Protein AF-A0A7S0JJQ6-F1 (afdb_monomer_lite)

Foldseek 3Di:
DVVLVVLVVVLVVLVLQQDKDWDWDADPVQFIWTWIFRGDNPDAAEAECPPPDPPPCLLVVLVVVLVSVLVRLGAYEYENEAQDPDPSLVVNLVNLLVLLQVVPSSNVRHPYYHYDDPDPVSVVSVVVSVVSNVVSNVNNVVVPPDDDDDDDPDDDPPPCPGIPDIGGADFLLVLCVVPPADPLLLCLQVVLQVVLLCLQVVVDLAFEEADEAPADQDLVQRLVVLLLVLVLCVVLVNHYQYAYEHEAADDRPDPFGGCQQCVPLPPPRPNNVSLNSSQVSLSSSSNSSHAYEYEDPDQESCSNPLSSHQEYEYALPDPQVLLVLLARPHQYEHEDALELDDPVVLVVVLVSQVVSLVSQQDWHWHWHADSRRGIDIDTGHHDNRYAYEYHHDPPDFLVSQLVSLVVCLVVQGQYEYELWDQPDAQVRSLVSLLSLLVCVLVPCRNHRYYYFNEWQDFFEDDGSPPDDRGHHPGTTHHHPVSVSVSSVSSSVSSVSNVVVVVPDDDPPPPPDDDD

Sequence (515 aa):
RAAASGAAEALSSLQLCGSGHHFLGISSEGLSGIVSSKGNTDTHLTLELSPRPPSGTADAALSEACNAAMRGAAPVVVDVGEAEVDAAFDELVGALAARVQSGETAARCLAGVRFRVSSPSAWAKGKQLIERVAGAVKARQRTGEGGGGAVGKGGEPPDNLRISGVRPLLPPACLLEEQPRAAVHERTVRGGRAELQRILSGETDRLLALVGPALVDDPSTCLELAARLAGLADEVKSEVLVVMRVQLLAKAGAAWPGILKDPAKDASYKINDGLRTSRRLLLQVNQMGVPTASDFGDTVTPQYFADLLSWASVNAQSEMLRELVSGLSMPAGLRAAASGAAPAHLAAQLDEARGAMEAAAAPQSFFGVTSNGLAAIVHSTGNHDTALVMGGGSGSDVASRVAAAREARAAGVATVVDCGGDTMASTAQAELVTELAKLVEEGRGQLRGVCLSSYLLSGAQRGVSPGVSGMSVSAPCIDWTQTQAAVRALAAAVRTARSSSTGAPAKRARTIGSA

InterPro domains:
  IPR006218 DAHP synthetase I/KDSA [PF00793] (197-462)
  IPR006219 DAHP synthase, class 1 [PTHR21225] (158-500)
  IPR006219 DAHP synthase, class 1 [TIGR00034] (159-496)
  IPR013785 Aldolase-type TIM barrel [G3DSA:3.20.20.70] (4-143)
  IPR013785 Aldolase-type TIM barrel [G3DSA:3.20.20.70] (157-499)

Radius of gyration: 26.31 Å; chains: 1; bounding box: 79×62×68 Å

Organism: NCBI:txid127549

pLDDT: mean 85.02, std 15.61, range [28.53, 98.88]

Secondary structure (DSSP, 8-state):
-HHHHHHHHHHHHHHHHTS--EEEEE-TTSBEEEEEE-------EEEE--SPPPTT-HHHHHHHHHHHHHTTT--EEEEEEE--SSHHHHHHHHHHHHHHHH--HHHHSEEEEEEE--SHHHHHHHHHHHHHHHHHHHHHHHTT--------S----SSSTTEEEEEEPPPHHHHHHHSPPPHHHHHHHHHHHHHHHHHHHTSS--EEEEEE-SS---HHHHHHHHHHHHHHHHHHTTTEEEEEE---SPPTT-SS--TTT-TTSSS---HHHHHHHHHHHHHHHHHTT--EEEE-SSSSTHHHHGGGEEEEEEETT-HHHHHHHHH-SS-EEEEEEE-S--HHHHHHHHHHHHHHHHHHHS--EEEEE-TTSBEEEEE------EEEEEEE-TT--HHHHHHHHHHHHHTT--EEEE---TT--HHHHHHHHHHHHHHHHTT-TTEEEEEEEB-SSSBB-S-SSS--TTSBSSS-BB-HHHHHHHHHHHHHHHHHHHHHHTTS-----------

Structure (mmCIF, N/CA/C/O backbone):
data_AF-A0A7S0JJQ6-F1
#
_entry.id   AF-A0A7S0JJQ6-F1
#
loop_
_atom_site.group_PDB
_atom_site.id
_atom_site.type_symbol
_atom_site.label_atom_id
_atom_site.label_alt_id
_atom_site.label_comp_id
_atom_site.label_asym_id
_atom_site.label_entity_id
_atom_site.label_seq_id
_atom_site.pdbx_PDB_ins_code
_atom_site.Cartn_x
_atom_site.Cartn_y
_atom_site.Cartn_z
_atom_site.occupancy
_atom_site.B_iso_or_equiv
_atom_site.auth_seq_id
_atom_site.auth_comp_id
_atom_site.auth_asym_id
_atom_site.auth_atom_id
_atom_site.pdbx_PDB_model_num
ATOM 1 N N . ARG A 1 1 ? 19.073 22.970 1.351 1.00 28.53 1 ARG A N 1
ATOM 2 C CA . ARG A 1 1 ? 18.780 21.818 2.261 1.00 28.53 1 ARG A CA 1
ATOM 3 C C . ARG A 1 1 ? 17.672 20.903 1.725 1.00 28.53 1 ARG A C 1
ATOM 5 O O . ARG A 1 1 ? 17.972 19.735 1.540 1.00 28.53 1 ARG A O 1
ATOM 12 N N . ALA A 1 2 ? 16.462 21.386 1.399 1.00 33.22 2 ALA A N 1
ATOM 13 C CA . ALA A 1 2 ? 15.429 20.560 0.739 1.00 33.22 2 ALA A CA 1
ATOM 14 C C . ALA A 1 2 ? 15.901 19.986 -0.619 1.00 33.22 2 ALA A C 1
ATOM 16 O O . ALA A 1 2 ? 15.772 18.790 -0.861 1.00 33.22 2 ALA A O 1
ATOM 17 N N . ALA A 1 3 ? 16.603 20.799 -1.419 1.00 45.19 3 ALA A N 1
ATOM 18 C CA . ALA A 1 3 ? 17.262 20.366 -2.656 1.00 45.19 3 ALA A CA 1
ATOM 19 C C . ALA A 1 3 ? 18.313 19.251 -2.455 1.00 45.19 3 ALA A C 1
ATOM 21 O O . ALA A 1 3 ? 18.505 18.417 -3.331 1.00 45.19 3 ALA A O 1
ATOM 22 N N . ALA A 1 4 ? 18.967 19.189 -1.287 1.00 44.34 4 ALA A N 1
ATOM 23 C CA . ALA A 1 4 ? 19.974 18.166 -0.999 1.00 44.34 4 ALA A CA 1
ATOM 24 C C . ALA A 1 4 ? 19.343 16.803 -0.659 1.00 44.34 4 ALA A C 1
ATOM 26 O O . ALA A 1 4 ? 19.903 15.774 -1.024 1.00 44.34 4 ALA A O 1
ATOM 27 N N . SER A 1 5 ? 18.173 16.796 -0.004 1.00 49.12 5 SER A N 1
ATOM 28 C CA . SER A 1 5 ? 17.411 15.566 0.264 1.00 49.12 5 SER A CA 1
ATOM 29 C C . SER A 1 5 ? 16.804 14.999 -1.021 1.00 49.12 5 SER A C 1
ATOM 31 O O . SER A 1 5 ? 16.948 13.809 -1.279 1.00 49.12 5 SER A O 1
ATOM 33 N N . GLY A 1 6 ? 16.200 15.854 -1.858 1.00 59.47 6 GLY A N 1
ATOM 34 C CA . GLY A 1 6 ? 15.645 15.436 -3.152 1.00 59.47 6 GLY A CA 1
ATOM 35 C C . GLY A 1 6 ? 16.718 14.936 -4.124 1.00 59.47 6 GLY A C 1
ATOM 36 O O . GLY A 1 6 ? 16.523 13.928 -4.796 1.00 59.47 6 GLY A O 1
ATOM 37 N N . ALA A 1 7 ? 17.897 15.569 -4.144 1.00 62.59 7 ALA A N 1
ATOM 38 C CA . ALA A 1 7 ? 19.018 15.105 -4.962 1.00 62.59 7 ALA A CA 1
ATOM 39 C C . ALA A 1 7 ? 19.531 13.718 -4.537 1.00 62.59 7 ALA A C 1
ATOM 41 O O . ALA A 1 7 ? 19.863 12.906 -5.395 1.00 62.59 7 ALA A O 1
ATOM 42 N N . ALA A 1 8 ? 19.583 13.420 -3.234 1.00 64.75 8 ALA A N 1
ATOM 43 C CA . ALA A 1 8 ? 20.011 12.108 -2.746 1.00 64.75 8 ALA A CA 1
ATOM 44 C C . ALA A 1 8 ? 19.026 10.991 -3.140 1.00 64.75 8 ALA A C 1
ATOM 46 O O . ALA A 1 8 ? 19.449 9.924 -3.584 1.00 64.75 8 ALA A O 1
ATOM 47 N N . GLU A 1 9 ? 17.722 11.249 -3.032 1.00 68.44 9 GLU A N 1
ATOM 48 C CA . GLU A 1 9 ? 16.671 10.313 -3.449 1.00 68.44 9 GLU A CA 1
ATOM 49 C C . GLU A 1 9 ? 16.679 10.082 -4.967 1.00 68.44 9 GLU A C 1
ATOM 51 O O . GLU A 1 9 ? 16.608 8.941 -5.433 1.00 68.44 9 GLU A O 1
ATOM 56 N N . ALA A 1 10 ? 16.864 11.148 -5.749 1.00 73.19 10 ALA A N 1
ATOM 57 C CA . ALA A 1 10 ? 16.975 11.054 -7.198 1.00 73.19 10 ALA A CA 1
ATOM 58 C C . ALA A 1 10 ? 18.234 10.279 -7.633 1.00 73.19 10 ALA A C 1
ATOM 60 O O . ALA A 1 10 ? 18.171 9.451 -8.541 1.00 73.19 10 ALA A O 1
ATOM 61 N N . LEU A 1 11 ? 19.370 10.476 -6.952 1.00 75.06 11 LEU A N 1
ATOM 62 C CA . LEU A 1 11 ? 20.597 9.705 -7.189 1.00 75.06 11 LEU A CA 1
ATOM 63 C C . LEU A 1 11 ? 20.423 8.219 -6.857 1.00 75.06 11 LEU A C 1
ATOM 65 O O . LEU A 1 11 ? 20.847 7.366 -7.636 1.00 75.06 11 LEU A O 1
ATOM 69 N N . SER A 1 12 ? 19.771 7.900 -5.737 1.00 76.69 12 SER A N 1
ATOM 70 C CA . SER A 1 12 ? 19.443 6.512 -5.397 1.00 76.69 12 SER A CA 1
ATOM 71 C C . SER A 1 12 ? 18.527 5.886 -6.454 1.00 76.69 12 SER A C 1
ATOM 73 O O . SER A 1 12 ? 18.767 4.763 -6.895 1.00 76.69 12 SER A O 1
ATOM 75 N N . SER A 1 13 ? 17.545 6.643 -6.949 1.00 80.94 13 SER A N 1
ATOM 76 C CA . SER A 1 13 ? 16.650 6.204 -8.024 1.00 80.94 13 SER A CA 1
ATOM 77 C C . SER A 1 13 ? 17.399 5.912 -9.329 1.00 80.94 13 SER A C 1
ATOM 79 O O . SER A 1 13 ? 17.111 4.911 -9.979 1.00 80.94 13 SER A O 1
ATOM 81 N N . LEU A 1 14 ? 18.409 6.711 -9.693 1.00 81.94 14 LEU A N 1
ATOM 82 C CA . LEU A 1 14 ? 19.252 6.428 -10.863 1.00 81.94 14 LEU A CA 1
ATOM 83 C C . LEU A 1 14 ? 20.032 5.118 -10.725 1.00 81.94 14 LEU A C 1
ATOM 85 O O . LEU A 1 14 ? 20.082 4.326 -11.666 1.00 81.94 14 LEU A O 1
ATOM 89 N N . GLN A 1 15 ? 20.616 4.866 -9.552 1.00 80.94 15 GLN A N 1
ATOM 90 C CA . GLN A 1 15 ? 21.320 3.608 -9.288 1.00 80.94 15 GLN A CA 1
ATOM 91 C C . GLN A 1 15 ? 20.375 2.406 -9.409 1.00 80.94 15 GLN A C 1
ATOM 93 O O . GLN A 1 15 ? 20.737 1.379 -9.989 1.00 80.94 15 GLN A O 1
ATOM 98 N N . LEU A 1 16 ? 19.140 2.552 -8.920 1.00 84.19 16 LEU A N 1
ATOM 99 C CA . LEU A 1 16 ? 18.102 1.540 -9.085 1.00 84.19 16 LEU A CA 1
ATOM 100 C C . LEU A 1 16 ? 17.749 1.325 -10.558 1.00 84.19 16 LEU A C 1
ATOM 102 O O . LEU A 1 16 ? 17.706 0.177 -10.991 1.00 84.19 16 LEU A O 1
ATOM 106 N N . CYS A 1 17 ? 17.556 2.386 -11.345 1.00 86.62 17 CYS A N 1
ATOM 107 C CA . CYS A 1 17 ? 17.263 2.279 -12.777 1.00 86.62 17 CYS A CA 1
ATOM 108 C C . CYS A 1 17 ? 18.340 1.506 -13.550 1.00 86.62 17 CYS A C 1
ATOM 110 O O . CYS A 1 17 ? 17.998 0.749 -14.455 1.00 86.62 17 CYS A O 1
ATOM 112 N N . GLY A 1 18 ? 19.615 1.650 -13.173 1.00 85.50 18 GLY A N 1
ATOM 113 C CA . GLY A 1 18 ? 20.741 0.936 -13.784 1.00 85.50 18 GLY A CA 1
ATOM 114 C C . GLY A 1 18 ? 20.758 -0.577 -13.538 1.00 85.50 18 GLY A C 1
ATOM 115 O O . GLY A 1 18 ? 21.464 -1.296 -14.238 1.00 85.50 18 GLY A O 1
ATOM 116 N N . SER A 1 19 ? 19.977 -1.070 -12.577 1.00 87.25 19 SER A N 1
ATOM 117 C CA . SER A 1 19 ? 19.929 -2.486 -12.200 1.00 87.25 19 SER A CA 1
ATOM 118 C C . SER A 1 19 ? 18.837 -3.243 -12.963 1.00 87.25 19 SER A C 1
ATOM 120 O O . SER A 1 19 ? 17.855 -2.651 -13.404 1.00 87.25 19 SER A O 1
ATOM 122 N N . GLY A 1 20 ? 18.984 -4.562 -13.116 1.00 88.94 20 GLY A N 1
ATOM 123 C CA . GLY A 1 20 ? 17.937 -5.411 -13.696 1.00 88.94 20 GLY A CA 1
ATOM 124 C C . GLY A 1 20 ? 16.726 -5.552 -12.772 1.00 88.94 20 GLY A C 1
ATOM 125 O O . GLY A 1 20 ? 16.878 -5.644 -11.555 1.00 88.94 20 GLY A O 1
ATOM 126 N N . HIS A 1 21 ? 15.520 -5.588 -13.346 1.00 90.25 21 HIS A N 1
ATOM 127 C CA . HIS A 1 21 ? 14.264 -5.685 -12.594 1.00 90.25 21 HIS A CA 1
ATOM 128 C C . HIS A 1 21 ? 13.330 -6.739 -13.170 1.00 90.25 21 HIS A C 1
ATOM 130 O O . HIS A 1 21 ? 13.321 -6.992 -14.373 1.00 90.25 21 HIS A O 1
ATOM 136 N N . HIS A 1 22 ? 12.462 -7.268 -12.308 1.00 90.31 22 HIS A N 1
ATOM 137 C CA . HIS A 1 22 ? 11.306 -8.065 -12.705 1.00 90.31 22 HIS A CA 1
ATOM 138 C C . HIS A 1 22 ? 10.019 -7.362 -12.272 1.00 90.31 22 HIS A C 1
ATOM 140 O O . HIS A 1 22 ? 9.839 -7.022 -11.094 1.00 90.31 22 HIS A O 1
ATOM 146 N N . PHE A 1 23 ? 9.117 -7.122 -13.218 1.00 89.38 23 PHE A N 1
ATOM 147 C CA . PHE A 1 23 ? 7.866 -6.405 -12.977 1.00 89.38 23 PHE A CA 1
ATOM 148 C C . PHE A 1 23 ? 6.726 -6.944 -13.843 1.00 89.38 23 PHE A C 1
ATOM 150 O O . PHE A 1 23 ? 6.949 -7.653 -14.824 1.00 89.38 23 PHE A O 1
ATOM 157 N N . LEU A 1 24 ? 5.494 -6.644 -13.432 1.00 89.94 24 LEU A N 1
ATOM 158 C CA . LEU A 1 24 ? 4.302 -6.978 -14.204 1.00 89.94 24 LEU A CA 1
ATOM 159 C C . LEU A 1 24 ? 4.170 -5.974 -15.349 1.00 89.94 24 LEU A C 1
ATOM 161 O O . LEU A 1 24 ? 4.280 -4.771 -15.128 1.00 89.94 24 LEU A O 1
ATOM 165 N N . GLY A 1 25 ? 3.945 -6.462 -16.561 1.00 87.56 25 GLY A N 1
ATOM 166 C CA . GLY A 1 25 ? 3.773 -5.635 -17.748 1.00 87.56 25 GLY A CA 1
ATOM 167 C C . GLY A 1 25 ? 2.841 -6.289 -18.756 1.00 87.56 25 GLY A C 1
ATOM 168 O O . GLY A 1 25 ? 2.162 -7.269 -18.452 1.00 87.56 25 GLY A O 1
ATOM 169 N N . ILE A 1 26 ? 2.819 -5.741 -19.965 1.00 87.19 26 ILE A N 1
ATOM 170 C CA . ILE A 1 26 ? 2.015 -6.237 -21.081 1.00 87.19 26 ILE A CA 1
ATOM 171 C C . ILE A 1 26 ? 2.984 -6.655 -22.191 1.00 87.19 26 ILE A C 1
ATOM 173 O O . ILE A 1 26 ? 3.913 -5.923 -22.527 1.00 87.19 26 ILE A O 1
ATOM 177 N N . SER A 1 27 ? 2.804 -7.864 -22.713 1.00 86.19 27 SER A N 1
ATOM 178 C CA . SER A 1 27 ? 3.562 -8.394 -23.848 1.00 86.19 27 SER A CA 1
ATOM 179 C C . SER A 1 27 ? 3.148 -7.725 -25.162 1.00 86.19 27 SER A C 1
ATOM 181 O O . SER A 1 27 ? 2.107 -7.076 -25.247 1.00 86.19 27 SER A O 1
ATOM 183 N N . SER A 1 28 ? 3.923 -7.940 -26.226 1.00 83.00 28 SER A N 1
ATOM 184 C CA . SER A 1 28 ? 3.578 -7.482 -27.581 1.00 83.00 28 SER A CA 1
ATOM 185 C C . SER A 1 28 ? 2.248 -8.042 -28.101 1.00 83.00 28 SER A C 1
ATOM 187 O O . SER A 1 28 ? 1.660 -7.472 -29.012 1.00 83.00 28 SER A O 1
ATOM 189 N N . GLU A 1 29 ? 1.760 -9.137 -27.517 1.00 85.25 29 GLU A N 1
ATOM 190 C CA . GLU A 1 29 ? 0.475 -9.767 -27.845 1.00 85.25 29 GLU A CA 1
ATOM 191 C C . GLU A 1 29 ? -0.691 -9.192 -27.021 1.00 85.25 29 GLU A C 1
ATOM 193 O O . GLU A 1 29 ? -1.819 -9.669 -27.110 1.00 85.25 29 GLU A O 1
ATOM 198 N N . GLY A 1 30 ? -0.434 -8.185 -26.180 1.00 83.88 30 GLY A N 1
ATOM 199 C CA . GLY A 1 30 ? -1.441 -7.598 -25.299 1.00 83.88 30 GLY A CA 1
ATOM 200 C C . GLY A 1 30 ? -1.746 -8.439 -24.059 1.00 83.88 30 GLY A C 1
ATOM 201 O O . GLY A 1 30 ? -2.666 -8.106 -23.322 1.00 83.88 30 GLY A O 1
ATOM 202 N N . LEU A 1 31 ? -0.994 -9.510 -23.792 1.00 90.56 31 LEU A N 1
ATOM 203 C CA . LEU A 1 31 ? -1.176 -10.362 -22.612 1.00 90.56 31 LEU A CA 1
ATOM 204 C C . LEU A 1 31 ? -0.349 -9.866 -21.426 1.00 90.56 31 LEU A C 1
ATOM 206 O O . LEU A 1 31 ? 0.798 -9.454 -21.605 1.00 90.56 31 LEU A O 1
ATOM 210 N N . SER A 1 32 ? -0.885 -9.985 -20.213 1.00 90.88 32 SER A N 1
ATOM 211 C CA . SER A 1 32 ? -0.164 -9.716 -18.977 1.00 90.88 32 SER A CA 1
ATOM 212 C C . SER A 1 32 ? 1.035 -10.649 -18.867 1.00 90.88 32 SER A C 1
ATOM 214 O O . SER A 1 32 ? 0.920 -11.865 -19.043 1.00 90.88 32 SER A O 1
ATOM 216 N N . GLY A 1 33 ? 2.188 -10.075 -18.558 1.00 91.06 33 GLY A N 1
ATOM 217 C CA . GLY A 1 33 ? 3.461 -10.766 -18.560 1.00 91.06 33 GLY A CA 1
ATOM 218 C C . GLY A 1 33 ? 4.351 -10.360 -17.396 1.00 91.06 33 GLY A C 1
ATOM 219 O O . GLY A 1 33 ? 4.206 -9.299 -16.793 1.00 91.06 33 GLY A O 1
ATOM 220 N N . ILE A 1 34 ? 5.307 -11.230 -17.103 1.00 93.19 34 ILE A N 1
ATOM 221 C CA . ILE A 1 34 ? 6.436 -10.990 -16.217 1.00 93.19 34 ILE A CA 1
ATOM 222 C C . ILE A 1 34 ? 7.584 -10.501 -17.096 1.00 93.19 34 ILE A C 1
ATOM 224 O O . ILE A 1 34 ? 8.199 -11.288 -17.821 1.00 93.19 34 ILE A O 1
ATOM 228 N N . VAL A 1 35 ? 7.854 -9.202 -17.043 1.00 91.81 35 VAL A N 1
ATOM 229 C CA . VAL A 1 35 ? 8.906 -8.549 -17.823 1.00 91.81 35 VAL A CA 1
ATOM 230 C C . VAL A 1 35 ? 10.196 -8.545 -17.017 1.00 91.81 35 VAL A C 1
ATOM 232 O O . VAL A 1 35 ? 10.195 -8.214 -15.832 1.00 91.81 35 VAL A O 1
ATOM 235 N N . SER A 1 36 ? 11.293 -8.923 -17.667 1.00 93.00 36 SER A N 1
ATOM 236 C CA . SER A 1 36 ? 12.641 -8.905 -17.101 1.00 93.00 36 SER A CA 1
ATOM 237 C C . SER A 1 36 ? 13.467 -7.854 -17.836 1.00 93.00 36 SER A C 1
ATOM 239 O O . SER A 1 36 ? 13.552 -7.893 -19.064 1.00 93.00 36 SER A O 1
ATOM 241 N N . SER A 1 37 ? 14.057 -6.907 -17.108 1.00 92.69 37 SER A N 1
ATOM 242 C CA . SER A 1 37 ? 14.922 -5.872 -17.674 1.00 92.69 37 SER A CA 1
ATOM 243 C C . SER A 1 37 ? 16.391 -6.108 -17.332 1.00 92.69 37 SER A C 1
ATOM 245 O O . SER A 1 37 ? 16.729 -6.710 -16.315 1.00 92.69 37 SER A O 1
ATOM 247 N N . LYS A 1 38 ? 17.276 -5.595 -18.187 1.00 91.38 38 LYS A N 1
ATOM 248 C CA . LYS A 1 38 ? 18.730 -5.549 -17.980 1.00 91.38 38 LYS A CA 1
ATOM 249 C C . LYS A 1 38 ? 19.167 -4.324 -17.157 1.00 91.38 38 LYS A C 1
ATOM 251 O O . LYS A 1 38 ? 20.349 -4.189 -16.871 1.00 91.38 38 LYS A O 1
ATOM 256 N N . GLY A 1 39 ? 18.225 -3.445 -16.804 1.00 89.56 39 GLY A N 1
ATOM 257 C CA . GLY A 1 39 ? 18.505 -2.105 -16.291 1.00 89.56 39 GLY A CA 1
ATOM 258 C C . GLY A 1 39 ? 18.819 -1.103 -17.399 1.00 89.56 39 GLY A C 1
ATOM 259 O O . GLY A 1 39 ? 19.037 -1.472 -18.555 1.00 89.56 39 GLY A O 1
ATOM 260 N N . ASN A 1 40 ? 18.787 0.180 -17.053 1.00 89.00 40 ASN A N 1
ATOM 261 C CA . ASN A 1 40 ? 19.123 1.293 -17.927 1.00 89.00 40 ASN A CA 1
ATOM 262 C C . ASN A 1 40 ? 20.147 2.210 -17.251 1.00 89.00 40 ASN A C 1
ATOM 264 O O . ASN A 1 40 ? 19.799 2.978 -16.360 1.00 89.00 40 ASN A O 1
ATOM 268 N N . THR A 1 41 ? 21.399 2.136 -17.697 1.00 83.88 41 THR A N 1
ATOM 269 C CA . THR A 1 41 ? 22.481 3.026 -17.250 1.00 83.88 41 THR A CA 1
ATOM 270 C C . THR A 1 41 ? 22.469 4.378 -17.961 1.00 83.88 41 THR A C 1
ATOM 272 O O . THR A 1 41 ? 23.109 5.316 -17.495 1.00 83.88 41 THR A O 1
ATOM 275 N N . ASP A 1 42 ? 21.715 4.508 -19.055 1.00 85.31 42 ASP A N 1
ATOM 276 C CA . ASP A 1 42 ? 21.617 5.726 -19.866 1.00 85.31 42 ASP A CA 1
ATOM 277 C C . ASP A 1 42 ? 20.534 6.663 -19.310 1.00 85.31 42 ASP A C 1
ATOM 279 O O . ASP A 1 42 ? 19.633 7.130 -20.009 1.00 85.31 42 ASP A O 1
ATOM 283 N N . THR A 1 43 ? 20.595 6.895 -18.002 1.00 84.38 43 THR A N 1
ATOM 284 C CA . THR A 1 43 ? 19.660 7.733 -17.244 1.00 84.38 43 THR A CA 1
ATOM 285 C C . THR A 1 43 ? 20.350 8.992 -16.731 1.00 84.38 43 THR A C 1
ATOM 287 O O . THR A 1 43 ? 21.556 8.993 -16.494 1.00 84.38 43 THR A O 1
ATOM 290 N N . HIS A 1 44 ? 19.590 10.069 -16.543 1.00 83.38 44 HIS A N 1
ATOM 291 C CA . HIS A 1 44 ? 20.102 11.365 -16.099 1.00 83.38 44 HIS A CA 1
ATOM 292 C C . HIS A 1 44 ? 19.175 11.994 -15.054 1.00 83.38 44 HIS A C 1
ATOM 294 O O . HIS A 1 44 ? 17.984 11.689 -15.004 1.00 83.38 44 HIS A O 1
ATOM 300 N N . LEU A 1 45 ? 19.714 12.898 -14.237 1.00 80.06 45 LEU A N 1
ATOM 301 C CA . LEU A 1 45 ? 18.915 13.756 -13.364 1.00 80.06 45 LEU A CA 1
ATOM 302 C C . LEU A 1 45 ? 18.372 14.935 -14.164 1.00 80.06 45 LEU A C 1
ATOM 304 O O . LEU A 1 45 ? 19.140 15.594 -14.858 1.00 80.06 45 LEU A O 1
ATOM 308 N N . THR A 1 46 ? 17.084 15.243 -14.023 1.00 79.81 46 THR A N 1
ATOM 309 C CA . THR A 1 46 ? 16.545 16.540 -14.453 1.00 79.81 46 THR A CA 1
ATOM 310 C C . THR A 1 46 ? 16.434 17.453 -13.240 1.00 79.81 46 THR A C 1
ATOM 312 O O . THR A 1 46 ? 15.816 17.083 -12.245 1.00 79.81 46 THR A O 1
ATOM 315 N N . LEU A 1 47 ? 17.056 18.628 -13.308 1.00 74.56 47 LEU A N 1
ATOM 316 C CA . LEU A 1 47 ? 16.989 19.646 -12.262 1.00 74.56 47 LEU A CA 1
ATOM 317 C C . LEU A 1 47 ? 16.071 20.773 -12.720 1.00 74.56 47 LEU A C 1
ATOM 319 O O . LEU A 1 47 ? 16.415 21.513 -13.640 1.00 74.56 47 LEU A O 1
ATOM 323 N N . GLU A 1 48 ? 14.916 20.892 -12.075 1.00 75.06 48 GLU A N 1
ATOM 324 C CA . GLU A 1 48 ? 13.935 21.933 -12.369 1.00 75.06 48 GLU A CA 1
ATOM 325 C C . GLU A 1 48 ? 14.267 23.223 -11.614 1.00 75.06 48 GLU A C 1
ATOM 327 O O . GLU A 1 48 ? 14.280 23.264 -10.383 1.00 75.06 48 GLU A O 1
ATOM 332 N N . LEU A 1 49 ? 14.537 24.296 -12.357 1.00 69.31 49 LEU A N 1
ATOM 333 C CA . LEU A 1 49 ? 14.805 25.623 -11.806 1.00 69.31 49 LEU A CA 1
ATOM 334 C C . LEU A 1 49 ? 13.503 26.435 -11.744 1.00 69.31 49 LEU A C 1
ATOM 336 O O . LEU A 1 49 ? 13.285 27.323 -12.570 1.00 69.31 49 LEU A O 1
ATOM 340 N N . SER A 1 50 ? 12.620 26.109 -10.792 1.00 58.25 50 SER A N 1
ATOM 341 C CA . SER A 1 50 ? 11.345 26.818 -10.608 1.00 58.25 50 SER A CA 1
ATOM 342 C C . SER A 1 50 ? 11.099 27.239 -9.146 1.00 58.25 50 SER A C 1
ATOM 344 O O . SER A 1 50 ? 11.064 26.369 -8.272 1.00 58.25 50 SER A O 1
ATOM 346 N N . PRO A 1 51 ? 10.900 28.546 -8.862 1.00 61.09 51 PRO A N 1
ATOM 347 C CA . PRO A 1 51 ? 11.039 29.668 -9.796 1.00 61.09 51 PRO A CA 1
ATOM 348 C C . PRO A 1 51 ? 12.506 29.885 -10.208 1.00 61.09 51 PRO A C 1
ATOM 350 O O . PRO A 1 51 ? 13.433 29.446 -9.522 1.00 61.09 51 PRO A O 1
ATOM 353 N N . ARG A 1 52 ? 12.721 30.564 -11.341 1.00 63.66 52 ARG A N 1
ATOM 354 C CA . ARG A 1 52 ? 14.067 30.900 -11.831 1.00 63.66 52 ARG A CA 1
ATOM 355 C C . ARG A 1 52 ? 14.875 31.655 -10.772 1.00 63.66 52 ARG A C 1
ATOM 357 O O . ARG A 1 52 ? 14.299 32.475 -10.052 1.00 63.66 52 ARG A O 1
ATOM 364 N N . PRO A 1 53 ? 16.203 31.443 -10.704 1.00 63.56 53 PRO A N 1
ATOM 365 C CA . PRO A 1 53 ? 17.045 32.246 -9.834 1.00 63.56 53 PRO A CA 1
ATOM 366 C C . PRO A 1 53 ? 16.958 33.727 -10.246 1.00 63.56 53 PRO A C 1
ATOM 368 O O . PRO A 1 53 ? 16.956 34.025 -11.444 1.00 63.56 53 PRO A O 1
ATOM 371 N N . PRO A 1 54 ? 16.886 34.663 -9.284 1.00 64.62 54 PRO A N 1
ATOM 372 C CA . PRO A 1 54 ? 16.948 36.087 -9.586 1.00 64.62 54 PRO A CA 1
ATOM 373 C C . PRO A 1 54 ? 18.279 36.443 -10.257 1.00 64.62 54 PRO A C 1
ATOM 375 O O . PRO A 1 54 ? 19.298 35.771 -10.058 1.00 64.62 54 PRO A O 1
ATOM 378 N N . SER A 1 55 ? 18.279 37.524 -11.038 1.00 65.56 55 SER A N 1
ATOM 379 C CA . SER A 1 55 ? 19.493 37.998 -11.709 1.00 65.56 55 SER A CA 1
ATOM 380 C C . SER A 1 55 ? 20.630 38.248 -10.704 1.00 65.56 55 SER A C 1
ATOM 382 O O . SER A 1 55 ? 20.401 38.723 -9.592 1.00 65.56 55 SER A O 1
ATOM 384 N N . GLY A 1 56 ? 21.850 37.870 -11.075 1.00 66.81 56 GLY A N 1
ATOM 385 C CA . GLY A 1 56 ? 23.064 37.882 -10.261 1.00 66.81 56 GLY A CA 1
ATOM 386 C C . GLY A 1 56 ? 23.323 36.588 -9.483 1.00 66.81 56 GLY A C 1
ATOM 387 O O . GLY A 1 56 ? 24.369 36.466 -8.849 1.00 66.81 56 GLY A O 1
ATOM 388 N N . THR A 1 57 ? 22.397 35.620 -9.497 1.00 68.00 57 THR A N 1
ATOM 389 C CA . THR A 1 57 ? 22.496 34.384 -8.688 1.00 68.00 57 THR A CA 1
ATOM 390 C C . THR A 1 57 ? 22.458 33.090 -9.505 1.00 68.00 57 THR A C 1
ATOM 392 O O . THR A 1 57 ? 22.577 31.999 -8.939 1.00 68.00 57 THR A O 1
ATOM 395 N N . ALA A 1 58 ? 22.340 33.186 -10.834 1.00 68.25 58 ALA A N 1
ATOM 396 C CA . ALA A 1 58 ? 22.163 32.030 -11.712 1.00 68.25 58 ALA A CA 1
ATOM 397 C C . ALA A 1 58 ? 23.352 31.055 -11.657 1.00 68.25 58 ALA A C 1
ATOM 399 O O . ALA A 1 58 ? 23.161 29.840 -11.587 1.00 68.25 58 ALA A O 1
ATOM 400 N N . ASP A 1 59 ? 24.580 31.579 -11.621 1.00 69.19 59 ASP A N 1
ATOM 401 C CA . ASP A 1 59 ? 25.788 30.757 -11.525 1.00 69.19 59 ASP A CA 1
ATOM 402 C C . ASP A 1 59 ? 25.909 30.066 -10.152 1.00 69.19 59 ASP A C 1
ATOM 404 O O . ASP A 1 59 ? 26.247 28.888 -10.070 1.00 69.19 59 ASP A O 1
ATOM 408 N N . ALA A 1 60 ? 25.521 30.726 -9.058 1.00 68.25 60 ALA A N 1
ATOM 409 C CA . ALA A 1 60 ? 25.512 30.103 -7.732 1.00 68.25 60 ALA A CA 1
ATOM 410 C C . ALA A 1 60 ? 24.498 28.945 -7.644 1.00 68.25 60 ALA A C 1
ATOM 412 O O . ALA A 1 60 ? 24.836 27.862 -7.158 1.00 68.25 60 ALA A O 1
ATOM 413 N N . ALA A 1 61 ? 23.287 29.140 -8.176 1.00 64.31 61 ALA A N 1
ATOM 414 C CA . ALA A 1 61 ? 22.249 28.110 -8.220 1.00 64.31 61 ALA A CA 1
ATOM 415 C C . ALA A 1 61 ? 22.677 26.903 -9.072 1.00 64.31 61 ALA A C 1
ATOM 417 O O . ALA A 1 61 ? 22.567 25.755 -8.635 1.00 64.31 61 ALA A O 1
ATOM 418 N N . LEU A 1 62 ? 23.247 27.155 -10.256 1.00 68.44 62 LEU A N 1
ATOM 419 C CA . LEU A 1 62 ? 23.822 26.110 -11.100 1.00 68.44 62 LEU A CA 1
ATOM 420 C C . LEU A 1 62 ? 25.010 25.411 -10.412 1.00 68.44 62 LEU A C 1
ATOM 422 O O . LEU A 1 62 ? 25.214 24.216 -10.606 1.00 68.44 62 LEU A O 1
ATOM 426 N N . SER A 1 63 ? 25.831 26.120 -9.631 1.00 70.12 63 SER A N 1
ATOM 427 C CA . SER A 1 63 ? 26.952 25.536 -8.875 1.00 70.12 63 SER A CA 1
ATOM 428 C C . SER A 1 63 ? 26.469 24.566 -7.808 1.00 70.12 63 SER A C 1
ATOM 430 O O . SER A 1 63 ? 26.967 23.446 -7.737 1.00 70.12 63 SER A O 1
ATOM 432 N N . GLU A 1 64 ? 25.485 24.952 -6.997 1.00 66.31 64 GLU A N 1
ATOM 433 C CA . GLU A 1 64 ? 24.914 24.068 -5.976 1.00 66.31 64 GLU A CA 1
ATOM 434 C C . GLU A 1 64 ? 24.272 22.823 -6.612 1.00 66.31 64 GLU A C 1
ATOM 436 O O . GLU A 1 64 ? 24.535 21.698 -6.176 1.00 66.31 64 GLU A O 1
ATOM 441 N N . ALA A 1 65 ? 23.518 23.020 -7.697 1.00 62.72 65 ALA A N 1
ATOM 442 C CA . ALA A 1 65 ? 22.891 21.973 -8.501 1.00 62.72 65 ALA A CA 1
ATOM 443 C C . ALA A 1 65 ? 23.910 20.967 -9.073 1.00 62.72 65 ALA A C 1
ATOM 445 O O . ALA A 1 65 ? 23.803 19.759 -8.838 1.00 62.72 65 ALA A O 1
ATOM 446 N N . CYS A 1 66 ? 24.941 21.454 -9.771 1.00 66.44 66 CYS A N 1
ATOM 447 C CA . CYS A 1 66 ? 25.999 20.608 -10.323 1.00 66.44 66 CYS A CA 1
ATOM 448 C C . CYS A 1 66 ? 26.807 19.920 -9.217 1.00 66.44 66 CYS A C 1
ATOM 450 O O . CYS A 1 66 ? 27.074 18.728 -9.321 1.00 66.44 66 CYS A O 1
ATOM 452 N N . ASN A 1 67 ? 27.158 20.617 -8.132 1.00 68.62 67 ASN A N 1
ATOM 453 C CA . ASN A 1 67 ? 27.917 20.035 -7.020 1.00 68.62 67 ASN A CA 1
ATOM 454 C C . ASN A 1 67 ? 27.144 18.915 -6.307 1.00 68.62 67 ASN A C 1
ATOM 456 O O . ASN A 1 67 ? 27.743 17.937 -5.855 1.00 68.62 67 ASN A O 1
ATOM 460 N N . ALA A 1 68 ? 25.815 19.021 -6.217 1.00 60.78 68 ALA A N 1
ATOM 461 C CA . ALA A 1 68 ? 24.981 17.954 -5.680 1.00 60.78 68 ALA A CA 1
ATOM 462 C C . ALA A 1 68 ? 25.004 16.700 -6.567 1.00 60.78 68 ALA A C 1
ATOM 464 O O . ALA A 1 68 ? 25.150 15.599 -6.037 1.00 60.78 68 ALA A O 1
ATOM 465 N N . ALA A 1 69 ? 24.939 16.866 -7.890 1.00 61.50 69 ALA A N 1
ATOM 466 C CA . ALA A 1 69 ? 24.977 15.766 -8.854 1.00 61.50 69 ALA A CA 1
ATOM 467 C C . ALA A 1 69 ? 26.380 15.156 -9.048 1.00 61.50 69 ALA A C 1
ATOM 469 O O . ALA A 1 69 ? 26.512 13.941 -9.204 1.00 61.50 69 ALA A O 1
ATOM 470 N N . MET A 1 70 ? 27.434 15.975 -8.954 1.00 61.78 70 MET A N 1
ATOM 471 C CA . MET A 1 70 ? 28.846 15.569 -9.017 1.00 61.78 70 MET A CA 1
ATOM 472 C C . MET A 1 70 ? 29.200 14.505 -7.973 1.00 61.78 70 MET A C 1
ATOM 474 O O . MET A 1 70 ? 30.009 13.622 -8.245 1.00 61.78 70 MET A O 1
ATOM 478 N N . ARG A 1 71 ? 28.564 14.543 -6.793 1.00 62.94 71 ARG A N 1
ATOM 479 C CA . ARG A 1 71 ? 28.754 13.529 -5.739 1.00 62.94 71 ARG A CA 1
ATOM 480 C C . ARG A 1 71 ? 28.253 12.134 -6.129 1.00 62.94 71 ARG A C 1
ATOM 482 O O . ARG A 1 71 ? 28.661 11.168 -5.495 1.00 62.94 71 ARG A O 1
ATOM 489 N N . GLY A 1 72 ? 27.400 12.026 -7.147 1.00 60.75 72 GLY A N 1
ATOM 490 C CA . GLY A 1 72 ? 26.843 10.762 -7.632 1.00 60.75 72 GLY A CA 1
ATOM 491 C C . GLY A 1 72 ? 27.267 10.368 -9.049 1.00 60.75 72 GLY A C 1
ATOM 492 O O . GLY A 1 72 ? 26.749 9.380 -9.556 1.00 60.75 72 GLY A O 1
ATOM 493 N N . ALA A 1 73 ? 28.171 11.124 -9.689 1.00 67.75 73 ALA A N 1
ATOM 494 C CA . ALA A 1 73 ? 28.649 10.881 -11.058 1.00 67.75 73 ALA A CA 1
ATOM 495 C C . ALA A 1 73 ? 27.532 10.710 -12.118 1.00 67.75 73 ALA A C 1
ATOM 497 O O . ALA A 1 73 ? 27.720 10.020 -13.118 1.00 67.75 73 ALA A O 1
ATOM 498 N N . ALA A 1 74 ? 26.371 11.341 -11.913 1.00 72.88 74 ALA A N 1
ATOM 499 C CA . ALA A 1 74 ? 25.226 11.230 -12.812 1.00 72.88 74 ALA A CA 1
ATOM 500 C C . ALA A 1 74 ? 25.229 12.337 -13.885 1.00 72.88 74 ALA A C 1
ATOM 502 O O . ALA A 1 74 ? 25.537 13.490 -13.562 1.00 72.88 74 ALA A O 1
ATOM 503 N N . PRO A 1 75 ? 24.836 12.037 -15.138 1.00 77.94 75 PRO A N 1
ATOM 504 C CA . PRO A 1 75 ? 24.535 13.066 -16.125 1.00 77.94 75 PRO A CA 1
ATOM 505 C C . PRO A 1 75 ? 23.361 13.940 -15.652 1.00 77.94 75 PRO A C 1
ATOM 507 O O . PRO A 1 75 ? 22.406 13.441 -15.054 1.00 77.94 75 PRO A O 1
ATOM 510 N N . VAL A 1 76 ? 23.417 15.240 -15.933 1.00 77.12 76 VAL A N 1
ATOM 511 C CA . VAL A 1 76 ? 22.441 16.245 -15.494 1.00 77.12 76 VAL A CA 1
ATOM 512 C C . VAL A 1 76 ? 21.865 16.980 -16.692 1.00 77.12 76 VAL A C 1
ATOM 514 O O . VAL A 1 76 ? 22.599 17.508 -17.527 1.00 77.12 76 VAL A O 1
ATOM 517 N N . VAL A 1 77 ? 20.544 17.071 -16.734 1.00 80.44 77 VAL A N 1
ATOM 518 C CA . VAL A 1 77 ? 19.794 17.970 -17.603 1.00 80.44 77 VAL A CA 1
ATOM 519 C C . VAL A 1 77 ? 19.214 19.088 -16.748 1.00 80.44 77 VAL A C 1
ATOM 521 O O . VAL A 1 77 ? 18.575 18.835 -15.730 1.00 80.44 77 VAL A O 1
ATOM 524 N N . VAL A 1 78 ? 19.442 20.334 -17.148 1.00 77.75 78 VAL A N 1
ATOM 525 C CA . VAL A 1 78 ? 18.860 21.499 -16.466 1.00 77.75 78 VAL A CA 1
ATOM 526 C C . VAL A 1 78 ? 17.563 21.878 -17.170 1.00 77.75 78 VAL A C 1
ATOM 528 O O . VAL A 1 78 ? 17.597 22.200 -18.356 1.00 77.75 78 VAL A O 1
ATOM 531 N N . ASP A 1 79 ? 16.433 21.847 -16.464 1.00 79.31 79 ASP A N 1
ATOM 532 C CA . ASP A 1 79 ? 15.158 22.366 -16.961 1.00 79.31 79 ASP A CA 1
ATOM 533 C C . ASP A 1 79 ? 14.985 23.822 -16.514 1.00 79.31 79 ASP A C 1
ATOM 535 O O . ASP A 1 79 ? 14.872 24.126 -15.324 1.00 79.31 79 ASP A O 1
ATOM 539 N N . VAL A 1 80 ? 14.998 24.732 -17.488 1.00 74.56 80 VAL A N 1
ATOM 540 C CA . VAL A 1 80 ? 14.899 26.186 -17.271 1.00 74.56 80 VAL A CA 1
ATOM 541 C C . VAL A 1 80 ? 13.460 26.710 -17.380 1.00 74.56 80 VAL A C 1
ATOM 543 O O . VAL A 1 80 ? 13.234 27.930 -17.410 1.00 74.56 80 VAL A O 1
ATOM 546 N N . GLY A 1 81 ? 12.486 25.799 -17.462 1.00 74.94 81 GLY A N 1
ATOM 547 C CA . GLY A 1 81 ? 11.069 26.105 -17.569 1.00 74.94 81 GLY A CA 1
ATOM 548 C C . GLY A 1 81 ? 10.699 26.735 -18.911 1.00 74.94 81 GLY A C 1
ATOM 549 O O . GLY A 1 81 ? 11.249 26.402 -19.961 1.00 74.94 81 GLY A O 1
ATOM 550 N N . GLU A 1 82 ? 9.722 27.635 -18.890 1.00 72.31 82 GLU A N 1
ATOM 551 C CA . GLU A 1 82 ? 9.235 28.349 -20.072 1.00 72.31 82 GLU A CA 1
ATOM 552 C C . GLU A 1 82 ? 10.160 29.503 -20.433 1.00 72.31 82 GLU A C 1
ATOM 554 O O . GLU A 1 82 ? 10.394 30.368 -19.600 1.00 72.31 82 GLU A O 1
ATOM 559 N N . ALA A 1 83 ? 10.710 29.529 -21.649 1.00 64.69 83 ALA A N 1
ATOM 560 C CA . ALA A 1 83 ? 11.654 30.563 -22.081 1.00 64.69 83 ALA A CA 1
ATOM 561 C C . ALA A 1 83 ? 10.989 31.953 -22.196 1.00 64.69 83 ALA A C 1
ATOM 563 O O . ALA A 1 83 ? 10.629 32.390 -23.285 1.00 64.69 83 ALA A O 1
ATOM 564 N N . GLU A 1 84 ? 10.834 32.658 -21.072 1.00 66.19 84 GLU A N 1
ATOM 565 C CA . GLU A 1 84 ? 10.372 34.046 -21.052 1.00 66.19 84 GLU A CA 1
ATOM 566 C C . GLU A 1 84 ? 11.478 35.045 -21.418 1.00 66.19 84 GLU A C 1
ATOM 568 O O . GLU A 1 84 ? 12.681 34.796 -21.277 1.00 66.19 84 GLU A O 1
ATOM 573 N N . VAL A 1 85 ? 11.053 36.209 -21.909 1.00 59.44 85 VAL A N 1
ATOM 574 C CA . VAL A 1 85 ? 11.930 37.308 -22.318 1.00 59.44 85 VAL A CA 1
ATOM 575 C C . VAL A 1 85 ? 12.314 38.139 -21.090 1.00 59.44 85 VAL A C 1
ATOM 577 O O . VAL A 1 85 ? 11.850 39.260 -20.925 1.00 59.44 85 VAL A O 1
ATOM 580 N N . ASP A 1 86 ? 13.170 37.589 -20.229 1.00 70.12 86 ASP A N 1
ATOM 581 C CA . ASP A 1 86 ? 13.699 38.294 -19.055 1.00 70.12 86 ASP A CA 1
ATOM 582 C C . ASP A 1 86 ? 15.244 38.275 -19.005 1.00 70.12 86 ASP A C 1
ATOM 584 O O . ASP A 1 86 ? 15.905 37.539 -19.748 1.00 70.12 86 ASP A O 1
ATOM 588 N N . ALA A 1 87 ? 15.820 39.134 -18.156 1.00 71.88 87 ALA A N 1
ATOM 589 C CA . ALA A 1 87 ? 17.270 39.250 -17.965 1.00 71.88 87 ALA A CA 1
ATOM 590 C C . ALA A 1 87 ? 17.877 38.033 -17.243 1.00 71.88 87 ALA A C 1
ATOM 592 O O . ALA A 1 87 ? 19.043 37.701 -17.461 1.00 71.88 87 ALA A O 1
ATOM 593 N N . ALA A 1 88 ? 17.084 37.345 -16.418 1.00 70.75 88 ALA A N 1
ATOM 594 C CA . ALA A 1 88 ? 17.525 36.167 -15.680 1.00 70.75 88 ALA A CA 1
ATOM 595 C C . ALA A 1 88 ? 17.808 34.986 -16.625 1.00 70.75 88 ALA A C 1
ATOM 597 O O . ALA A 1 88 ? 18.761 34.236 -16.414 1.00 70.75 88 ALA A O 1
ATOM 598 N N . PHE A 1 89 ? 17.038 34.848 -17.708 1.00 74.69 89 PHE A N 1
ATOM 599 C CA . PHE A 1 89 ? 17.257 33.844 -18.742 1.00 74.69 89 PHE A CA 1
ATOM 600 C C . PHE A 1 89 ? 18.590 34.060 -19.461 1.00 74.69 89 PHE A C 1
ATOM 602 O O . PHE A 1 89 ? 19.376 33.125 -19.585 1.00 74.69 89 PHE A O 1
ATOM 609 N N . ASP A 1 90 ? 18.880 35.284 -19.908 1.00 75.94 90 ASP A N 1
ATOM 610 C CA . ASP A 1 90 ? 20.097 35.562 -20.683 1.00 75.94 90 ASP A CA 1
ATOM 611 C C . ASP A 1 90 ? 21.374 35.368 -19.845 1.00 75.94 90 ASP A C 1
ATOM 613 O O . ASP A 1 90 ? 22.388 34.876 -20.362 1.00 75.94 90 ASP A O 1
ATOM 617 N N . GLU A 1 91 ? 21.299 35.679 -18.548 1.00 77.19 91 GLU A N 1
ATOM 618 C CA . GLU A 1 91 ? 22.339 35.394 -17.557 1.00 77.19 91 GLU A CA 1
ATOM 619 C C . GLU A 1 91 ? 22.532 33.885 -17.353 1.00 77.19 91 GLU A C 1
ATOM 621 O O . GLU A 1 91 ? 23.659 33.392 -17.425 1.00 77.19 91 GLU A O 1
ATOM 626 N N . LEU A 1 92 ? 21.440 33.133 -17.187 1.00 75.69 92 LEU A N 1
ATOM 627 C CA . LEU A 1 92 ? 21.466 31.677 -17.049 1.00 75.69 92 LEU A CA 1
ATOM 628 C C . LEU A 1 92 ? 22.076 30.999 -18.285 1.00 75.69 92 LEU A C 1
ATOM 630 O O . LEU A 1 92 ? 22.925 30.116 -18.153 1.00 75.69 92 LEU A O 1
ATOM 634 N N . VAL A 1 93 ? 21.704 31.442 -19.492 1.00 75.69 93 VAL A N 1
ATOM 635 C CA . VAL A 1 93 ? 22.307 30.968 -20.749 1.00 75.69 93 VAL A CA 1
ATOM 636 C C . VAL A 1 93 ? 23.801 31.304 -20.805 1.00 75.69 93 VAL A C 1
ATOM 638 O O . VAL A 1 93 ? 24.599 30.489 -21.273 1.00 75.69 93 VAL A O 1
ATOM 641 N N . GLY A 1 94 ? 24.196 32.486 -20.323 1.00 79.31 94 GLY A N 1
ATOM 642 C CA . GLY A 1 94 ? 25.599 32.881 -20.192 1.00 79.31 94 GLY A CA 1
ATOM 643 C C . GLY A 1 94 ? 26.390 31.955 -19.278 1.00 79.31 94 GLY A C 1
ATOM 644 O O . GLY A 1 94 ? 27.424 31.436 -19.699 1.00 79.31 94 GLY A O 1
ATOM 645 N N . ALA A 1 95 ? 25.870 31.691 -18.080 1.00 78.00 95 ALA A N 1
ATOM 646 C CA . ALA A 1 95 ? 26.485 30.794 -17.109 1.00 78.00 95 ALA A CA 1
ATOM 647 C C . ALA A 1 95 ? 26.609 29.358 -17.650 1.00 78.00 95 ALA A C 1
ATOM 649 O O . ALA A 1 95 ? 27.674 28.746 -17.558 1.00 78.00 95 ALA A O 1
ATOM 650 N N . LEU A 1 96 ? 25.560 28.833 -18.298 1.00 76.69 96 LEU A N 1
ATOM 651 C CA . LEU A 1 96 ? 25.584 27.509 -18.933 1.00 76.69 96 LEU A CA 1
ATOM 652 C C . LEU A 1 96 ? 26.656 27.417 -20.028 1.00 76.69 96 LEU A C 1
ATOM 654 O O . LEU A 1 96 ? 27.460 26.484 -20.029 1.00 76.69 96 LEU A O 1
ATOM 658 N N . ALA A 1 97 ? 26.701 28.386 -20.946 1.00 77.94 97 ALA A N 1
ATOM 659 C CA . ALA A 1 97 ? 27.676 28.391 -22.035 1.00 77.94 97 ALA A CA 1
ATOM 660 C C . ALA A 1 97 ? 29.121 28.518 -21.520 1.00 77.94 97 ALA A C 1
ATOM 662 O O . ALA A 1 97 ? 29.998 27.797 -22.000 1.00 77.94 97 ALA A O 1
ATOM 663 N N . ALA A 1 98 ? 29.359 29.382 -20.527 1.00 79.00 98 ALA A N 1
ATOM 664 C CA . ALA A 1 98 ? 30.672 29.564 -19.911 1.00 79.00 98 ALA A CA 1
ATOM 665 C C . ALA A 1 98 ? 31.186 28.267 -19.266 1.00 79.00 98 ALA A C 1
ATOM 667 O O . ALA A 1 98 ? 32.340 27.896 -19.467 1.00 79.00 98 ALA A O 1
ATOM 668 N N . ARG A 1 99 ? 30.319 27.522 -18.571 1.00 75.25 99 ARG A N 1
ATOM 669 C CA . ARG A 1 99 ? 30.670 26.226 -17.965 1.00 75.25 99 ARG A CA 1
ATOM 670 C C . ARG A 1 99 ? 30.993 25.160 -18.997 1.00 75.25 99 ARG A C 1
ATOM 672 O O . ARG A 1 99 ? 31.985 24.451 -18.866 1.00 75.25 99 ARG A O 1
ATOM 679 N N . VAL A 1 100 ? 30.182 25.054 -20.051 1.00 74.31 100 VAL A N 1
ATOM 680 C CA . VAL A 1 100 ? 30.459 24.111 -21.146 1.00 74.31 100 VAL A CA 1
ATOM 681 C C . VAL A 1 100 ? 31.831 24.391 -21.769 1.00 74.31 100 VAL A C 1
ATOM 683 O O . VAL A 1 100 ? 32.533 23.440 -22.114 1.00 74.31 100 VAL A O 1
ATOM 686 N N . GLN A 1 101 ? 32.225 25.666 -21.879 1.00 74.94 101 GLN A N 1
ATOM 687 C CA . GLN A 1 101 ? 33.536 26.077 -22.391 1.00 74.94 101 GLN A CA 1
ATOM 688 C C . GLN A 1 101 ? 34.685 25.837 -21.402 1.00 74.94 101 GLN A C 1
ATOM 690 O O . GLN A 1 101 ? 35.744 25.397 -21.840 1.00 74.94 101 GLN A O 1
ATOM 695 N N . SER A 1 102 ? 34.500 26.110 -20.103 1.00 72.69 102 SER A N 1
ATOM 696 C CA . SER A 1 102 ? 35.576 26.037 -19.099 1.00 72.69 102 SER A CA 1
ATOM 697 C C . SER A 1 102 ? 36.094 24.618 -18.861 1.00 72.69 102 SER A C 1
ATOM 699 O O . SER A 1 102 ? 37.246 24.442 -18.475 1.00 72.69 102 SER A O 1
ATOM 701 N N . GLY A 1 103 ? 35.263 23.596 -19.095 1.00 62.41 103 GLY A N 1
ATOM 702 C CA . GLY A 1 103 ? 35.657 22.195 -18.930 1.00 62.41 103 GLY A CA 1
ATOM 703 C C . GLY A 1 103 ? 35.867 21.763 -17.474 1.00 62.41 103 GLY A C 1
ATOM 704 O O . GLY A 1 103 ? 36.362 20.658 -17.246 1.00 62.41 103 GLY A O 1
ATOM 705 N N . GLU A 1 104 ? 35.468 22.593 -16.501 1.00 64.19 104 GLU A N 1
ATOM 706 C CA . GLU A 1 104 ? 35.480 22.257 -15.073 1.00 64.19 104 GLU A CA 1
ATOM 707 C C . GLU A 1 104 ? 34.780 20.918 -14.807 1.00 64.19 104 GLU A C 1
ATOM 709 O O . GLU A 1 104 ? 33.872 20.510 -15.534 1.00 64.19 104 GLU A O 1
ATOM 714 N N . THR A 1 105 ? 35.160 20.222 -13.734 1.00 55.47 105 THR A N 1
ATOM 715 C CA . THR A 1 105 ? 34.596 18.906 -13.396 1.00 55.47 105 THR A CA 1
ATOM 716 C C . THR A 1 105 ?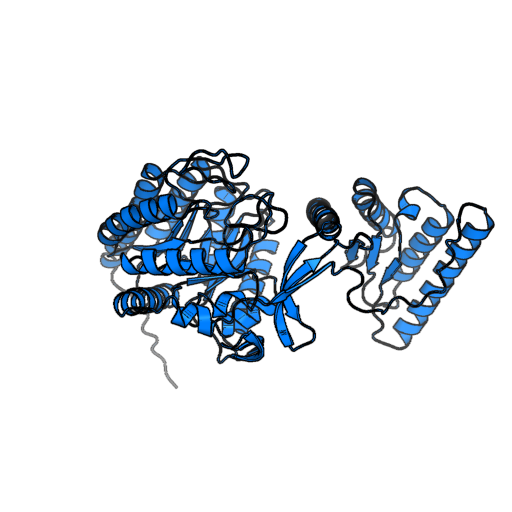 33.062 18.949 -13.316 1.00 55.47 105 THR A C 1
ATOM 718 O O . THR A 1 105 ? 32.403 18.056 -13.838 1.00 55.47 105 THR A O 1
ATOM 721 N N . ALA A 1 106 ? 32.493 20.045 -12.795 1.00 55.53 106 ALA A N 1
ATOM 722 C CA . ALA A 1 106 ? 31.051 20.312 -12.759 1.00 55.53 106 ALA A CA 1
ATOM 723 C C . ALA A 1 106 ? 30.388 20.414 -14.153 1.00 55.53 106 ALA A C 1
ATOM 725 O O . ALA A 1 106 ? 29.211 20.087 -14.303 1.00 55.53 106 ALA A O 1
ATOM 726 N N . ALA A 1 107 ? 31.136 20.814 -15.185 1.00 56.94 107 ALA A N 1
ATOM 727 C CA . ALA A 1 107 ? 30.691 20.879 -16.576 1.00 56.94 107 ALA A CA 1
ATOM 728 C C . ALA A 1 107 ? 30.814 19.540 -17.326 1.00 56.94 107 ALA A C 1
ATOM 730 O O . ALA A 1 107 ? 30.309 19.415 -18.442 1.00 56.94 107 ALA A O 1
ATOM 731 N N . ARG A 1 108 ? 31.474 18.527 -16.743 1.00 62.78 108 ARG A N 1
ATOM 732 C CA . ARG A 1 108 ? 31.514 17.160 -17.299 1.00 62.78 108 ARG A CA 1
ATOM 733 C C . ARG A 1 108 ? 30.217 16.387 -17.042 1.00 62.78 108 ARG A C 1
ATOM 735 O O . ARG A 1 108 ? 29.905 15.489 -17.813 1.00 62.78 108 ARG A O 1
ATOM 742 N N . CYS A 1 109 ? 29.452 16.760 -16.015 1.00 67.06 109 CYS A N 1
ATOM 743 C CA . CYS A 1 109 ? 28.152 16.154 -15.718 1.00 67.06 109 CYS A CA 1
ATOM 744 C C . CYS A 1 109 ? 26.981 16.805 -16.465 1.00 67.06 109 CYS A C 1
ATOM 746 O O . CYS A 1 109 ? 25.919 16.197 -16.539 1.00 67.06 109 CYS A O 1
ATOM 748 N N . LEU A 1 110 ? 27.134 18.009 -17.030 1.00 72.69 110 LEU A N 1
ATOM 749 C CA . LEU A 1 110 ? 26.062 18.655 -17.792 1.00 72.69 110 LEU A CA 1
ATOM 750 C C . LEU A 1 110 ? 25.863 17.940 -19.138 1.00 72.69 110 LEU A C 1
ATOM 752 O O . LEU A 1 110 ? 26.685 18.062 -20.044 1.00 72.69 110 LEU A O 1
ATOM 756 N N . ALA A 1 111 ? 24.757 17.212 -19.261 1.00 75.50 111 ALA A N 1
ATOM 757 C CA . ALA A 1 111 ? 24.406 16.409 -20.428 1.00 75.50 111 ALA A CA 1
ATOM 758 C C . ALA A 1 111 ? 23.388 17.091 -21.350 1.00 75.50 111 ALA A C 1
ATOM 760 O O . ALA A 1 111 ? 23.331 16.776 -22.537 1.00 75.50 111 ALA A O 1
ATOM 761 N N . GLY A 1 112 ? 22.594 18.034 -20.835 1.00 77.19 112 GLY A N 1
ATOM 762 C CA . GLY A 1 112 ? 21.611 18.739 -21.651 1.00 77.19 112 GLY A CA 1
ATOM 763 C C . GLY A 1 112 ? 20.917 19.900 -20.950 1.00 77.19 112 GLY A C 1
ATOM 764 O O . GLY A 1 112 ? 21.102 20.150 -19.759 1.00 77.19 112 GLY A O 1
ATOM 765 N N . VAL A 1 113 ? 20.095 20.608 -21.720 1.00 78.00 113 VAL A N 1
ATOM 766 C CA . VAL A 1 113 ? 19.215 21.674 -21.236 1.00 78.00 113 VAL A CA 1
ATOM 767 C C . VAL A 1 113 ? 17.825 21.432 -21.810 1.00 78.00 113 VAL A C 1
ATOM 769 O O . VAL A 1 113 ? 17.685 21.182 -23.008 1.00 78.00 113 VAL A O 1
ATOM 772 N N . ARG A 1 114 ? 16.807 21.506 -20.958 1.00 81.94 114 ARG A N 1
ATOM 773 C CA . ARG A 1 114 ? 15.393 21.415 -21.315 1.00 81.94 114 ARG A CA 1
ATOM 774 C C . ARG A 1 114 ? 14.750 22.789 -21.145 1.00 81.94 114 ARG A C 1
ATOM 776 O O . ARG A 1 114 ? 15.027 23.491 -20.180 1.00 81.94 114 ARG A O 1
ATOM 783 N N . PHE A 1 115 ? 13.905 23.174 -22.093 1.00 80.12 115 PHE A N 1
ATOM 784 C CA . PHE A 1 115 ? 13.102 24.392 -22.025 1.00 80.12 115 PHE A CA 1
ATOM 785 C C . PHE A 1 115 ? 11.756 24.160 -22.714 1.00 80.12 115 PHE A C 1
ATOM 787 O O . PHE A 1 115 ? 11.658 23.374 -23.659 1.00 80.12 115 PHE A O 1
ATOM 794 N N . ARG A 1 116 ? 10.711 24.840 -22.241 1.00 81.19 116 ARG A N 1
ATOM 795 C CA . ARG A 1 116 ? 9.377 24.823 -22.848 1.00 81.19 116 ARG A CA 1
ATOM 796 C C . ARG A 1 116 ? 9.246 25.942 -23.874 1.00 81.19 116 ARG A C 1
ATOM 798 O O . ARG A 1 116 ? 9.620 27.087 -23.621 1.00 81.19 116 ARG A O 1
ATOM 805 N N . VAL A 1 117 ? 8.686 25.583 -25.026 1.00 81.62 117 VAL A N 1
ATOM 806 C CA . VAL A 1 117 ? 8.359 26.497 -26.120 1.00 81.62 117 VAL A CA 1
ATOM 807 C C . VAL A 1 117 ? 6.843 26.623 -26.174 1.00 81.62 117 VAL A C 1
ATOM 809 O O . VAL A 1 117 ? 6.158 25.727 -26.656 1.00 81.62 117 VAL A O 1
ATOM 812 N N . SER A 1 118 ? 6.327 27.721 -25.640 1.00 82.38 118 SER A N 1
ATOM 813 C CA . SER A 1 118 ? 4.894 28.043 -25.584 1.00 82.38 118 SER A CA 1
ATOM 814 C C . SER A 1 118 ? 4.482 29.099 -26.612 1.00 82.38 118 SER A C 1
ATOM 816 O O . SER A 1 118 ? 3.300 29.278 -26.891 1.00 82.38 118 SER A O 1
ATOM 818 N N . SER A 1 119 ? 5.457 29.816 -27.174 1.00 84.31 119 SER A N 1
ATOM 819 C CA . SER A 1 119 ? 5.238 30.954 -28.061 1.00 84.31 119 SER A CA 1
ATOM 820 C C . SER A 1 119 ? 6.373 31.108 -29.084 1.00 84.31 119 SER A C 1
ATOM 822 O O . SER A 1 119 ? 7.483 30.603 -28.876 1.00 84.31 119 SER A O 1
ATOM 824 N N . PRO A 1 120 ? 6.143 31.841 -30.189 1.00 85.00 120 PRO A N 1
ATOM 825 C CA . PRO A 1 120 ? 7.196 32.155 -31.155 1.00 85.00 120 PRO A CA 1
ATOM 826 C C . PRO A 1 120 ? 8.386 32.923 -30.553 1.00 85.00 120 PRO A C 1
ATOM 828 O O . PRO A 1 120 ? 9.528 32.710 -30.961 1.00 85.00 120 PRO A O 1
ATOM 831 N N . SER A 1 121 ? 8.147 33.796 -29.568 1.00 81.00 121 SER A N 1
ATOM 832 C CA . SER A 1 121 ? 9.212 34.514 -28.853 1.00 81.00 121 SER A CA 1
ATOM 833 C C . SER A 1 121 ? 10.045 33.568 -27.984 1.00 81.00 121 SER A C 1
ATOM 835 O O . S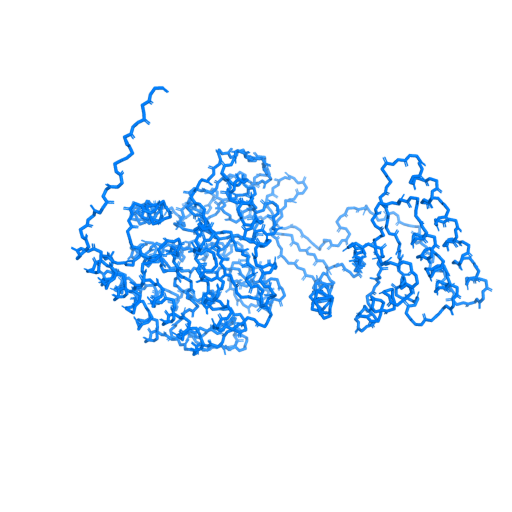ER A 1 121 ? 11.277 33.631 -28.028 1.00 81.00 121 SER A O 1
ATOM 837 N N . ALA A 1 122 ? 9.397 32.636 -27.276 1.00 77.94 122 ALA A N 1
ATOM 838 C CA . ALA A 1 122 ? 10.076 31.578 -26.530 1.00 77.94 122 ALA A CA 1
ATOM 839 C C . ALA A 1 122 ? 10.923 30.683 -27.453 1.00 77.94 122 ALA A C 1
ATOM 841 O O . ALA A 1 122 ? 12.051 30.327 -27.111 1.00 77.94 122 ALA A O 1
ATOM 842 N N . TRP A 1 123 ? 10.432 30.376 -28.661 1.00 84.75 123 TRP A N 1
ATOM 843 C CA . TRP A 1 123 ? 11.201 29.642 -29.671 1.00 84.75 123 TRP A CA 1
ATOM 844 C C . TRP A 1 123 ? 12.465 30.390 -30.104 1.00 84.75 123 TRP A C 1
ATOM 846 O O . TRP A 1 123 ? 13.542 29.797 -30.144 1.00 84.75 123 TRP A O 1
ATOM 856 N N . ALA A 1 124 ? 12.364 31.689 -30.403 1.00 83.38 124 ALA A N 1
ATOM 857 C CA . ALA A 1 124 ? 13.510 32.489 -30.835 1.00 83.38 124 ALA A CA 1
ATOM 858 C C . ALA A 1 124 ? 14.637 32.499 -29.785 1.00 83.38 124 ALA A C 1
ATOM 860 O O . ALA A 1 124 ? 15.806 32.309 -30.128 1.00 83.38 124 ALA A O 1
ATOM 861 N N . LYS A 1 125 ? 14.288 32.633 -28.499 1.00 76.56 125 LYS A N 1
ATOM 862 C CA . LYS A 1 125 ? 15.251 32.533 -27.391 1.00 76.56 125 LYS A CA 1
ATOM 863 C C . LYS A 1 125 ? 15.786 31.115 -27.190 1.00 76.56 125 LYS A C 1
ATOM 865 O O . LYS A 1 125 ? 16.989 30.935 -27.008 1.00 76.56 125 LYS A O 1
ATOM 870 N N . GLY A 1 126 ? 14.926 30.102 -27.278 1.00 80.69 126 GLY A N 1
ATOM 871 C CA . GLY A 1 126 ? 15.338 28.698 -27.246 1.00 80.69 126 GLY A CA 1
ATOM 872 C C . GLY A 1 126 ? 16.360 28.371 -28.339 1.00 80.69 126 GLY A C 1
ATOM 873 O O . GLY A 1 126 ? 17.371 27.719 -28.083 1.00 80.69 126 GLY A O 1
ATOM 874 N N . LYS A 1 127 ? 16.164 28.914 -29.543 1.00 85.38 127 LYS A N 1
ATOM 875 C CA . LYS A 1 127 ? 17.121 28.815 -30.648 1.00 85.38 127 LYS A CA 1
ATOM 876 C C . LYS A 1 127 ? 18.458 29.484 -30.312 1.00 85.38 127 LYS A C 1
ATOM 878 O O . LYS A 1 127 ? 19.502 28.872 -30.522 1.00 85.38 127 LYS A O 1
ATOM 883 N N . GLN A 1 128 ? 18.441 30.691 -29.743 1.00 82.19 128 GLN A N 1
ATOM 884 C CA . GLN A 1 128 ? 19.660 31.385 -29.309 1.00 82.19 128 GLN A CA 1
ATOM 885 C C . GLN A 1 128 ? 20.440 30.574 -28.259 1.00 82.19 128 GLN A C 1
ATOM 887 O O . GLN A 1 128 ? 21.667 30.489 -28.324 1.00 82.19 128 GLN A O 1
ATOM 892 N N . LEU A 1 129 ? 19.740 29.948 -27.308 1.00 80.75 129 LEU A N 1
ATOM 893 C CA . LEU A 1 129 ? 20.331 29.028 -26.335 1.00 80.75 129 LEU A CA 1
ATOM 894 C C . LEU A 1 129 ? 20.995 27.829 -27.032 1.00 80.75 129 LEU A C 1
ATOM 896 O O . LEU A 1 129 ? 22.165 27.552 -26.764 1.00 80.75 129 LEU A O 1
ATOM 900 N N . ILE A 1 130 ? 20.286 27.162 -27.953 1.00 83.62 130 ILE A N 1
ATOM 901 C CA . ILE A 1 130 ? 20.824 26.035 -28.735 1.00 83.62 130 ILE A CA 1
ATOM 902 C C . ILE A 1 130 ? 22.111 26.450 -29.456 1.00 83.62 130 ILE A C 1
ATOM 904 O O . ILE A 1 130 ? 23.122 25.756 -29.362 1.00 83.62 130 ILE A O 1
ATOM 908 N N . GLU A 1 131 ? 22.099 27.587 -30.150 1.00 86.94 131 GLU A N 1
ATOM 909 C CA . GLU A 1 131 ? 23.247 28.075 -30.919 1.00 86.94 131 GLU A CA 1
ATOM 910 C C . GLU A 1 131 ? 24.446 28.412 -30.021 1.00 86.94 131 GLU A C 1
ATOM 912 O O . GLU A 1 131 ? 25.574 28.014 -30.329 1.00 86.94 131 GLU A O 1
ATOM 917 N N . ARG A 1 132 ? 24.220 29.082 -28.882 1.00 82.69 132 ARG A N 1
ATOM 918 C CA . ARG A 1 132 ? 25.279 29.425 -27.914 1.00 82.69 132 ARG A CA 1
ATOM 919 C C . ARG A 1 132 ? 25.907 28.180 -27.292 1.00 82.69 132 ARG A C 1
ATOM 921 O O . ARG A 1 132 ? 27.134 28.077 -27.254 1.00 82.69 132 ARG A O 1
ATOM 928 N N . VAL A 1 133 ? 25.091 27.222 -26.849 1.00 79.94 133 VAL A N 1
ATOM 929 C CA . VAL A 1 133 ? 25.576 25.957 -26.272 1.00 79.94 133 VAL A CA 1
ATOM 930 C C . VAL A 1 133 ? 26.302 25.128 -27.331 1.00 79.94 133 VAL A C 1
ATOM 932 O O . VAL A 1 133 ? 27.402 24.643 -27.076 1.00 79.94 133 VAL A O 1
ATOM 935 N N . ALA A 1 134 ? 25.767 25.023 -28.550 1.00 82.31 134 ALA A N 1
ATOM 936 C CA . ALA A 1 134 ? 26.440 24.327 -29.646 1.00 82.31 134 ALA A CA 1
ATOM 937 C C . ALA A 1 134 ? 27.793 24.972 -29.995 1.00 82.31 134 ALA A C 1
ATOM 939 O O . ALA A 1 134 ? 28.771 24.265 -30.251 1.00 82.31 134 ALA A O 1
ATOM 940 N N . GLY A 1 135 ? 27.873 26.306 -29.981 1.00 85.00 135 GLY A N 1
ATOM 941 C CA . GLY A 1 135 ? 29.122 27.047 -30.146 1.00 85.00 135 GLY A CA 1
ATOM 942 C C . GLY A 1 135 ? 30.141 26.723 -29.050 1.00 85.00 135 GLY A C 1
ATOM 943 O O . GLY A 1 135 ? 31.296 26.430 -29.357 1.00 85.00 135 GLY A O 1
ATOM 944 N N . ALA A 1 136 ? 29.702 26.696 -27.789 1.00 80.56 136 ALA A N 1
ATOM 945 C CA . ALA A 1 136 ? 30.514 26.309 -26.638 1.00 80.56 136 ALA A CA 1
ATOM 946 C C . ALA A 1 136 ? 31.050 24.868 -26.735 1.00 80.56 136 ALA A C 1
ATOM 948 O O . ALA A 1 136 ? 32.250 24.649 -26.563 1.00 80.56 136 ALA A O 1
ATOM 949 N N . VAL A 1 137 ? 30.199 23.896 -27.087 1.00 78.75 137 VAL A N 1
ATOM 950 C CA . VAL A 1 137 ? 30.602 22.489 -27.276 1.00 78.75 137 VAL A CA 1
ATOM 951 C C . VAL A 1 137 ? 31.641 22.361 -28.391 1.00 78.75 137 VAL A C 1
ATOM 953 O O . VAL A 1 137 ? 32.672 21.715 -28.205 1.00 78.75 137 VAL A O 1
ATOM 956 N N . LYS A 1 138 ? 31.413 23.009 -29.542 1.00 82.25 138 LYS A N 1
ATOM 957 C CA . LYS A 1 138 ? 32.364 23.003 -30.667 1.00 82.25 138 LYS A CA 1
ATOM 958 C C . LYS A 1 138 ? 33.706 23.629 -30.287 1.00 82.25 138 LYS A C 1
ATOM 960 O O . LYS A 1 138 ? 34.745 23.119 -30.701 1.00 82.25 138 LYS A O 1
ATOM 965 N N . ALA A 1 139 ? 33.697 24.719 -29.518 1.00 79.69 139 ALA A N 1
ATOM 966 C CA . ALA A 1 139 ? 34.918 25.358 -29.032 1.00 79.69 139 ALA A CA 1
ATOM 967 C C . ALA A 1 139 ? 35.738 24.400 -28.152 1.00 79.69 139 ALA A C 1
ATOM 969 O O . ALA A 1 139 ? 36.936 24.255 -28.375 1.00 79.69 139 ALA A O 1
ATOM 970 N N . ARG A 1 140 ? 35.081 23.667 -27.245 1.00 73.38 140 ARG A N 1
ATOM 971 C CA . ARG A 1 140 ? 35.720 22.658 -26.386 1.00 73.38 140 ARG A CA 1
ATOM 972 C C . ARG A 1 140 ? 36.221 21.424 -27.144 1.00 73.38 140 ARG A C 1
ATOM 974 O O . ARG A 1 140 ? 37.281 20.891 -26.836 1.00 73.38 140 ARG A O 1
ATOM 981 N N . GLN A 1 141 ? 35.493 20.946 -28.153 1.00 73.38 141 GLN A N 1
ATOM 982 C CA . GLN A 1 141 ? 35.957 19.814 -28.971 1.00 73.38 141 GLN A CA 1
ATOM 983 C C . GLN A 1 141 ? 37.254 20.143 -29.725 1.00 73.38 141 GLN A C 1
ATOM 985 O O . GLN A 1 141 ? 38.111 19.277 -29.882 1.00 73.38 141 GLN A O 1
ATOM 990 N N . ARG A 1 142 ? 37.435 21.405 -30.142 1.00 73.69 142 ARG A N 1
ATOM 991 C CA . ARG A 1 142 ? 38.663 21.878 -30.804 1.00 73.69 142 ARG A CA 1
ATOM 992 C C . ARG A 1 142 ? 39.883 21.913 -29.877 1.00 73.69 142 ARG A C 1
ATOM 994 O O . ARG A 1 142 ? 40.997 21.863 -30.384 1.00 73.69 142 ARG A O 1
ATOM 1001 N N . THR A 1 143 ? 39.695 21.971 -28.557 1.00 68.00 143 THR A N 1
ATOM 1002 C CA . THR A 1 143 ? 40.787 21.983 -27.566 1.00 68.00 143 THR A CA 1
ATOM 1003 C C . THR A 1 143 ? 41.216 20.584 -27.093 1.00 68.00 143 THR A C 1
ATOM 1005 O O . THR A 1 143 ? 42.077 20.488 -26.227 1.00 68.00 143 THR A O 1
ATOM 1008 N N . GLY A 1 144 ? 40.685 19.497 -27.680 1.00 53.97 144 GLY A N 1
ATOM 1009 C CA . GLY A 1 144 ? 41.311 18.163 -27.634 1.00 53.97 144 GLY A CA 1
ATOM 1010 C C . GLY A 1 144 ? 40.794 17.137 -26.611 1.00 53.97 144 GLY A C 1
ATOM 1011 O O . GLY A 1 144 ? 41.331 16.038 -26.567 1.00 53.97 144 GLY A O 1
ATOM 1012 N N . GLU A 1 145 ? 39.744 17.417 -25.829 1.00 53.84 145 GLU A N 1
ATOM 1013 C CA . GLU A 1 145 ? 39.223 16.479 -24.800 1.00 53.84 145 GLU A CA 1
ATOM 1014 C C . GLU A 1 145 ? 37.958 15.676 -25.208 1.00 53.84 145 GLU A C 1
ATOM 1016 O O . GLU A 1 145 ? 37.308 15.058 -24.366 1.00 53.84 145 GLU A O 1
ATOM 1021 N N . GLY A 1 146 ? 37.565 15.654 -26.485 1.00 45.34 146 GLY A N 1
ATOM 1022 C CA . GLY A 1 146 ? 36.321 15.006 -26.934 1.00 45.34 146 GLY A CA 1
ATOM 1023 C C . GLY A 1 146 ? 36.541 13.719 -27.728 1.00 45.34 146 GLY A C 1
ATOM 1024 O O . GLY A 1 146 ? 36.610 13.772 -28.953 1.00 45.34 146 GLY A O 1
ATOM 1025 N N . GLY A 1 147 ? 36.604 12.564 -27.060 1.00 41.56 147 GLY A N 1
ATOM 1026 C CA . GLY A 1 147 ? 36.587 11.255 -27.720 1.00 41.56 147 GLY A CA 1
ATOM 1027 C C . GLY A 1 147 ? 35.252 11.011 -28.431 1.00 41.56 147 GLY A C 1
ATOM 1028 O O . GLY A 1 147 ? 34.237 10.750 -27.790 1.00 41.56 147 GLY A O 1
ATOM 1029 N N . GLY A 1 148 ? 35.245 11.119 -29.760 1.00 38.75 148 GLY A N 1
ATOM 1030 C CA . GLY A 1 148 ? 34.087 10.813 -30.596 1.00 38.75 148 GLY A CA 1
ATOM 1031 C C . GLY A 1 148 ? 33.869 9.305 -30.693 1.00 38.75 148 GLY A C 1
ATOM 1032 O O . GLY A 1 148 ? 34.527 8.634 -31.484 1.00 38.75 148 GLY A O 1
ATOM 1033 N N . GLY A 1 149 ? 32.944 8.773 -29.896 1.00 38.97 149 GLY A N 1
ATOM 1034 C CA . GLY A 1 149 ? 32.441 7.413 -30.070 1.00 38.97 149 GLY A CA 1
ATOM 1035 C C . GLY A 1 149 ? 31.677 7.308 -31.389 1.00 38.97 149 GLY A C 1
ATOM 1036 O O . GLY A 1 149 ? 30.680 8.001 -31.593 1.00 38.97 149 GLY A O 1
ATOM 1037 N N . ALA A 1 150 ? 32.159 6.467 -32.301 1.00 43.09 150 ALA A N 1
ATOM 1038 C CA . ALA A 1 150 ? 31.458 6.153 -33.536 1.00 43.09 150 ALA A CA 1
ATOM 1039 C C . ALA A 1 150 ? 30.117 5.478 -33.205 1.00 43.09 150 ALA A C 1
ATOM 1041 O O . ALA A 1 150 ? 30.086 4.426 -32.568 1.00 43.09 150 ALA A O 1
ATOM 1042 N N . VAL A 1 151 ? 29.009 6.074 -33.652 1.00 49.53 151 VAL A N 1
ATOM 1043 C CA . VAL A 1 151 ? 27.689 5.436 -33.602 1.00 49.53 151 VAL A CA 1
ATOM 1044 C C . VAL A 1 151 ? 27.730 4.235 -34.546 1.00 49.53 151 VAL A C 1
ATOM 1046 O O . VAL A 1 151 ? 27.910 4.391 -35.757 1.00 49.53 151 VAL A O 1
ATOM 1049 N N . GLY A 1 152 ? 27.634 3.034 -33.977 1.00 46.78 152 GLY A N 1
ATOM 1050 C CA . GLY A 1 152 ? 27.668 1.779 -34.716 1.00 46.78 152 GLY A CA 1
ATOM 1051 C C . GLY A 1 152 ? 26.583 1.742 -35.789 1.00 46.78 152 GLY A C 1
ATOM 1052 O O . GLY A 1 152 ? 25.396 1.877 -35.503 1.00 46.78 152 GLY A O 1
ATOM 1053 N N . LYS A 1 153 ? 26.995 1.551 -37.045 1.00 46.12 153 LYS A N 1
ATOM 1054 C CA . LYS A 1 153 ? 26.093 1.253 -38.161 1.00 46.12 153 LYS A CA 1
ATOM 1055 C C . LYS A 1 153 ? 25.690 -0.221 -38.092 1.00 46.12 153 LYS A C 1
ATOM 1057 O O . LYS A 1 153 ? 26.303 -1.067 -38.732 1.00 46.12 153 LYS A O 1
ATOM 1062 N N . GLY A 1 154 ? 24.665 -0.509 -37.305 1.00 53.16 154 GLY A N 1
ATOM 1063 C CA . GLY A 1 154 ? 23.977 -1.795 -37.255 1.00 53.16 154 GLY A CA 1
ATOM 1064 C C . GLY A 1 154 ? 22.642 -1.568 -36.567 1.00 53.16 154 GLY A C 1
ATOM 1065 O O . GLY A 1 154 ? 22.623 -1.253 -35.384 1.00 53.16 154 GLY A O 1
ATOM 1066 N N . GLY A 1 155 ? 21.547 -1.610 -37.328 1.00 60.44 155 GLY A N 1
ATOM 1067 C CA . GLY A 1 155 ? 20.209 -1.297 -36.830 1.00 60.44 155 GLY A CA 1
ATOM 1068 C C . GLY A 1 155 ? 19.694 -2.408 -35.929 1.00 60.44 155 GLY A C 1
ATOM 1069 O O . GLY A 1 155 ? 18.959 -3.277 -36.389 1.00 60.44 155 GLY A O 1
ATOM 1070 N N . GLU A 1 156 ? 20.106 -2.398 -34.664 1.00 63.31 156 GLU A N 1
ATOM 1071 C CA . GLU A 1 156 ? 19.379 -3.123 -33.630 1.00 63.31 156 GLU A CA 1
ATOM 1072 C C . GLU A 1 156 ? 17.922 -2.622 -33.659 1.00 63.31 156 GLU A C 1
ATOM 1074 O O . GLU A 1 156 ? 17.707 -1.408 -33.781 1.00 63.31 156 GLU A O 1
ATOM 1079 N N . PRO A 1 157 ? 16.915 -3.514 -33.639 1.00 70.81 157 PRO A N 1
ATOM 1080 C CA . PRO A 1 157 ? 15.522 -3.095 -33.573 1.00 70.81 157 PRO A CA 1
ATOM 1081 C C . PRO A 1 157 ? 15.346 -2.116 -32.405 1.00 70.81 157 PRO A C 1
ATOM 1083 O O . PRO A 1 157 ? 15.864 -2.388 -31.325 1.00 70.81 157 PRO A O 1
ATOM 1086 N N . PRO A 1 158 ? 14.638 -0.988 -32.582 1.00 80.94 158 PRO A N 1
ATOM 1087 C CA . PRO A 1 158 ? 14.549 0.046 -31.547 1.00 80.94 158 PRO A CA 1
ATOM 1088 C C . PRO A 1 158 ? 13.801 -0.420 -30.283 1.00 80.94 158 PRO A C 1
ATOM 1090 O O . PRO A 1 158 ? 13.842 0.258 -29.254 1.00 80.94 158 PRO A O 1
ATOM 1093 N N . ASP A 1 159 ? 13.148 -1.581 -30.345 1.00 83.19 159 ASP A N 1
ATOM 1094 C CA . ASP A 1 159 ? 12.268 -2.100 -29.309 1.00 83.19 159 ASP A CA 1
ATOM 1095 C C . ASP A 1 159 ? 12.996 -3.086 -28.390 1.00 83.19 159 ASP A C 1
ATOM 1097 O O . ASP A 1 159 ? 13.811 -3.899 -28.821 1.00 83.19 159 ASP A O 1
ATOM 1101 N N . ASN A 1 160 ? 12.647 -3.070 -27.100 1.00 85.00 160 ASN A N 1
ATOM 1102 C CA . ASN A 1 160 ? 13.072 -4.077 -26.121 1.00 85.00 160 ASN A CA 1
ATOM 1103 C C . ASN A 1 160 ? 14.595 -4.251 -25.934 1.00 85.00 160 ASN A C 1
ATOM 1105 O O . ASN A 1 160 ? 15.021 -5.229 -25.324 1.00 85.00 160 ASN A O 1
ATOM 1109 N N . LEU A 1 161 ? 15.416 -3.272 -26.333 1.00 88.12 161 LEU A N 1
ATOM 1110 C CA . LEU A 1 161 ? 16.886 -3.274 -26.184 1.00 88.12 161 LEU A CA 1
ATOM 1111 C C . LEU A 1 161 ? 17.364 -3.676 -24.771 1.00 88.12 161 LEU A C 1
ATOM 1113 O O . LEU A 1 161 ? 18.352 -4.396 -24.578 1.00 88.12 161 LEU A O 1
ATOM 1117 N N . ARG A 1 162 ? 16.613 -3.234 -23.756 1.00 89.81 162 ARG A N 1
ATOM 1118 C CA . ARG A 1 162 ? 16.893 -3.467 -22.330 1.00 89.81 162 ARG A CA 1
ATOM 1119 C C . ARG A 1 162 ? 15.971 -4.501 -21.685 1.00 89.81 162 ARG A C 1
ATOM 1121 O O . ARG A 1 162 ? 15.986 -4.633 -20.466 1.00 89.81 162 ARG A O 1
ATOM 1128 N N . ILE A 1 163 ? 15.189 -5.240 -22.467 1.00 90.81 163 ILE A N 1
ATOM 1129 C CA . ILE A 1 163 ? 14.359 -6.349 -21.990 1.00 90.81 163 ILE A CA 1
ATOM 1130 C C . ILE A 1 163 ? 15.117 -7.652 -22.240 1.00 90.81 163 ILE A C 1
ATOM 1132 O O . ILE A 1 163 ? 15.559 -7.933 -23.350 1.00 90.81 163 ILE A O 1
ATOM 1136 N N . SER A 1 164 ? 15.329 -8.436 -21.186 1.00 91.12 164 SER A N 1
ATOM 1137 C CA . SER A 1 164 ? 15.957 -9.759 -21.275 1.00 91.12 164 SER A CA 1
ATOM 1138 C C . SER A 1 164 ? 14.942 -10.869 -21.544 1.00 91.12 164 SER A C 1
ATOM 1140 O O . SER A 1 164 ? 15.316 -11.919 -22.057 1.00 91.12 164 SER A O 1
ATOM 1142 N N . GLY A 1 165 ? 13.662 -10.640 -21.242 1.00 90.69 165 GLY A N 1
ATOM 1143 C CA . GLY A 1 165 ? 12.593 -11.563 -21.599 1.00 90.69 165 GLY A CA 1
ATOM 1144 C C . GLY A 1 165 ? 11.230 -11.163 -21.050 1.00 90.69 165 GLY A C 1
ATOM 1145 O O . GLY A 1 165 ? 11.120 -10.383 -20.102 1.00 90.69 165 GLY A O 1
ATOM 1146 N N . VAL A 1 166 ? 10.190 -11.747 -21.640 1.00 92.31 166 VAL A N 1
ATOM 1147 C CA . VAL A 1 166 ? 8.800 -11.633 -21.191 1.00 92.31 166 VAL A CA 1
ATOM 1148 C C . VAL A 1 166 ? 8.245 -13.044 -21.037 1.00 92.31 166 VAL A C 1
ATOM 1150 O O . VAL A 1 166 ? 8.275 -13.826 -21.984 1.00 92.31 166 VAL A O 1
ATOM 1153 N N . ARG A 1 167 ? 7.769 -13.391 -19.839 1.00 92.88 167 ARG A N 1
ATOM 1154 C CA . ARG A 1 167 ? 7.087 -14.669 -19.576 1.00 92.88 167 ARG A CA 1
ATOM 1155 C C . ARG A 1 167 ? 5.592 -14.428 -19.368 1.00 92.88 167 ARG A C 1
ATOM 1157 O O . ARG A 1 167 ? 5.256 -13.407 -18.775 1.00 92.88 167 ARG A O 1
ATOM 1164 N N . PRO A 1 168 ? 4.696 -15.341 -19.769 1.00 91.69 168 PRO A N 1
ATOM 1165 C CA . PRO A 1 168 ? 3.273 -15.202 -19.473 1.00 91.69 168 PRO A CA 1
ATOM 1166 C C . PRO A 1 168 ? 2.999 -15.133 -17.963 1.00 91.69 168 PRO A C 1
ATOM 1168 O O . PRO A 1 168 ? 3.550 -15.915 -17.179 1.00 91.69 168 PRO A O 1
ATOM 1171 N N . LEU A 1 169 ? 2.138 -14.200 -17.562 1.00 95.12 169 LEU A N 1
ATOM 1172 C CA . LEU A 1 169 ? 1.571 -14.139 -16.218 1.00 95.12 169 LEU A CA 1
ATOM 1173 C C . LEU A 1 169 ? 0.271 -14.957 -16.197 1.00 95.12 169 LEU A C 1
ATOM 1175 O O . LEU A 1 169 ? -0.502 -14.905 -17.153 1.00 95.12 169 LEU A O 1
ATOM 1179 N N . LEU A 1 170 ? 0.043 -15.729 -15.132 1.00 95.19 170 LEU A N 1
ATOM 1180 C CA . LEU A 1 170 ? -1.192 -16.497 -14.933 1.00 95.19 170 LEU A CA 1
ATOM 1181 C C . LEU A 1 170 ? -2.414 -15.572 -15.067 1.00 95.19 170 LEU A C 1
ATOM 1183 O O . LEU A 1 170 ? -2.467 -14.618 -14.307 1.00 95.19 170 LEU A O 1
ATOM 1187 N N . PRO A 1 171 ? -3.407 -15.827 -15.938 1.00 96.44 171 PRO A N 1
ATOM 1188 C CA . PRO A 1 171 ? -4.595 -14.978 -16.016 1.00 96.44 171 PRO A CA 1
ATOM 1189 C C . PRO A 1 171 ? -5.355 -14.898 -14.678 1.00 96.44 171 PRO A C 1
ATOM 1191 O O . PRO A 1 171 ? -5.499 -15.930 -14.011 1.00 96.44 171 PRO A O 1
ATOM 1194 N N . PRO A 1 172 ? -5.907 -13.728 -14.291 1.00 97.56 172 PRO A N 1
ATOM 1195 C CA . PRO A 1 172 ? -6.652 -13.588 -13.039 1.00 97.56 172 PRO A CA 1
ATOM 1196 C C . PRO A 1 172 ? -7.782 -14.612 -12.873 1.00 97.56 172 PRO A C 1
ATOM 1198 O O . PRO A 1 172 ? -7.905 -15.220 -11.813 1.00 97.56 172 PRO A O 1
ATOM 1201 N N . ALA A 1 173 ? -8.561 -14.867 -13.928 1.00 97.44 173 ALA A N 1
ATOM 1202 C CA . ALA A 1 173 ? -9.667 -15.824 -13.916 1.00 97.44 173 ALA A CA 1
ATOM 1203 C C . ALA A 1 173 ? -9.214 -17.234 -13.515 1.00 97.44 173 ALA A C 1
ATOM 1205 O O . ALA A 1 173 ? -9.890 -17.885 -12.724 1.00 97.44 173 ALA A O 1
ATOM 1206 N N . CYS A 1 174 ? -8.048 -17.682 -13.993 1.00 98.00 174 CYS A N 1
ATOM 1207 C CA . CYS A 1 174 ? -7.498 -18.984 -13.626 1.00 98.00 174 CYS A CA 1
ATOM 1208 C C . CYS A 1 174 ? -7.191 -19.052 -12.129 1.00 98.00 174 CYS A C 1
ATOM 1210 O O . CYS A 1 174 ? -7.535 -20.032 -11.479 1.00 98.00 174 CYS A O 1
ATOM 1212 N N . LEU A 1 175 ? -6.591 -18.003 -11.560 1.00 98.06 175 LEU A N 1
ATOM 1213 C CA . LEU A 1 175 ? -6.288 -17.981 -10.130 1.00 98.06 175 LEU A CA 1
ATOM 1214 C C . LEU A 1 175 ? -7.559 -17.912 -9.268 1.00 98.06 175 LEU A C 1
ATOM 1216 O O . LEU A 1 175 ? -7.622 -18.532 -8.206 1.00 98.06 175 LEU A O 1
ATOM 1220 N N . LEU A 1 176 ? -8.558 -17.146 -9.707 1.00 97.75 176 LEU A N 1
ATOM 1221 C CA . LEU A 1 176 ? -9.847 -17.031 -9.026 1.00 97.75 176 LEU A CA 1
ATOM 1222 C C . LEU A 1 176 ? -10.615 -18.361 -9.035 1.00 97.75 176 LEU A C 1
ATOM 1224 O O . LEU A 1 176 ? -11.248 -18.679 -8.033 1.00 97.75 176 LEU A O 1
ATOM 1228 N N . GLU A 1 177 ? -10.510 -19.139 -10.114 1.00 98.12 177 GLU A N 1
ATOM 1229 C CA . GLU A 1 177 ? -11.074 -20.490 -10.220 1.00 98.12 177 GLU A CA 1
ATOM 1230 C C . GLU A 1 177 ? -10.290 -21.510 -9.377 1.00 98.12 177 GLU A C 1
ATOM 1232 O O . GLU A 1 177 ? -10.882 -22.309 -8.658 1.00 98.12 177 GLU A O 1
ATOM 1237 N N . GLU A 1 178 ? -8.950 -21.455 -9.401 1.00 98.12 178 GLU A N 1
ATOM 1238 C CA . GLU A 1 178 ? -8.086 -22.304 -8.563 1.00 98.12 178 GLU A CA 1
ATOM 1239 C C . GLU A 1 178 ? -8.323 -22.060 -7.060 1.00 98.12 178 GLU A C 1
ATOM 1241 O O . GLU A 1 178 ? -8.172 -22.969 -6.241 1.00 98.12 178 GLU A O 1
ATOM 1246 N N . GLN A 1 179 ? -8.637 -20.818 -6.678 1.00 98.31 179 GLN A N 1
ATOM 1247 C CA . GLN A 1 179 ? -8.784 -20.381 -5.290 1.00 98.31 179 GLN A CA 1
ATOM 1248 C C . GLN A 1 179 ? -10.029 -19.484 -5.126 1.00 98.31 179 GLN A C 1
ATOM 1250 O O . GLN A 1 179 ? -9.909 -18.253 -4.984 1.00 98.31 179 GLN A O 1
ATOM 1255 N N . PRO A 1 180 ? -11.236 -20.078 -5.147 1.00 97.94 180 PRO A N 1
ATOM 1256 C CA . PRO A 1 180 ? -12.484 -19.333 -5.121 1.00 97.94 180 PRO A CA 1
ATOM 1257 C C . PRO A 1 180 ? -12.795 -18.788 -3.727 1.00 97.94 180 PRO A C 1
ATOM 1259 O O . PRO A 1 180 ? -12.408 -19.339 -2.692 1.00 97.94 180 PRO A O 1
ATOM 1262 N N . ARG A 1 181 ? -13.572 -17.703 -3.686 1.00 97.69 181 ARG A N 1
ATOM 1263 C CA . ARG A 1 181 ? -14.125 -17.202 -2.427 1.00 97.69 181 ARG A CA 1
ATOM 1264 C C . ARG A 1 181 ? -15.293 -18.087 -1.984 1.00 97.69 181 ARG A C 1
ATOM 1266 O O . ARG A 1 181 ? -16.296 -18.189 -2.675 1.00 97.69 181 ARG A O 1
ATOM 1273 N N . ALA A 1 182 ? -15.207 -18.655 -0.787 1.00 98.19 182 ALA A N 1
ATOM 1274 C CA . ALA A 1 182 ? -16.370 -19.109 -0.022 1.00 98.19 182 ALA A CA 1
ATOM 1275 C C . ALA A 1 182 ? -17.183 -17.942 0.589 1.00 98.19 182 ALA A C 1
ATOM 1277 O O . ALA A 1 182 ? -16.670 -16.837 0.781 1.00 98.19 182 ALA A O 1
ATOM 1278 N N . ALA A 1 183 ? -18.430 -18.221 0.987 1.00 98.38 183 ALA A N 1
ATOM 1279 C CA . ALA A 1 183 ? -19.369 -17.243 1.556 1.00 98.38 183 ALA A CA 1
ATOM 1280 C C . ALA A 1 183 ? -18.853 -16.520 2.818 1.00 98.38 183 ALA A C 1
ATOM 1282 O O . ALA A 1 183 ? -19.210 -15.372 3.080 1.00 98.38 183 ALA A O 1
ATOM 1283 N N . VAL A 1 184 ? -18.003 -17.181 3.607 1.00 98.38 184 VAL A N 1
ATOM 1284 C CA . VAL A 1 184 ? -17.351 -16.577 4.780 1.00 98.38 184 VAL A CA 1
ATOM 1285 C C . VAL A 1 184 ? -16.414 -15.437 4.390 1.00 98.38 184 VAL A C 1
ATOM 1287 O O . VAL A 1 184 ? -16.480 -14.380 5.010 1.00 98.38 184 VAL A O 1
ATOM 1290 N N . HIS A 1 185 ? -15.624 -15.592 3.322 1.00 98.69 185 HIS A N 1
ATOM 1291 C CA . HIS A 1 185 ? -14.761 -14.517 2.836 1.00 98.69 185 HIS A CA 1
ATOM 1292 C C . HIS A 1 185 ? -15.602 -13.326 2.380 1.00 98.69 185 HIS A C 1
ATOM 1294 O O . HIS A 1 185 ? -15.302 -12.191 2.730 1.00 98.69 185 HIS A O 1
ATOM 1300 N N . GLU A 1 186 ? -16.699 -13.577 1.658 1.00 97.94 186 GLU A N 1
ATOM 1301 C CA . GLU A 1 186 ? -17.587 -12.503 1.205 1.00 97.94 186 GLU A CA 1
ATOM 1302 C C . GLU A 1 186 ? -18.215 -11.743 2.372 1.00 97.94 186 GLU A C 1
ATOM 1304 O O . GLU A 1 186 ? -18.306 -10.517 2.323 1.00 97.94 186 GLU A O 1
ATOM 1309 N N . ARG A 1 187 ? -18.606 -12.447 3.441 1.00 98.69 187 ARG A N 1
ATOM 1310 C CA . ARG A 1 187 ? -19.134 -11.828 4.661 1.00 98.69 187 ARG A CA 1
ATOM 1311 C C . ARG A 1 187 ? -18.087 -10.942 5.337 1.00 98.69 187 ARG A C 1
ATOM 1313 O O . ARG A 1 187 ? -18.403 -9.800 5.661 1.00 98.69 187 ARG A O 1
ATOM 1320 N N . THR A 1 188 ? -16.865 -11.444 5.517 1.00 98.81 188 THR A N 1
ATOM 1321 C CA . THR A 1 188 ? -15.759 -10.691 6.130 1.00 98.81 188 THR A CA 1
ATOM 1322 C C . THR A 1 188 ? -15.414 -9.449 5.311 1.00 98.81 188 THR A C 1
ATOM 1324 O O . THR A 1 188 ? -15.339 -8.347 5.856 1.00 98.81 188 THR A O 1
ATOM 1327 N N . VAL A 1 189 ? -15.279 -9.596 3.989 1.00 98.81 189 VAL A N 1
ATOM 1328 C CA . VAL A 1 189 ? -14.924 -8.494 3.087 1.00 98.81 189 VAL A CA 1
ATOM 1329 C C . VAL A 1 189 ? -16.035 -7.449 3.028 1.00 98.81 189 VAL A C 1
ATOM 1331 O O . VAL A 1 189 ? -15.786 -6.272 3.278 1.00 98.81 189 VAL A O 1
ATOM 1334 N N . ARG A 1 190 ? -17.282 -7.854 2.746 1.00 98.56 190 ARG A N 1
ATOM 1335 C CA . ARG A 1 190 ? -18.415 -6.916 2.655 1.00 98.56 190 ARG A CA 1
ATOM 1336 C C . ARG A 1 190 ? -18.667 -6.205 3.982 1.00 98.56 190 ARG A C 1
ATOM 1338 O O . ARG A 1 190 ? -18.870 -4.995 3.977 1.00 98.56 190 ARG A O 1
ATOM 1345 N N . GLY A 1 191 ? -18.613 -6.932 5.100 1.00 98.56 191 GLY A N 1
ATOM 1346 C CA . GLY A 1 191 ? -18.756 -6.352 6.435 1.00 98.56 191 GLY A CA 1
ATOM 1347 C C . GLY A 1 191 ? -17.643 -5.355 6.756 1.00 98.56 191 GLY A C 1
ATOM 1348 O O . GLY A 1 191 ? -17.923 -4.249 7.209 1.00 98.56 191 GLY A O 1
ATOM 1349 N N . GLY A 1 192 ? -16.389 -5.705 6.451 1.00 98.69 192 GLY A N 1
ATOM 1350 C CA . GLY A 1 192 ? -15.248 -4.808 6.632 1.00 98.69 192 GLY A CA 1
ATOM 1351 C C . GLY A 1 192 ? -15.361 -3.529 5.799 1.00 98.69 192 GLY A C 1
ATOM 1352 O O . GLY A 1 192 ? -15.144 -2.445 6.332 1.00 98.69 192 GLY A O 1
ATOM 1353 N N . ARG A 1 193 ? -15.752 -3.638 4.521 1.00 98.75 193 ARG A N 1
ATOM 1354 C CA . ARG A 1 193 ? -15.966 -2.476 3.640 1.00 98.75 193 ARG A CA 1
ATOM 1355 C C . ARG A 1 193 ? -17.075 -1.567 4.160 1.00 98.75 193 ARG A C 1
ATOM 1357 O O . ARG A 1 193 ? -16.850 -0.370 4.275 1.00 98.75 193 ARG A O 1
ATOM 1364 N N . ALA A 1 194 ? -18.225 -2.129 4.530 1.00 98.69 194 ALA A N 1
ATOM 1365 C CA . ALA A 1 194 ? -19.349 -1.351 5.048 1.00 98.69 194 ALA A CA 1
ATOM 1366 C C . ALA A 1 194 ? -18.983 -0.591 6.335 1.00 98.69 194 ALA A C 1
ATOM 1368 O O . ALA A 1 194 ? -19.292 0.589 6.474 1.00 98.69 194 ALA A O 1
ATOM 1369 N N . GLU A 1 195 ? -18.275 -1.231 7.269 1.00 98.50 195 GLU A N 1
ATOM 1370 C CA . GLU A 1 195 ? -17.846 -0.557 8.498 1.00 98.50 195 GLU A CA 1
ATOM 1371 C C . GLU A 1 195 ? -16.776 0.513 8.235 1.00 98.50 195 GLU A C 1
ATOM 1373 O O . GLU A 1 195 ? -16.824 1.579 8.845 1.00 98.50 195 GLU A O 1
ATOM 1378 N N . LEU A 1 196 ? -15.855 0.285 7.294 1.00 98.50 196 LEU A N 1
ATOM 1379 C CA . LEU A 1 196 ? -14.893 1.304 6.864 1.00 98.50 196 LEU A CA 1
ATOM 1380 C C . LEU A 1 196 ? -15.583 2.527 6.253 1.00 98.50 196 LEU A C 1
ATOM 1382 O O . LEU A 1 196 ? -15.246 3.647 6.629 1.00 98.50 196 LEU A O 1
ATOM 1386 N N . GLN A 1 197 ? -16.574 2.329 5.380 1.00 98.25 197 GLN A N 1
ATOM 1387 C CA . GLN A 1 197 ? -17.370 3.419 4.799 1.00 98.25 197 GLN A CA 1
ATOM 1388 C C . GLN A 1 197 ? -18.012 4.275 5.894 1.00 98.25 197 GLN A C 1
ATOM 1390 O O . GLN A 1 197 ? -17.839 5.491 5.910 1.00 98.25 197 GLN A O 1
ATOM 1395 N N . ARG A 1 198 ? -18.644 3.636 6.887 1.00 98.12 198 ARG A N 1
ATOM 1396 C CA . ARG A 1 198 ? -19.243 4.333 8.037 1.00 98.12 198 ARG A CA 1
ATOM 1397 C C . ARG A 1 198 ? -18.213 5.086 8.881 1.00 98.12 198 ARG A C 1
ATOM 1399 O O . ARG A 1 198 ? -18.519 6.146 9.431 1.00 98.12 198 ARG A O 1
ATOM 1406 N N . ILE A 1 199 ? -17.004 4.539 9.042 1.00 97.75 199 ILE A N 1
ATOM 1407 C CA . ILE A 1 199 ? -15.915 5.202 9.779 1.00 97.75 199 ILE A CA 1
ATOM 1408 C C . ILE A 1 199 ? -15.473 6.465 9.035 1.00 97.75 199 ILE A C 1
ATOM 1410 O O . ILE A 1 199 ? -15.330 7.515 9.672 1.00 97.75 199 ILE A O 1
ATOM 1414 N N . LEU A 1 200 ? -15.273 6.368 7.715 1.00 96.25 200 LEU A N 1
ATOM 1415 C CA . LEU A 1 200 ? -14.820 7.473 6.870 1.00 96.25 200 LEU A CA 1
ATOM 1416 C C . LEU A 1 200 ? -15.880 8.572 6.730 1.00 96.25 200 LEU A C 1
ATOM 1418 O O . LEU A 1 200 ? -15.547 9.746 6.900 1.00 96.25 200 LEU A O 1
ATOM 1422 N N . SER A 1 201 ? -17.149 8.203 6.514 1.00 94.50 201 SER A N 1
ATOM 1423 C CA . SER A 1 201 ? -18.275 9.148 6.444 1.00 94.50 201 SER A CA 1
ATOM 1424 C C . SER A 1 201 ? -18.572 9.808 7.795 1.00 94.50 201 SER A C 1
ATOM 1426 O O . SER A 1 201 ? -19.140 10.897 7.864 1.00 94.50 201 SER A O 1
ATOM 1428 N N . GLY A 1 202 ? -18.140 9.180 8.892 1.00 93.44 202 GLY A N 1
ATOM 1429 C CA . GLY A 1 202 ? -18.364 9.653 10.252 1.00 93.44 202 GLY A CA 1
ATOM 1430 C C . GLY A 1 202 ? -19.691 9.201 10.864 1.00 93.44 202 GLY A C 1
ATOM 1431 O O . GLY A 1 202 ? -19.988 9.613 11.983 1.00 93.44 202 GLY A O 1
ATOM 1432 N N . GLU A 1 203 ? -20.446 8.331 10.189 1.00 95.38 203 GLU A N 1
ATOM 1433 C CA . GLU A 1 203 ? -21.682 7.708 10.692 1.00 95.38 203 GLU A CA 1
ATOM 1434 C C . GLU A 1 203 ? -21.478 6.847 11.942 1.00 95.38 203 GLU A C 1
ATOM 1436 O O . GLU A 1 203 ? -22.413 6.620 12.710 1.00 95.38 203 GLU A O 1
ATOM 1441 N N . THR A 1 204 ? -20.265 6.336 12.143 1.00 95.06 204 THR A N 1
ATOM 1442 C CA . THR A 1 204 ? -19.855 5.678 13.386 1.00 95.06 204 THR A CA 1
ATOM 1443 C C . THR A 1 204 ? -18.653 6.385 13.978 1.00 95.06 204 THR A C 1
ATOM 1445 O O . THR A 1 204 ? -17.804 6.905 13.251 1.00 95.06 204 THR A O 1
ATOM 1448 N N . ASP A 1 205 ? -18.571 6.396 15.303 1.00 94.19 205 ASP A N 1
ATOM 1449 C CA . ASP A 1 205 ? -17.462 6.953 16.068 1.00 94.19 205 ASP A CA 1
ATOM 1450 C C . ASP A 1 205 ? -16.298 5.976 16.279 1.00 94.19 205 ASP A C 1
ATOM 1452 O O . ASP A 1 205 ? -15.279 6.355 16.858 1.00 94.19 205 ASP A O 1
ATOM 1456 N N . ARG A 1 206 ? -16.427 4.746 15.765 1.00 97.31 206 ARG A N 1
ATOM 1457 C CA . ARG A 1 206 ? -15.348 3.759 15.756 1.00 97.31 206 ARG A CA 1
ATOM 1458 C C . ARG A 1 206 ? -14.104 4.288 15.040 1.00 97.31 206 ARG A C 1
ATOM 1460 O O . ARG A 1 206 ? -14.186 5.092 14.107 1.00 97.31 206 ARG A O 1
ATOM 1467 N N . LEU A 1 207 ? -12.950 3.789 15.468 1.00 98.06 207 LEU A N 1
ATOM 1468 C CA . LEU A 1 207 ? -11.649 4.091 14.882 1.00 98.06 207 LEU A CA 1
ATOM 1469 C C . LEU A 1 207 ? -11.146 2.908 14.044 1.00 98.06 207 LEU A C 1
ATOM 1471 O O . LEU A 1 207 ? -11.289 1.755 14.442 1.00 98.06 207 LEU A O 1
ATOM 1475 N N . LEU A 1 208 ? -10.524 3.173 12.900 1.00 98.69 208 LEU A N 1
ATOM 1476 C CA . LEU A 1 208 ? -9.810 2.160 12.125 1.00 98.69 208 LEU A CA 1
ATOM 1477 C C . LEU A 1 208 ? -8.418 1.897 12.724 1.00 98.69 208 LEU A C 1
ATOM 1479 O O . LEU A 1 208 ? -7.668 2.832 12.997 1.00 98.69 208 LEU A O 1
ATOM 1483 N N . ALA A 1 209 ? -8.037 0.628 12.852 1.00 98.62 209 ALA A N 1
ATOM 1484 C CA . ALA A 1 209 ? -6.658 0.216 13.090 1.00 98.62 209 ALA A CA 1
ATOM 1485 C C . ALA A 1 209 ? -6.208 -0.760 11.993 1.00 98.62 209 ALA A C 1
ATOM 1487 O O . ALA A 1 209 ? -6.644 -1.911 11.960 1.00 98.62 209 ALA A O 1
ATOM 1488 N N . LEU A 1 210 ? -5.324 -0.301 11.103 1.00 98.62 210 LEU A N 1
ATOM 1489 C CA . LEU A 1 210 ? -4.610 -1.165 10.162 1.00 98.62 210 LEU A CA 1
ATOM 1490 C C . LEU A 1 210 ? -3.425 -1.794 10.902 1.00 98.62 210 LEU A C 1
ATOM 1492 O O . LEU A 1 210 ? -2.530 -1.071 11.331 1.00 98.62 210 LEU A O 1
ATOM 1496 N N . VAL A 1 211 ? -3.406 -3.113 11.084 1.00 98.50 211 VAL A N 1
ATOM 1497 C CA . VAL A 1 211 ? -2.399 -3.787 11.924 1.00 98.50 211 VAL A CA 1
ATOM 1498 C C . VAL A 1 211 ? -1.768 -4.947 11.176 1.00 98.50 211 VAL A C 1
ATOM 1500 O O . VAL A 1 211 ? -2.467 -5.842 10.717 1.00 98.50 211 VAL A O 1
ATOM 1503 N N . GLY A 1 212 ? -0.447 -4.962 11.048 1.00 97.25 212 GLY A N 1
ATOM 1504 C CA . GLY A 1 212 ? 0.244 -6.098 10.445 1.00 97.25 212 GLY A CA 1
ATOM 1505 C C . GLY A 1 212 ? 1.705 -5.816 10.123 1.00 97.25 212 GLY A C 1
ATOM 1506 O O . GLY A 1 212 ? 2.177 -4.680 10.302 1.00 97.25 212 GLY A O 1
ATOM 1507 N N . PRO A 1 213 ? 2.433 -6.836 9.637 1.00 95.88 213 PRO A N 1
ATOM 1508 C CA . PRO A 1 213 ? 3.860 -6.712 9.391 1.00 95.88 213 PRO A CA 1
ATOM 1509 C C . PRO A 1 213 ? 4.128 -5.618 8.357 1.00 95.88 213 PRO A C 1
ATOM 1511 O O . PRO A 1 213 ? 3.282 -5.300 7.515 1.00 95.88 213 PRO A O 1
ATOM 1514 N N . ALA A 1 214 ? 5.314 -5.012 8.433 1.00 93.00 214 ALA A N 1
ATOM 1515 C CA . ALA A 1 214 ? 5.764 -4.036 7.439 1.00 93.00 214 ALA A CA 1
ATOM 1516 C C . ALA A 1 214 ? 5.876 -4.651 6.033 1.00 93.00 214 ALA A C 1
ATOM 1518 O O . ALA A 1 214 ? 5.583 -3.987 5.043 1.00 93.00 214 ALA A O 1
ATOM 1519 N N . LEU A 1 215 ? 6.237 -5.932 5.964 1.00 95.19 215 LEU A N 1
ATOM 1520 C CA . LEU A 1 215 ? 6.255 -6.750 4.759 1.00 95.19 215 LEU A CA 1
ATOM 1521 C C . LEU A 1 215 ? 6.014 -8.203 5.171 1.00 95.19 215 LEU A C 1
ATOM 1523 O O . LEU A 1 215 ? 6.635 -8.672 6.123 1.00 95.19 215 LEU A O 1
ATOM 1527 N N . VAL A 1 216 ? 5.127 -8.910 4.473 1.00 96.19 216 VAL A N 1
ATOM 1528 C CA . VAL A 1 216 ? 4.901 -10.339 4.708 1.00 96.19 216 VAL A CA 1
ATOM 1529 C C . VAL A 1 216 ? 6.072 -11.125 4.136 1.00 96.19 216 VAL A C 1
ATOM 1531 O O . VAL A 1 216 ? 6.303 -11.106 2.927 1.00 96.19 216 VAL A O 1
ATOM 1534 N N . ASP A 1 217 ? 6.783 -11.836 5.003 1.00 94.38 217 ASP A N 1
ATOM 1535 C CA . ASP A 1 217 ? 7.911 -12.688 4.639 1.00 94.38 217 ASP A CA 1
ATOM 1536 C C . ASP A 1 217 ? 7.603 -14.184 4.781 1.00 94.38 217 ASP A C 1
ATOM 1538 O O . ASP A 1 217 ? 8.123 -14.983 4.006 1.00 94.38 217 ASP A O 1
ATOM 1542 N N . ASP A 1 218 ? 6.756 -14.567 5.736 1.00 94.56 218 ASP A N 1
ATOM 1543 C CA . ASP A 1 218 ? 6.358 -15.952 5.980 1.00 94.56 218 ASP A CA 1
ATOM 1544 C C . ASP A 1 218 ? 4.831 -16.083 6.161 1.00 94.56 218 ASP A C 1
ATOM 1546 O O . ASP A 1 218 ? 4.277 -15.537 7.123 1.00 94.56 218 ASP A O 1
ATOM 1550 N N . PRO A 1 219 ? 4.121 -16.822 5.282 1.00 96.94 219 PRO A N 1
ATOM 1551 C CA . PRO A 1 219 ? 2.682 -17.025 5.407 1.00 96.94 219 PRO A CA 1
ATOM 1552 C C . PRO A 1 219 ? 2.262 -17.685 6.723 1.00 96.94 219 PRO A C 1
ATOM 1554 O O . PRO A 1 219 ? 1.247 -17.280 7.283 1.00 96.94 219 PRO A O 1
ATOM 1557 N N . SER A 1 220 ? 3.012 -18.665 7.244 1.00 97.00 220 SER A N 1
ATOM 1558 C CA . SER A 1 220 ? 2.631 -19.354 8.489 1.00 97.00 220 SER A CA 1
ATOM 1559 C C . SER A 1 220 ? 2.636 -18.416 9.688 1.00 97.00 220 SER A C 1
ATOM 1561 O O . SER A 1 220 ? 1.650 -18.335 10.419 1.00 97.00 220 SER A O 1
ATOM 1563 N N . THR A 1 221 ? 3.712 -17.653 9.850 1.00 96.38 221 THR A N 1
ATOM 1564 C CA . THR A 1 221 ? 3.843 -16.657 10.915 1.00 96.38 221 THR A CA 1
ATOM 1565 C C . THR A 1 221 ? 2.797 -15.545 10.768 1.00 96.38 221 THR A C 1
ATOM 1567 O O . THR A 1 221 ? 2.221 -15.077 11.751 1.00 96.38 221 THR A O 1
ATOM 1570 N N . CYS A 1 222 ? 2.493 -15.142 9.531 1.00 97.06 222 CYS A N 1
ATOM 1571 C CA . CYS A 1 222 ? 1.434 -14.177 9.246 1.00 97.06 222 CYS A CA 1
ATOM 1572 C C . CYS A 1 222 ? 0.052 -14.700 9.688 1.00 97.06 222 CYS A C 1
ATOM 1574 O O . CYS A 1 222 ? -0.711 -13.970 10.318 1.00 97.06 222 CYS A O 1
ATOM 1576 N N . LEU A 1 223 ? -0.253 -15.978 9.442 1.00 98.62 223 LEU A N 1
ATOM 1577 C CA . LEU A 1 223 ? -1.495 -16.613 9.897 1.00 98.62 223 LEU A CA 1
ATOM 1578 C C . LEU A 1 223 ? -1.569 -16.762 11.420 1.00 98.62 223 LEU A C 1
ATOM 1580 O O . LEU A 1 223 ? -2.651 -16.636 11.989 1.00 98.62 223 LEU A O 1
ATOM 1584 N N . GLU A 1 224 ? -0.438 -16.981 12.091 1.00 98.56 224 GLU A N 1
ATOM 1585 C CA . GLU A 1 224 ? -0.388 -16.960 13.554 1.00 98.56 224 GLU A CA 1
ATOM 1586 C C . GLU A 1 224 ? -0.762 -15.572 14.097 1.00 98.56 224 GLU A C 1
ATOM 1588 O O . GLU A 1 224 ? -1.604 -15.460 14.992 1.00 98.56 224 G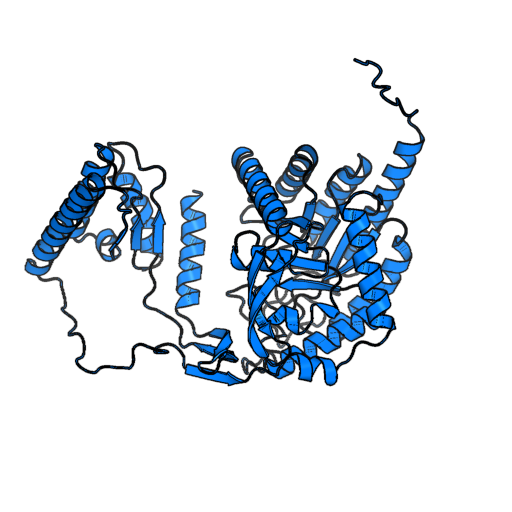LU A O 1
ATOM 1593 N N . LEU A 1 225 ? -0.197 -14.501 13.523 1.00 98.44 225 LEU A N 1
ATOM 1594 C CA . LEU A 1 225 ? -0.584 -13.133 13.871 1.00 98.44 225 LEU A CA 1
ATOM 1595 C C . LEU A 1 225 ? -2.074 -12.887 13.586 1.00 98.44 225 LEU A C 1
ATOM 1597 O O . LEU A 1 225 ? -2.756 -12.304 14.426 1.00 98.44 225 LEU A O 1
ATOM 1601 N N . ALA A 1 226 ? -2.590 -13.352 12.445 1.00 98.62 226 ALA A N 1
ATOM 1602 C CA . ALA A 1 226 ? -3.998 -13.211 12.074 1.00 98.62 226 ALA A CA 1
ATOM 1603 C C . ALA A 1 226 ? -4.938 -13.858 13.103 1.00 98.62 226 ALA A C 1
ATOM 1605 O O . ALA A 1 226 ? -5.915 -13.238 13.525 1.00 98.62 226 ALA A O 1
ATOM 1606 N N . ALA A 1 227 ? -4.610 -15.067 13.568 1.00 98.62 227 ALA A N 1
ATOM 1607 C CA . ALA A 1 227 ? -5.382 -15.765 14.592 1.00 98.62 227 ALA A CA 1
ATOM 1608 C C . ALA A 1 227 ? -5.394 -14.997 15.926 1.00 98.62 227 ALA A C 1
ATOM 1610 O O . ALA A 1 227 ? -6.437 -14.871 16.569 1.00 98.62 227 ALA A O 1
ATOM 1611 N N . ARG A 1 228 ? -4.251 -14.424 16.325 1.00 98.62 228 ARG A N 1
ATOM 1612 C CA . ARG A 1 228 ? -4.160 -13.570 17.520 1.00 98.62 228 ARG A CA 1
ATOM 1613 C C . ARG A 1 228 ? -4.952 -12.264 17.351 1.00 98.62 228 ARG A C 1
ATOM 1615 O O . ARG A 1 228 ? -5.653 -11.846 18.276 1.00 98.62 228 ARG A O 1
ATOM 1622 N N . LEU A 1 229 ? -4.881 -11.641 16.171 1.00 98.50 229 LEU A N 1
ATOM 1623 C CA . LEU A 1 229 ? -5.646 -10.438 15.830 1.00 98.50 229 LEU A CA 1
ATOM 1624 C C . LEU A 1 229 ? -7.152 -10.689 15.838 1.00 98.50 229 LEU A C 1
ATOM 1626 O O . LEU A 1 229 ? -7.876 -9.804 16.271 1.00 98.50 229 LEU A O 1
ATOM 1630 N N . ALA A 1 230 ? -7.626 -11.867 15.428 1.00 98.69 230 ALA A N 1
ATOM 1631 C CA . ALA A 1 230 ? -9.048 -12.207 15.471 1.00 98.69 230 ALA A CA 1
ATOM 1632 C C . ALA A 1 230 ? -9.621 -12.110 16.896 1.00 98.69 230 ALA A C 1
ATOM 1634 O O . ALA A 1 230 ? -10.669 -11.497 17.100 1.00 98.69 230 ALA A O 1
ATOM 1635 N N . GLY A 1 231 ? -8.900 -12.638 17.893 1.00 98.44 231 GLY A N 1
ATOM 1636 C CA . GLY A 1 231 ? -9.304 -12.536 19.299 1.00 98.44 231 GLY A CA 1
ATOM 1637 C C . GLY A 1 231 ? -9.316 -11.093 19.811 1.00 98.44 231 GLY A C 1
ATOM 1638 O O . GLY A 1 231 ? -10.277 -10.666 20.447 1.00 98.44 231 GLY A O 1
ATOM 1639 N N . LEU A 1 232 ? -8.280 -10.312 19.486 1.00 98.62 232 LEU A N 1
ATOM 1640 C CA . LEU A 1 232 ? -8.218 -8.895 19.858 1.00 98.62 232 LEU A CA 1
ATOM 1641 C C . LEU A 1 232 ? -9.310 -8.070 19.160 1.00 98.62 232 LEU A C 1
ATOM 1643 O O . LEU A 1 232 ? -9.912 -7.201 19.781 1.00 98.62 232 LEU A O 1
ATOM 1647 N N . ALA A 1 233 ? -9.581 -8.343 17.883 1.00 98.50 233 ALA A N 1
ATOM 1648 C CA . ALA A 1 233 ? -10.605 -7.659 17.107 1.00 98.50 233 ALA A CA 1
ATOM 1649 C C . ALA A 1 233 ? -11.995 -7.851 17.722 1.00 98.50 233 ALA A C 1
ATOM 1651 O O . ALA A 1 233 ? -12.746 -6.882 17.796 1.00 98.50 233 ALA A O 1
ATOM 1652 N N . ASP A 1 234 ? -12.321 -9.058 18.201 1.00 98.38 234 ASP A N 1
ATOM 1653 C CA . ASP A 1 234 ? -13.588 -9.317 18.891 1.00 98.38 234 ASP A CA 1
ATOM 1654 C C . ASP A 1 234 ? -13.689 -8.563 20.228 1.00 98.38 234 ASP A C 1
ATOM 1656 O O . ASP A 1 234 ? -14.737 -7.987 20.526 1.00 98.38 234 ASP A O 1
ATOM 1660 N N . GLU A 1 235 ? -12.585 -8.487 20.982 1.00 98.56 235 GLU A N 1
ATOM 1661 C CA . GLU A 1 235 ? -12.494 -7.751 22.251 1.00 98.56 235 GLU A CA 1
ATOM 1662 C C . GLU A 1 235 ? -12.801 -6.253 22.078 1.00 98.56 235 GLU A C 1
ATOM 1664 O O . GLU A 1 235 ? -13.544 -5.677 22.872 1.00 98.56 235 GLU A O 1
ATOM 1669 N N . VAL A 1 236 ? -12.251 -5.612 21.038 1.00 98.62 236 VAL A N 1
ATOM 1670 C CA . VAL A 1 236 ? -12.347 -4.151 20.846 1.00 98.62 236 VAL A CA 1
ATOM 1671 C C . VAL A 1 236 ? -13.378 -3.714 19.801 1.00 98.62 236 VAL A C 1
ATOM 1673 O O . VAL A 1 236 ? -13.463 -2.524 19.490 1.00 98.62 236 VAL A O 1
ATOM 1676 N N . LYS A 1 237 ? -14.179 -4.636 19.249 1.00 98.25 237 LYS A N 1
ATOM 1677 C CA . LYS A 1 237 ? -15.059 -4.374 18.091 1.00 98.25 237 LYS A CA 1
ATOM 1678 C C . LYS A 1 237 ? -16.048 -3.227 18.282 1.00 98.25 237 LYS A C 1
ATOM 1680 O O . LYS A 1 237 ? -16.457 -2.619 17.302 1.00 98.25 237 LYS A O 1
ATOM 1685 N N . SER A 1 238 ? -16.442 -2.911 19.511 1.00 98.00 238 SER A N 1
ATOM 1686 C CA . SER A 1 238 ? -17.364 -1.803 19.782 1.00 98.00 238 SER A CA 1
ATOM 1687 C C . SER A 1 238 ? -16.723 -0.433 19.546 1.00 98.00 238 SER A C 1
ATOM 1689 O O . SER A 1 238 ? -17.434 0.540 19.307 1.00 98.00 238 SER A O 1
ATOM 1691 N N . GLU A 1 239 ? -15.394 -0.337 19.581 1.00 98.50 239 GLU A N 1
ATOM 1692 C CA . GLU A 1 239 ? -14.641 0.917 19.485 1.00 98.50 239 GLU A CA 1
ATOM 1693 C C . GLU A 1 239 ? -13.706 0.973 18.285 1.00 98.50 239 GLU A C 1
ATOM 1695 O O . GLU A 1 239 ? -13.554 2.024 17.671 1.00 98.50 239 GLU A O 1
ATOM 1700 N N . VAL A 1 240 ? -13.068 -0.145 17.950 1.00 98.69 240 VAL A N 1
ATOM 1701 C CA . VAL A 1 240 ? -12.026 -0.204 16.929 1.00 98.69 240 VAL A CA 1
ATOM 1702 C C . VAL A 1 240 ? -12.409 -1.241 15.883 1.00 98.69 240 VAL A C 1
ATOM 1704 O O . VAL A 1 240 ? -12.872 -2.338 16.196 1.00 98.69 240 VAL A O 1
ATOM 1707 N N . LEU A 1 241 ? -12.256 -0.888 14.612 1.00 98.81 241 LEU A N 1
ATOM 1708 C CA . LEU A 1 241 ? -12.262 -1.840 13.512 1.00 98.81 241 LEU A CA 1
ATOM 1709 C C . LEU A 1 241 ? -10.816 -2.228 13.216 1.00 98.81 241 LEU A C 1
ATOM 1711 O O . LEU A 1 241 ? -10.061 -1.444 12.643 1.00 98.81 241 LEU A O 1
ATOM 1715 N N . VAL A 1 242 ? -10.437 -3.437 13.625 1.00 98.88 242 VAL A N 1
ATOM 1716 C CA . VAL A 1 242 ? -9.125 -4.006 13.309 1.00 98.88 242 VAL A CA 1
ATOM 1717 C C . VAL A 1 242 ? -9.179 -4.609 11.909 1.00 98.88 242 VAL A C 1
ATOM 1719 O O . VAL A 1 242 ? -10.010 -5.472 11.628 1.00 98.88 242 VAL A O 1
ATOM 1722 N N . VAL A 1 243 ? -8.283 -4.156 11.036 1.00 98.88 243 VAL A N 1
ATOM 1723 C CA . VAL A 1 243 ? -8.097 -4.679 9.679 1.00 98.88 243 VAL A CA 1
ATOM 1724 C C . VAL A 1 243 ? -6.638 -5.090 9.542 1.00 98.88 243 VAL A C 1
ATOM 1726 O O . VAL A 1 243 ? -5.731 -4.301 9.813 1.00 98.88 243 VAL A O 1
ATOM 1729 N N . MET A 1 244 ? -6.389 -6.332 9.138 1.00 98.69 244 MET A N 1
ATOM 1730 C CA . MET A 1 244 ? -5.034 -6.849 9.039 1.00 98.69 244 MET A CA 1
ATOM 1731 C C . MET A 1 244 ? -4.331 -6.305 7.796 1.00 98.69 244 MET A C 1
ATOM 1733 O O . MET A 1 244 ? -4.803 -6.500 6.677 1.00 98.69 244 MET A O 1
ATOM 1737 N N . ARG A 1 245 ? -3.170 -5.671 7.968 1.00 97.38 245 ARG A N 1
ATOM 1738 C CA . ARG A 1 245 ? -2.315 -5.261 6.850 1.00 97.38 245 ARG A CA 1
ATOM 1739 C C . ARG A 1 245 ? -1.506 -6.456 6.346 1.00 97.38 245 ARG A C 1
ATOM 1741 O O . ARG A 1 245 ? -0.761 -7.069 7.104 1.00 97.38 245 ARG A O 1
ATOM 1748 N N . VAL A 1 246 ? -1.614 -6.745 5.055 1.00 97.88 246 VAL A N 1
ATOM 1749 C CA . VAL A 1 246 ? -0.947 -7.852 4.363 1.00 97.88 246 VAL A CA 1
ATOM 1750 C C . VAL A 1 246 ? -0.130 -7.267 3.211 1.00 97.88 246 VAL A C 1
ATOM 1752 O O . VAL A 1 246 ? -0.545 -7.290 2.058 1.00 97.88 246 VAL A O 1
ATOM 1755 N N . GLN A 1 247 ? 1.030 -6.689 3.529 1.00 95.75 247 GLN A N 1
ATOM 1756 C CA . GLN A 1 247 ? 1.901 -6.074 2.527 1.00 95.75 247 GLN A CA 1
ATOM 1757 C C . GLN A 1 247 ? 2.679 -7.152 1.756 1.00 95.75 247 GLN A C 1
ATOM 1759 O O . GLN A 1 247 ? 3.536 -7.824 2.326 1.00 95.75 247 GLN A O 1
ATOM 1764 N N . LEU A 1 248 ? 2.380 -7.319 0.465 1.00 96.31 248 LEU A N 1
ATOM 1765 C CA . LEU A 1 248 ? 2.905 -8.419 -0.364 1.00 96.31 248 LEU A CA 1
ATOM 1766 C C . LEU A 1 248 ? 4.154 -8.060 -1.183 1.00 96.31 248 LEU A C 1
ATOM 1768 O O . LEU A 1 248 ? 4.927 -8.940 -1.571 1.00 96.31 248 LEU A O 1
ATOM 1772 N N . LEU A 1 249 ? 4.327 -6.770 -1.471 1.00 93.81 249 LEU A N 1
ATOM 1773 C CA . LEU A 1 249 ? 5.415 -6.222 -2.275 1.00 93.81 249 LEU A CA 1
ATOM 1774 C C . LEU A 1 249 ? 6.236 -5.247 -1.443 1.00 93.81 249 LEU A C 1
ATOM 1776 O O . LEU A 1 249 ? 5.685 -4.438 -0.692 1.00 93.81 249 LEU A O 1
ATOM 1780 N N . ALA A 1 250 ? 7.553 -5.309 -1.601 1.00 89.81 250 ALA A N 1
ATOM 1781 C CA . ALA A 1 250 ? 8.450 -4.344 -0.991 1.00 89.81 250 ALA A CA 1
ATOM 1782 C C . ALA A 1 250 ? 8.455 -3.019 -1.770 1.00 89.81 250 ALA A C 1
ATOM 1784 O O . ALA A 1 250 ? 8.089 -2.960 -2.948 1.00 89.81 250 ALA A O 1
ATOM 1785 N N . LYS A 1 251 ? 8.916 -1.950 -1.113 1.00 83.44 251 LYS A N 1
ATOM 1786 C CA . LYS A 1 251 ? 9.223 -0.681 -1.784 1.00 83.44 251 LYS A CA 1
ATOM 1787 C C . LYS A 1 251 ? 10.373 -0.874 -2.780 1.00 83.44 251 LYS A C 1
ATOM 1789 O O . LYS A 1 251 ? 11.207 -1.768 -2.617 1.00 83.44 251 LYS A O 1
ATOM 1794 N N . ALA A 1 252 ? 10.433 -0.012 -3.794 1.00 77.06 252 ALA A N 1
ATOM 1795 C CA . ALA A 1 252 ? 11.531 -0.011 -4.755 1.00 77.06 252 ALA A CA 1
ATOM 1796 C C . ALA A 1 252 ? 12.892 0.111 -4.041 1.00 77.06 252 ALA A C 1
ATOM 1798 O O . ALA A 1 252 ? 13.039 0.884 -3.097 1.00 77.06 252 ALA A O 1
ATOM 1799 N N . GLY A 1 253 ? 13.870 -0.682 -4.483 1.00 76.88 253 GLY A N 1
ATOM 1800 C CA . GLY A 1 253 ? 15.226 -0.699 -3.925 1.00 76.88 253 GLY A CA 1
ATOM 1801 C C . GLY A 1 253 ? 15.432 -1.525 -2.656 1.00 76.88 253 GLY A C 1
ATOM 1802 O O . GLY A 1 253 ? 16.561 -1.618 -2.180 1.00 76.88 253 GLY A O 1
ATOM 1803 N N . ALA A 1 254 ? 14.393 -2.172 -2.125 1.00 83.81 254 ALA A N 1
ATOM 1804 C CA . ALA A 1 254 ? 14.570 -3.160 -1.066 1.00 83.81 254 ALA A CA 1
ATOM 1805 C C . ALA A 1 254 ? 15.407 -4.362 -1.550 1.00 83.81 254 ALA A C 1
ATOM 1807 O O . ALA A 1 254 ? 15.291 -4.791 -2.697 1.00 83.81 254 ALA A O 1
ATOM 1808 N N . ALA A 1 255 ? 16.205 -4.945 -0.647 1.00 85.44 255 ALA A N 1
ATOM 1809 C CA . ALA A 1 255 ? 17.061 -6.099 -0.952 1.00 85.44 255 ALA A CA 1
ATOM 1810 C C . ALA A 1 255 ? 16.271 -7.347 -1.387 1.00 85.44 255 ALA A C 1
ATOM 1812 O O . ALA A 1 255 ? 16.774 -8.163 -2.153 1.00 85.44 255 ALA A O 1
ATOM 1813 N N . TRP A 1 256 ? 15.032 -7.486 -0.911 1.00 92.38 256 TRP A N 1
ATOM 1814 C CA . TRP A 1 256 ? 14.101 -8.526 -1.333 1.00 92.38 256 TRP A CA 1
ATOM 1815 C C . TRP A 1 256 ? 12.805 -7.879 -1.833 1.00 92.38 256 TRP A C 1
ATOM 1817 O O . TRP A 1 256 ? 12.255 -7.018 -1.144 1.00 92.38 256 TRP A O 1
ATOM 1827 N N . PRO A 1 257 ? 12.292 -8.277 -3.011 1.00 92.06 257 PRO A N 1
ATOM 1828 C CA . PRO A 1 257 ? 11.160 -7.609 -3.657 1.00 92.06 257 PRO A CA 1
ATOM 1829 C C . PRO A 1 257 ? 9.791 -7.918 -3.022 1.00 92.06 257 PRO A C 1
ATOM 1831 O O . PRO A 1 257 ? 8.791 -7.314 -3.415 1.00 92.06 257 PRO A O 1
ATOM 1834 N N . GLY A 1 258 ? 9.728 -8.838 -2.057 1.00 95.12 258 GLY A N 1
ATOM 1835 C CA . GLY A 1 258 ? 8.493 -9.273 -1.405 1.00 95.12 258 GLY A CA 1
ATOM 1836 C C . GLY A 1 258 ? 7.970 -10.614 -1.921 1.00 95.12 258 GLY A C 1
ATOM 1837 O O . GLY A 1 258 ? 8.339 -11.082 -3.003 1.00 95.12 258 GLY A O 1
ATOM 1838 N N . ILE A 1 259 ? 7.078 -11.220 -1.133 1.00 96.19 259 ILE A N 1
ATOM 1839 C CA . ILE A 1 259 ? 6.603 -12.598 -1.320 1.00 96.19 259 ILE A CA 1
ATOM 1840 C C . ILE A 1 259 ? 5.869 -12.813 -2.643 1.00 96.19 259 ILE A C 1
ATOM 1842 O O . ILE A 1 259 ? 5.916 -13.905 -3.201 1.00 96.19 259 ILE A O 1
ATOM 1846 N N . LEU A 1 260 ? 5.223 -11.773 -3.177 1.00 96.50 260 LEU A N 1
ATOM 1847 C CA . LEU A 1 260 ? 4.536 -11.871 -4.464 1.00 96.50 260 LEU A CA 1
ATOM 1848 C C . LEU A 1 260 ? 5.525 -12.048 -5.618 1.00 96.50 260 LEU A C 1
ATOM 1850 O O . LEU A 1 260 ? 5.254 -12.799 -6.552 1.00 96.50 260 LEU A O 1
ATOM 1854 N N . LYS A 1 261 ? 6.665 -11.351 -5.578 1.00 95.38 261 LYS A N 1
ATOM 1855 C CA . LYS A 1 261 ? 7.660 -11.414 -6.654 1.00 95.38 261 LYS A CA 1
ATOM 1856 C C . LYS A 1 261 ? 8.595 -12.600 -6.490 1.00 95.38 261 LYS A C 1
ATOM 1858 O O . LYS A 1 261 ? 8.866 -13.276 -7.475 1.00 95.38 261 LYS A O 1
ATOM 1863 N N . ASP A 1 262 ? 9.068 -12.848 -5.274 1.00 95.38 262 ASP A N 1
ATOM 1864 C CA . ASP A 1 262 ? 10.076 -13.868 -4.993 1.00 95.38 262 ASP A CA 1
ATOM 1865 C C . ASP A 1 262 ? 9.707 -14.697 -3.747 1.00 95.38 262 ASP A C 1
ATOM 1867 O O . ASP A 1 262 ? 10.309 -14.526 -2.682 1.00 95.38 262 ASP A O 1
ATOM 1871 N N . PRO A 1 263 ? 8.697 -15.586 -3.848 1.00 95.75 263 PRO A N 1
ATOM 1872 C CA . PRO A 1 263 ? 8.174 -16.338 -2.702 1.00 95.75 263 PRO A CA 1
ATOM 1873 C C . PRO A 1 263 ? 9.196 -17.298 -2.080 1.00 95.75 263 PRO A C 1
ATOM 1875 O O . PRO A 1 263 ? 9.111 -17.592 -0.891 1.00 95.75 263 PRO A O 1
ATOM 1878 N N . ALA A 1 264 ? 10.161 -17.781 -2.868 1.00 93.94 264 ALA A N 1
ATOM 1879 C CA . ALA A 1 264 ? 11.207 -18.693 -2.412 1.00 93.94 264 ALA A CA 1
ATOM 1880 C C . ALA A 1 264 ? 12.411 -17.972 -1.776 1.00 93.94 264 ALA A C 1
ATOM 1882 O O . ALA A 1 264 ? 13.259 -18.639 -1.185 1.00 93.94 264 ALA A O 1
ATOM 1883 N N . LYS A 1 265 ? 12.464 -16.629 -1.842 1.00 93.88 265 LYS A N 1
ATOM 1884 C CA . LYS A 1 265 ? 13.549 -15.793 -1.288 1.00 93.88 265 LYS A CA 1
ATOM 1885 C C . LYS A 1 265 ? 14.934 -16.155 -1.851 1.00 93.88 265 LYS A C 1
ATOM 1887 O O . LYS A 1 265 ? 15.940 -16.022 -1.156 1.00 93.88 265 LYS A O 1
ATOM 1892 N N . ASP A 1 266 ? 14.974 -16.641 -3.088 1.00 93.19 266 ASP A N 1
ATOM 1893 C CA . ASP A 1 266 ? 16.160 -17.155 -3.784 1.00 93.19 266 ASP A CA 1
ATOM 1894 C C . ASP A 1 266 ? 16.448 -16.398 -5.092 1.00 93.19 266 ASP A C 1
ATOM 1896 O O . ASP A 1 266 ? 17.271 -16.838 -5.895 1.00 93.19 266 ASP A O 1
ATOM 1900 N N . ALA A 1 267 ? 15.769 -15.264 -5.313 1.00 92.06 267 ALA A N 1
ATOM 1901 C CA . ALA A 1 267 ? 15.817 -14.483 -6.545 1.00 92.06 267 ALA A CA 1
ATOM 1902 C C . ALA A 1 267 ? 15.401 -15.275 -7.803 1.00 92.06 267 ALA A C 1
ATOM 1904 O O . ALA A 1 267 ? 15.783 -14.919 -8.919 1.00 92.06 267 ALA A O 1
ATOM 1905 N N . SER A 1 268 ? 14.587 -16.330 -7.662 1.00 93.12 268 SER A N 1
ATOM 1906 C CA . SER A 1 268 ? 14.028 -17.068 -8.805 1.00 93.12 268 SER A CA 1
ATOM 1907 C C . SER A 1 268 ? 12.863 -16.342 -9.484 1.00 93.12 268 SER A C 1
ATOM 1909 O O . SER A 1 268 ? 12.477 -16.698 -10.601 1.00 93.12 268 SER A O 1
ATOM 1911 N N . TYR A 1 269 ? 12.284 -15.334 -8.822 1.00 94.25 269 TYR A N 1
ATOM 1912 C CA . TYR A 1 269 ? 11.157 -14.537 -9.317 1.00 94.25 269 TYR A CA 1
ATOM 1913 C C . TYR A 1 269 ? 9.999 -15.402 -9.846 1.00 94.25 269 TYR A C 1
ATOM 1915 O O . TYR A 1 269 ? 9.463 -15.205 -10.950 1.00 94.25 269 TYR A O 1
ATOM 1923 N N . LYS A 1 270 ? 9.614 -16.414 -9.062 1.00 95.81 270 LYS A N 1
ATOM 1924 C CA . LYS A 1 270 ? 8.459 -17.284 -9.332 1.00 95.81 270 LYS A CA 1
ATOM 1925 C C . LYS A 1 270 ? 7.144 -16.553 -9.042 1.00 95.81 270 LYS A C 1
ATOM 1927 O O . LYS A 1 270 ? 6.368 -16.951 -8.180 1.00 95.81 270 LYS A O 1
ATOM 1932 N N . ILE A 1 271 ? 6.881 -15.486 -9.797 1.00 96.75 271 ILE A N 1
ATOM 1933 C CA . ILE A 1 271 ? 5.744 -14.580 -9.573 1.00 96.75 271 ILE A CA 1
ATOM 1934 C C . ILE A 1 271 ? 4.401 -15.321 -9.600 1.00 96.75 271 ILE A C 1
ATOM 1936 O O . ILE A 1 271 ? 3.552 -15.050 -8.763 1.00 96.75 271 ILE A O 1
ATOM 1940 N N . ASN A 1 272 ? 4.203 -16.301 -10.489 1.00 97.69 272 ASN A N 1
ATOM 1941 C CA . ASN A 1 272 ? 2.957 -17.084 -10.511 1.00 97.69 272 ASN A CA 1
ATOM 1942 C C . ASN A 1 272 ? 2.733 -17.881 -9.207 1.00 97.69 272 ASN A C 1
ATOM 1944 O O . ASN A 1 272 ? 1.599 -17.995 -8.744 1.00 97.69 272 ASN A O 1
ATOM 1948 N N . ASP A 1 273 ? 3.796 -18.391 -8.580 1.00 98.06 273 ASP A N 1
ATOM 1949 C CA . ASP A 1 273 ? 3.705 -19.054 -7.271 1.00 98.06 273 ASP A CA 1
ATOM 1950 C C . ASP A 1 273 ? 3.485 -18.032 -6.151 1.00 98.06 273 ASP A C 1
ATOM 1952 O O . ASP A 1 273 ? 2.736 -18.289 -5.206 1.00 98.06 273 ASP A O 1
ATOM 1956 N N . GLY A 1 274 ? 4.079 -16.844 -6.287 1.00 97.88 274 GLY A N 1
ATOM 1957 C CA . GLY A 1 274 ? 3.845 -15.711 -5.400 1.00 97.88 274 GLY A CA 1
ATOM 1958 C C . GLY A 1 274 ? 2.385 -15.271 -5.431 1.00 97.88 274 GLY A C 1
ATOM 1959 O O . GLY A 1 274 ? 1.774 -15.153 -4.374 1.00 97.88 274 GLY A O 1
ATOM 1960 N N . LEU A 1 275 ? 1.774 -15.168 -6.618 1.00 98.00 275 LEU A N 1
ATOM 1961 C CA . LEU A 1 275 ? 0.351 -14.869 -6.772 1.00 98.00 275 LEU A CA 1
ATOM 1962 C C . LEU A 1 275 ? -0.526 -15.901 -6.047 1.00 98.00 275 LEU A C 1
ATOM 1964 O O . LEU A 1 275 ? -1.405 -15.540 -5.263 1.00 98.00 275 LEU A O 1
ATOM 1968 N N . ARG A 1 276 ? -0.249 -17.196 -6.243 1.00 98.44 276 ARG A N 1
ATOM 1969 C CA . ARG A 1 276 ? -0.962 -18.281 -5.548 1.00 98.44 276 ARG A CA 1
ATOM 1970 C C . ARG A 1 276 ? -0.799 -18.220 -4.036 1.00 98.44 276 ARG A C 1
ATOM 1972 O O . ARG A 1 276 ? -1.763 -18.478 -3.317 1.00 98.44 276 ARG A O 1
ATOM 1979 N N . THR A 1 277 ? 0.402 -17.904 -3.564 1.00 98.50 277 THR A N 1
ATOM 1980 C CA . THR A 1 277 ? 0.726 -17.797 -2.136 1.00 98.50 277 THR A CA 1
ATOM 1981 C C . THR A 1 277 ? 0.004 -16.610 -1.505 1.00 98.50 277 THR A C 1
ATOM 1983 O O . THR A 1 277 ? -0.638 -16.758 -0.467 1.00 98.50 277 THR A O 1
ATOM 1986 N N . SER A 1 278 ? 0.041 -15.451 -2.162 1.00 98.31 278 SER A N 1
ATOM 1987 C CA . SER A 1 278 ? -0.623 -14.228 -1.720 1.00 98.31 278 SER A CA 1
ATOM 1988 C C . SER A 1 278 ? -2.142 -14.379 -1.639 1.00 98.31 278 SER A C 1
ATOM 1990 O O . SER A 1 278 ? -2.725 -14.038 -0.609 1.00 98.31 278 SER A O 1
ATOM 1992 N N . ARG A 1 279 ? -2.794 -14.934 -2.674 1.00 98.50 279 ARG A N 1
ATOM 1993 C CA . ARG A 1 279 ? -4.256 -15.133 -2.653 1.00 98.50 279 ARG A CA 1
ATOM 1994 C C . ARG A 1 279 ? -4.670 -16.083 -1.539 1.00 98.50 279 ARG A C 1
ATOM 1996 O O . ARG A 1 279 ? -5.603 -15.781 -0.799 1.00 98.50 279 ARG A O 1
ATOM 2003 N N . ARG A 1 280 ? -3.948 -17.197 -1.386 1.00 98.69 280 ARG A N 1
ATOM 2004 C CA . ARG A 1 280 ? -4.220 -18.193 -0.347 1.00 98.69 280 ARG A CA 1
ATOM 2005 C C . ARG A 1 280 ? -4.122 -17.584 1.046 1.00 98.69 280 ARG A C 1
ATOM 2007 O O . ARG A 1 280 ? -5.022 -17.798 1.851 1.00 98.69 280 ARG A O 1
ATOM 2014 N N . LEU A 1 281 ? -3.083 -16.789 1.301 1.00 98.81 281 LEU A N 1
ATOM 2015 C CA . LEU A 1 281 ? -2.925 -16.077 2.565 1.00 98.81 281 LEU A CA 1
ATOM 2016 C C . LEU A 1 281 ? -4.124 -15.159 2.839 1.00 98.81 281 LEU A C 1
ATOM 2018 O O . LEU A 1 281 ? -4.716 -15.232 3.911 1.00 98.81 281 LEU A O 1
ATOM 2022 N N . LEU A 1 282 ? -4.530 -14.339 1.864 1.00 98.81 282 LEU A N 1
ATOM 2023 C CA . LEU A 1 282 ? -5.674 -13.434 2.015 1.00 98.81 282 LEU A CA 1
ATOM 2024 C C . LEU A 1 282 ? -6.993 -14.183 2.256 1.00 98.81 282 LEU A C 1
ATOM 2026 O O . LEU A 1 282 ? -7.783 -13.760 3.101 1.00 98.81 282 LEU A O 1
ATOM 2030 N N . LEU A 1 283 ? -7.225 -15.305 1.565 1.00 98.88 283 LEU A N 1
ATOM 2031 C CA . LEU A 1 283 ? -8.371 -16.185 1.821 1.00 98.88 283 LEU A CA 1
ATOM 2032 C C . LEU A 1 283 ? -8.352 -16.690 3.266 1.00 98.88 283 LEU A C 1
ATOM 2034 O O . LEU A 1 283 ? -9.331 -16.528 3.988 1.00 98.88 283 LEU A O 1
ATOM 2038 N N . GLN A 1 284 ? -7.221 -17.237 3.713 1.00 98.81 284 GLN A N 1
ATOM 2039 C CA . GLN A 1 284 ? -7.075 -17.802 5.053 1.00 98.81 284 GLN A CA 1
ATOM 2040 C C . GLN A 1 284 ? -7.243 -16.756 6.166 1.00 98.81 284 GLN A C 1
ATOM 2042 O O . GLN A 1 284 ? -7.852 -17.065 7.186 1.00 98.81 284 GLN A O 1
ATOM 2047 N N . VAL A 1 285 ? -6.781 -15.516 5.974 1.00 98.81 285 VAL A N 1
ATOM 2048 C CA . VAL A 1 285 ? -7.025 -14.431 6.941 1.00 98.81 285 VAL A CA 1
ATOM 2049 C C . VAL A 1 285 ? -8.510 -14.052 6.977 1.00 98.81 285 VAL A C 1
ATOM 2051 O O . VAL A 1 285 ? -9.113 -14.009 8.050 1.00 98.81 285 VAL A O 1
ATOM 2054 N N . ASN A 1 286 ? -9.146 -13.865 5.814 1.00 98.81 286 ASN A N 1
ATOM 2055 C CA . ASN A 1 286 ? -10.578 -13.549 5.755 1.00 98.81 286 ASN A CA 1
ATOM 2056 C C . ASN A 1 286 ? -11.457 -14.684 6.315 1.00 98.81 286 ASN A C 1
ATOM 2058 O O . ASN A 1 286 ? -12.517 -14.421 6.887 1.00 98.81 286 ASN A O 1
ATOM 2062 N N . GLN A 1 287 ? -11.014 -15.938 6.186 1.00 98.69 287 GLN A N 1
ATOM 2063 C CA . GLN A 1 287 ? -11.655 -17.129 6.751 1.00 98.69 287 GLN A CA 1
ATOM 2064 C C . GLN A 1 287 ? -11.690 -17.100 8.288 1.00 98.69 287 GLN A C 1
ATOM 2066 O O . GLN A 1 287 ? -12.614 -17.657 8.881 1.00 98.69 287 GLN A O 1
ATOM 2071 N N . MET A 1 288 ? -10.728 -16.424 8.926 1.00 98.50 288 MET A N 1
ATOM 2072 C CA . MET A 1 288 ? -10.689 -16.188 10.377 1.00 98.50 288 MET A CA 1
ATOM 2073 C C . MET A 1 288 ? -11.586 -15.018 10.819 1.00 98.50 288 MET A C 1
ATOM 2075 O O . MET A 1 288 ? -11.617 -14.683 12.000 1.00 98.50 288 MET A O 1
ATOM 2079 N N . GLY A 1 289 ? -12.314 -14.383 9.893 1.00 98.25 289 GLY A N 1
ATOM 2080 C CA . GLY A 1 289 ? -13.196 -13.251 10.190 1.00 98.25 289 GLY A CA 1
ATOM 2081 C C . GLY A 1 289 ? -12.482 -11.903 10.305 1.00 98.25 289 GLY A C 1
ATOM 2082 O O . GLY A 1 289 ? -13.117 -10.920 10.681 1.00 98.25 289 GLY A O 1
ATOM 2083 N N . VAL A 1 290 ? -11.188 -11.832 9.973 1.00 98.56 290 VAL A N 1
ATOM 2084 C CA . VAL A 1 290 ? -10.403 -10.591 10.013 1.00 98.56 290 VAL A CA 1
ATOM 2085 C C . VAL A 1 290 ? -10.341 -9.982 8.608 1.00 98.56 290 VAL A C 1
ATOM 2087 O O . VAL A 1 290 ? -9.814 -10.625 7.698 1.00 98.56 290 VAL A O 1
ATOM 2090 N N . PRO A 1 291 ? -10.855 -8.757 8.392 1.00 98.75 291 PRO A N 1
ATOM 2091 C CA . PRO A 1 291 ? -10.723 -8.072 7.109 1.00 98.75 291 PRO A CA 1
ATOM 2092 C C . PRO A 1 291 ? -9.258 -7.775 6.781 1.00 98.75 291 PRO A C 1
ATOM 2094 O O . PRO A 1 291 ? -8.473 -7.486 7.684 1.00 98.75 291 PRO A O 1
ATOM 2097 N N . THR A 1 292 ? -8.893 -7.773 5.498 1.00 98.75 292 THR A N 1
ATOM 2098 C CA . THR A 1 292 ? -7.513 -7.503 5.058 1.00 98.75 292 THR A CA 1
ATOM 2099 C C . THR A 1 292 ? -7.352 -6.179 4.317 1.00 98.75 292 THR A C 1
ATOM 2101 O O . THR A 1 292 ? -8.255 -5.731 3.607 1.00 98.75 292 THR A O 1
ATOM 2104 N N . ALA A 1 293 ? -6.164 -5.593 4.442 1.00 98.50 293 ALA A N 1
ATOM 2105 C CA . ALA A 1 293 ? -5.701 -4.397 3.755 1.00 98.50 293 ALA A CA 1
ATOM 2106 C C . ALA A 1 293 ? -4.372 -4.661 3.037 1.00 98.50 293 ALA A C 1
ATOM 2108 O O . ALA A 1 293 ? -3.527 -5.377 3.570 1.00 98.50 293 ALA A O 1
ATOM 2109 N N . SER A 1 294 ? -4.148 -4.054 1.873 1.00 96.88 294 SER A N 1
ATOM 2110 C CA . SER A 1 294 ? -2.853 -4.094 1.173 1.00 96.88 294 SER A CA 1
ATOM 2111 C C . SER A 1 294 ? -2.608 -2.791 0.421 1.00 96.88 294 SER A C 1
ATOM 2113 O O . SER A 1 294 ? -3.556 -2.084 0.086 1.00 96.88 294 SER A O 1
ATOM 2115 N N . ASP A 1 295 ? -1.351 -2.500 0.102 1.00 93.69 295 ASP A N 1
ATOM 2116 C CA . ASP A 1 295 ? -1.017 -1.392 -0.786 1.00 93.69 295 ASP A CA 1
ATOM 2117 C C . ASP A 1 295 ? -0.897 -1.890 -2.242 1.00 93.69 295 ASP A C 1
ATOM 2119 O O . ASP A 1 295 ? -0.400 -2.995 -2.488 1.00 93.69 295 ASP A O 1
ATOM 2123 N N . PHE A 1 296 ? -1.353 -1.086 -3.206 1.00 93.94 296 PHE A N 1
ATOM 2124 C CA . PHE A 1 296 ? -1.190 -1.340 -4.640 1.00 93.94 296 PHE A CA 1
ATOM 2125 C C . PHE A 1 296 ? -0.136 -0.408 -5.238 1.00 93.94 296 PHE A C 1
ATOM 2127 O O . PHE A 1 296 ? -0.176 0.807 -5.047 1.00 93.94 296 PHE A O 1
ATOM 2134 N N . GLY A 1 297 ? 0.805 -1.000 -5.978 1.00 91.25 297 GLY A N 1
ATOM 2135 C CA . GLY A 1 297 ? 1.853 -0.285 -6.713 1.00 91.25 297 GLY A CA 1
ATOM 2136 C C . GLY A 1 297 ? 1.688 -0.326 -8.233 1.00 91.25 297 GLY A C 1
ATOM 2137 O O . GLY A 1 297 ? 2.529 0.220 -8.939 1.00 91.25 297 GLY A O 1
ATOM 2138 N N . ASP A 1 298 ? 0.642 -0.984 -8.737 1.00 92.12 298 ASP A N 1
ATOM 2139 C CA . ASP A 1 298 ? 0.360 -1.159 -10.161 1.00 92.12 298 ASP A CA 1
ATOM 2140 C C . ASP A 1 298 ? -1.142 -1.428 -10.395 1.00 92.12 298 ASP A C 1
ATOM 2142 O O . ASP A 1 298 ? -1.896 -1.662 -9.446 1.00 92.12 298 ASP A O 1
ATOM 2146 N N . THR A 1 299 ? -1.579 -1.401 -11.658 1.00 92.94 299 THR A N 1
ATOM 2147 C CA . THR A 1 299 ? -2.985 -1.597 -12.065 1.00 92.94 299 THR A CA 1
ATOM 2148 C C . THR A 1 299 ? -3.331 -3.042 -12.454 1.00 92.94 299 THR A C 1
ATOM 2150 O O . THR A 1 299 ? -4.471 -3.330 -12.822 1.00 92.94 299 THR A O 1
ATOM 2153 N N . VAL A 1 300 ? -2.377 -3.974 -12.351 1.00 93.69 300 VAL A N 1
ATOM 2154 C CA . VAL A 1 300 ? -2.521 -5.389 -12.737 1.00 93.69 300 VAL A CA 1
ATOM 2155 C C . VAL A 1 300 ? -2.855 -6.254 -11.520 1.00 93.69 300 VAL A C 1
ATOM 2157 O O . VAL A 1 300 ? -3.836 -6.998 -11.520 1.00 93.69 300 VAL A O 1
ATOM 2160 N N . THR A 1 301 ? -2.073 -6.117 -10.452 1.00 94.56 301 THR A N 1
ATOM 2161 C CA . THR A 1 301 ? -2.183 -6.826 -9.174 1.00 94.56 301 THR A CA 1
ATOM 2162 C C . THR A 1 301 ? -3.584 -6.765 -8.544 1.00 94.56 301 THR A C 1
ATOM 2164 O O . THR A 1 301 ? -4.024 -7.798 -8.026 1.00 94.56 301 THR A O 1
ATOM 2167 N N . PRO A 1 302 ? -4.346 -5.647 -8.607 1.00 95.75 302 PRO A N 1
ATOM 2168 C CA . PRO A 1 302 ? -5.715 -5.609 -8.094 1.00 95.75 302 PRO A CA 1
ATOM 2169 C C . PRO A 1 302 ? -6.617 -6.720 -8.643 1.00 95.75 302 PRO A C 1
ATOM 2171 O O . PRO A 1 302 ? -7.404 -7.282 -7.885 1.00 95.75 302 PRO A O 1
ATOM 2174 N N . GLN A 1 303 ? -6.460 -7.122 -9.908 1.00 96.19 303 GLN A N 1
ATOM 2175 C CA . GLN A 1 303 ? -7.316 -8.144 -10.528 1.00 96.19 303 GLN A CA 1
ATOM 2176 C C . GLN A 1 303 ? -7.184 -9.534 -9.882 1.00 96.19 303 GLN A C 1
ATOM 2178 O O . GLN A 1 303 ? -8.068 -10.372 -10.039 1.00 96.19 303 GLN A O 1
ATOM 2183 N N . TYR A 1 304 ? -6.112 -9.781 -9.124 1.00 97.38 304 TYR A N 1
ATOM 2184 C CA . TYR A 1 304 ? -5.853 -11.069 -8.478 1.00 97.38 304 TYR A CA 1
ATOM 2185 C C . TYR A 1 304 ? -6.360 -11.155 -7.038 1.00 97.38 304 TYR A C 1
ATOM 2187 O O . TYR A 1 304 ? -6.561 -12.266 -6.539 1.00 97.38 304 TYR A O 1
ATOM 2195 N N . PHE A 1 305 ? -6.522 -10.018 -6.352 1.00 95.75 305 PHE A N 1
ATOM 2196 C CA . PHE A 1 305 ? -6.743 -10.004 -4.899 1.00 95.75 305 PHE A CA 1
ATOM 2197 C C . PHE A 1 305 ? -7.712 -8.936 -4.390 1.00 95.75 305 PHE A C 1
ATOM 2199 O O . PHE A 1 305 ? -8.097 -8.995 -3.223 1.00 95.75 305 PHE A O 1
ATOM 2206 N N . ALA A 1 306 ? -8.105 -7.946 -5.201 1.00 97.19 306 ALA A N 1
ATOM 2207 C CA . ALA A 1 306 ? -8.971 -6.849 -4.757 1.00 97.19 306 ALA A CA 1
ATOM 2208 C C . ALA A 1 306 ? -10.314 -7.347 -4.203 1.00 97.19 306 ALA A C 1
ATOM 2210 O O . ALA A 1 306 ? -10.907 -6.714 -3.333 1.00 97.19 306 ALA A O 1
ATOM 2211 N N . ASP A 1 307 ? -10.776 -8.509 -4.658 1.00 98.06 307 ASP A N 1
ATOM 2212 C CA . ASP A 1 307 ? -11.975 -9.177 -4.168 1.00 98.06 307 ASP A CA 1
ATOM 2213 C C . ASP A 1 307 ? -11.882 -9.678 -2.717 1.00 98.06 307 ASP A C 1
ATOM 2215 O O . ASP A 1 307 ? -12.909 -9.969 -2.107 1.00 98.06 307 ASP A O 1
ATOM 2219 N N . LEU A 1 308 ? -10.672 -9.758 -2.165 1.00 98.75 308 LEU A N 1
ATOM 2220 C CA . LEU A 1 308 ? -10.389 -10.187 -0.796 1.00 98.75 308 LEU A CA 1
ATOM 2221 C C . LEU A 1 308 ? -9.997 -9.033 0.128 1.00 98.75 308 LEU A C 1
ATOM 2223 O O . LEU A 1 308 ? -9.813 -9.244 1.320 1.00 98.75 308 LEU A O 1
ATOM 2227 N N . LEU A 1 309 ? -9.866 -7.813 -0.390 1.00 98.69 309 LEU A N 1
ATOM 2228 C CA . LEU A 1 309 ? -9.458 -6.654 0.399 1.00 98.69 309 LEU A CA 1
ATOM 2229 C C . LEU A 1 309 ? -10.663 -5.820 0.839 1.00 98.69 309 LEU A C 1
ATOM 2231 O O . LEU A 1 309 ? -11.586 -5.567 0.059 1.00 98.69 309 LEU A O 1
ATOM 2235 N N . SER A 1 310 ? -10.621 -5.345 2.080 1.00 98.75 310 SER A N 1
ATOM 2236 C CA . SER A 1 310 ? -11.584 -4.385 2.630 1.00 98.75 310 SER A CA 1
ATOM 2237 C C . SER A 1 310 ? -11.052 -2.958 2.639 1.00 98.75 310 SER A C 1
ATOM 2239 O O . SER A 1 310 ? -11.846 -2.029 2.679 1.00 98.75 310 SER A O 1
ATOM 2241 N N . TRP A 1 311 ? -9.733 -2.792 2.557 1.00 98.69 311 TRP A N 1
ATOM 2242 C CA . TRP A 1 311 ? -9.046 -1.512 2.411 1.00 98.69 311 TRP A CA 1
ATOM 2243 C C . TRP A 1 311 ? -7.896 -1.668 1.419 1.00 98.69 311 TRP A C 1
ATOM 2245 O O . TRP A 1 311 ? -7.247 -2.716 1.384 1.00 98.69 311 TRP A O 1
ATOM 2255 N N . ALA A 1 312 ? -7.602 -0.625 0.655 1.00 97.44 312 ALA A N 1
ATOM 2256 C CA . ALA A 1 312 ? -6.383 -0.560 -0.141 1.00 97.44 312 ALA A CA 1
ATOM 2257 C C . ALA A 1 312 ? -5.690 0.787 0.042 1.00 97.44 312 ALA A C 1
ATOM 2259 O O . ALA A 1 312 ? -6.369 1.783 0.251 1.00 97.44 312 ALA A O 1
ATOM 2260 N N . SER A 1 313 ? -4.364 0.852 -0.068 1.00 95.19 313 SER A N 1
ATOM 2261 C CA . SER A 1 313 ? -3.670 2.147 -0.154 1.00 95.19 313 SER A CA 1
ATOM 2262 C C . SER A 1 313 ? -2.835 2.257 -1.422 1.00 95.19 313 SER A C 1
ATOM 2264 O O . SER A 1 313 ? -2.308 1.267 -1.921 1.00 95.19 313 SER A O 1
ATOM 2266 N N . VAL A 1 314 ? -2.684 3.471 -1.940 1.00 93.44 314 VAL A N 1
ATOM 2267 C CA . VAL A 1 314 ? -1.817 3.769 -3.086 1.00 93.44 314 VAL A CA 1
ATOM 2268 C C . VAL A 1 314 ? -0.945 4.981 -2.793 1.00 93.44 314 VAL A C 1
ATOM 2270 O O . VAL A 1 314 ? -1.254 5.767 -1.901 1.00 93.44 314 VAL A O 1
ATOM 2273 N N . ASN A 1 315 ? 0.132 5.171 -3.552 1.00 88.31 315 ASN A N 1
ATOM 2274 C CA . ASN A 1 315 ? 0.894 6.416 -3.491 1.00 88.31 315 ASN A CA 1
ATOM 2275 C C . ASN A 1 315 ? 0.099 7.557 -4.156 1.00 88.31 315 ASN A C 1
ATOM 2277 O O . ASN A 1 315 ? -0.203 7.476 -5.345 1.00 88.31 315 ASN A O 1
ATOM 2281 N N . ALA A 1 316 ? -0.190 8.625 -3.407 1.00 83.75 316 ALA A N 1
ATOM 2282 C CA . ALA A 1 316 ? -0.955 9.781 -3.881 1.00 83.75 316 ALA A CA 1
ATOM 2283 C C . ALA A 1 316 ? -0.262 10.567 -5.013 1.00 83.75 316 ALA A C 1
ATOM 2285 O O . ALA A 1 316 ? -0.931 11.253 -5.786 1.00 83.75 316 ALA A O 1
ATOM 2286 N N . GLN A 1 317 ? 1.064 10.452 -5.132 1.00 79.50 317 GLN A N 1
ATOM 2287 C CA . GLN A 1 317 ? 1.855 11.155 -6.149 1.00 79.50 317 GLN A CA 1
ATOM 2288 C C . GLN A 1 317 ? 1.807 10.479 -7.525 1.00 79.50 317 GLN A C 1
ATOM 2290 O O . GLN A 1 317 ? 2.200 11.076 -8.524 1.00 79.50 317 GLN A O 1
ATOM 2295 N N . SER A 1 318 ? 1.344 9.228 -7.602 1.00 86.06 318 SER A N 1
ATOM 2296 C CA . SER A 1 318 ? 1.213 8.523 -8.875 1.00 86.06 318 SER A CA 1
ATOM 2297 C C . SER A 1 318 ? -0.148 8.813 -9.496 1.00 86.06 318 SER A C 1
ATOM 2299 O O . SER A 1 318 ? -1.168 8.334 -9.007 1.00 86.06 318 SER A O 1
ATOM 2301 N N . GLU A 1 319 ? -0.158 9.560 -10.600 1.00 84.69 319 GLU A N 1
ATOM 2302 C CA . GLU A 1 319 ? -1.376 9.874 -11.357 1.00 84.69 319 GLU A CA 1
ATOM 2303 C C . GLU A 1 319 ? -2.156 8.610 -11.743 1.00 84.69 319 GLU A C 1
ATOM 2305 O O . GLU A 1 319 ? -3.322 8.481 -11.381 1.00 84.69 319 GLU A O 1
ATOM 2310 N N . MET A 1 320 ? -1.477 7.624 -12.337 1.00 88.56 320 MET A N 1
ATOM 2311 C CA . MET A 1 320 ? -2.075 6.337 -12.709 1.00 88.56 320 MET A CA 1
ATOM 2312 C C . MET A 1 320 ? -2.701 5.605 -11.510 1.00 88.56 320 MET A C 1
ATOM 2314 O O . MET A 1 320 ? -3.764 4.996 -11.630 1.00 88.56 320 MET A O 1
ATOM 2318 N N . LEU A 1 321 ? -2.068 5.645 -10.331 1.00 92.12 321 LEU A N 1
ATOM 2319 C CA . LEU A 1 321 ? -2.643 5.003 -9.147 1.00 92.12 321 LEU A CA 1
ATOM 2320 C C . LEU A 1 321 ? -3.794 5.813 -8.537 1.00 92.12 321 LEU A C 1
ATOM 2322 O O . LEU A 1 321 ? -4.682 5.213 -7.935 1.00 92.12 321 LEU A O 1
ATOM 2326 N N . ARG A 1 322 ? -3.834 7.141 -8.706 1.00 89.31 322 ARG A N 1
ATOM 2327 C CA . ARG A 1 322 ? -5.017 7.943 -8.344 1.00 89.31 322 ARG A CA 1
ATOM 2328 C C . ARG A 1 322 ? -6.213 7.586 -9.219 1.00 89.31 322 ARG A C 1
ATOM 2330 O O . ARG A 1 322 ? -7.314 7.425 -8.696 1.00 89.31 322 ARG A O 1
ATOM 2337 N N . GLU A 1 323 ? -5.996 7.392 -10.518 1.00 93.44 323 GLU A N 1
ATOM 2338 C CA . GLU A 1 323 ? -7.044 6.901 -11.415 1.00 93.44 323 GLU A CA 1
ATOM 2339 C C . GLU A 1 323 ? -7.526 5.514 -10.981 1.00 93.44 323 GLU A C 1
ATOM 2341 O O . GLU A 1 323 ? -8.730 5.298 -10.874 1.00 93.44 323 GLU A O 1
ATOM 2346 N N . LEU A 1 324 ? -6.615 4.599 -10.624 1.00 95.81 324 LEU A N 1
ATOM 2347 C CA . LEU A 1 324 ? -6.980 3.280 -10.098 1.00 95.81 324 LEU A CA 1
ATOM 2348 C C . LEU A 1 324 ? -7.922 3.375 -8.887 1.00 95.81 324 LEU A C 1
ATOM 2350 O O . LEU A 1 324 ? -8.894 2.621 -8.826 1.00 95.81 324 LEU A O 1
ATOM 2354 N N . VAL A 1 325 ? -7.668 4.294 -7.944 1.00 96.88 325 VAL A N 1
ATOM 2355 C CA . VAL A 1 325 ? -8.489 4.452 -6.725 1.00 96.88 325 VAL A CA 1
ATOM 2356 C C . VAL A 1 325 ? -9.960 4.684 -7.049 1.00 96.88 325 VAL A C 1
ATOM 2358 O O . VAL A 1 325 ? -10.819 4.116 -6.373 1.00 96.88 325 VAL A O 1
ATOM 2361 N N . SER A 1 326 ? -10.255 5.436 -8.111 1.00 97.06 326 SER A N 1
ATOM 2362 C CA . SER A 1 326 ? -11.632 5.693 -8.549 1.00 97.06 326 SER A CA 1
ATOM 2363 C C . SER A 1 326 ? -12.405 4.426 -8.950 1.00 97.06 326 SER A C 1
ATOM 2365 O O . SER A 1 326 ? -13.633 4.430 -8.951 1.00 97.06 326 SER A O 1
ATOM 2367 N N . GLY A 1 327 ? -11.705 3.339 -9.303 1.00 96.75 327 GLY A N 1
ATOM 2368 C CA . GLY A 1 327 ? -12.287 2.046 -9.678 1.00 96.75 327 GLY A CA 1
ATOM 2369 C C . GLY A 1 327 ? -12.197 0.967 -8.597 1.00 96.75 327 GLY A C 1
ATOM 2370 O O . GLY A 1 327 ? -12.679 -0.149 -8.803 1.00 96.75 327 GLY A O 1
ATOM 2371 N N . LEU A 1 328 ? -11.571 1.254 -7.453 1.00 97.56 328 LEU A N 1
ATOM 2372 C CA . LEU A 1 328 ? -11.425 0.290 -6.366 1.00 97.56 328 LEU A CA 1
ATOM 2373 C C . LEU A 1 328 ? -12.768 0.034 -5.670 1.00 97.56 328 LEU A C 1
ATOM 2375 O O . LEU A 1 328 ? -13.472 0.952 -5.271 1.00 97.56 328 LEU A O 1
ATOM 2379 N N . SER A 1 329 ? -13.113 -1.242 -5.474 1.00 97.62 329 SER A N 1
ATOM 2380 C CA . SER A 1 329 ? -14.399 -1.655 -4.882 1.00 97.62 329 SER A CA 1
ATOM 2381 C C . SER A 1 329 ? -14.464 -1.539 -3.352 1.00 97.62 329 SER A C 1
ATOM 2383 O O . SER A 1 329 ? -15.352 -2.127 -2.726 1.00 97.62 329 SER A O 1
ATOM 2385 N N . MET A 1 330 ? -13.478 -0.891 -2.739 1.00 98.25 330 MET A N 1
ATOM 2386 C CA . MET A 1 330 ? -13.306 -0.757 -1.299 1.00 98.25 330 MET A CA 1
ATOM 2387 C C . MET A 1 330 ? -12.856 0.667 -0.951 1.00 98.25 330 MET A C 1
ATOM 2389 O O . MET A 1 330 ? -12.274 1.341 -1.807 1.00 98.25 330 MET A O 1
ATOM 2393 N N . PRO A 1 331 ? -13.045 1.096 0.308 1.00 98.31 331 PRO A N 1
ATOM 2394 C CA . PRO A 1 331 ? -12.427 2.312 0.810 1.00 98.31 331 PRO A CA 1
ATOM 2395 C C . PRO A 1 331 ? -10.908 2.313 0.627 1.00 98.31 331 PRO A C 1
ATOM 2397 O O . PRO A 1 331 ? -10.254 1.273 0.780 1.00 98.31 331 PRO A O 1
ATOM 2400 N N . ALA A 1 332 ? -10.354 3.477 0.294 1.00 97.62 332 ALA A N 1
ATOM 2401 C CA . ALA A 1 332 ? -8.974 3.586 -0.152 1.00 97.62 332 ALA A CA 1
ATOM 2402 C C . ALA A 1 332 ? -8.184 4.718 0.517 1.00 97.62 332 ALA A C 1
ATOM 2404 O O . ALA A 1 332 ? -8.653 5.839 0.705 1.00 97.62 332 ALA A O 1
ATOM 2405 N N . GLY A 1 333 ? -6.930 4.419 0.835 1.00 96.38 333 GLY A N 1
ATOM 2406 C CA . GLY A 1 333 ? -5.955 5.350 1.368 1.00 96.38 333 GLY A CA 1
ATOM 2407 C C . GLY A 1 333 ? -5.075 5.962 0.285 1.00 96.38 333 GLY A C 1
ATOM 2408 O O . GLY A 1 333 ? -4.371 5.246 -0.425 1.00 96.38 333 GLY A O 1
ATOM 2409 N N . LEU A 1 334 ? -5.028 7.286 0.207 1.00 93.75 334 LEU A N 1
ATOM 2410 C CA . LEU A 1 334 ? -4.045 8.019 -0.586 1.00 93.75 334 LEU A CA 1
ATOM 2411 C C . LEU A 1 334 ? -2.849 8.328 0.309 1.00 93.75 334 LEU A C 1
ATOM 2413 O O . LEU A 1 334 ? -2.921 9.178 1.194 1.00 93.75 334 LEU A O 1
ATOM 2417 N N . ARG A 1 335 ? -1.758 7.584 0.136 1.00 90.56 335 ARG A N 1
ATOM 2418 C CA . ARG A 1 335 ? -0.561 7.711 0.963 1.00 90.56 335 ARG A CA 1
ATOM 2419 C C . ARG A 1 335 ? 0.268 8.904 0.513 1.00 90.56 335 ARG A C 1
ATOM 2421 O O . ARG A 1 335 ? 0.727 8.938 -0.626 1.00 90.56 335 ARG A O 1
ATOM 2428 N N . ALA A 1 336 ? 0.519 9.817 1.443 1.00 83.56 336 ALA A N 1
ATOM 2429 C CA . ALA A 1 336 ? 1.448 10.926 1.277 1.00 83.56 336 ALA A CA 1
ATOM 2430 C C . ALA A 1 336 ? 2.409 10.980 2.469 1.00 83.56 336 ALA A C 1
ATOM 2432 O O . ALA A 1 336 ? 2.069 10.584 3.589 1.00 83.56 336 ALA A O 1
ATOM 2433 N N . ALA A 1 337 ? 3.630 11.453 2.233 1.00 71.75 337 ALA A N 1
ATOM 2434 C CA . ALA A 1 337 ? 4.589 11.670 3.305 1.00 71.75 337 ALA A CA 1
ATOM 2435 C C . ALA A 1 337 ? 4.271 12.983 4.029 1.00 71.75 337 ALA A C 1
ATOM 2437 O O . ALA A 1 337 ? 4.376 14.053 3.432 1.00 71.75 337 ALA A O 1
ATOM 2438 N N . ALA A 1 338 ? 3.978 12.912 5.325 1.00 63.84 338 ALA A N 1
ATOM 2439 C CA . ALA A 1 338 ? 4.111 14.038 6.236 1.00 63.84 338 ALA A CA 1
ATOM 2440 C C . ALA A 1 338 ? 5.614 14.295 6.410 1.00 63.84 338 ALA A C 1
ATOM 2442 O O . ALA A 1 338 ? 6.299 13.684 7.240 1.00 63.84 338 ALA A O 1
ATOM 2443 N N . SER A 1 339 ? 6.172 15.118 5.524 1.00 53.78 339 SER A N 1
ATOM 2444 C CA . SER A 1 339 ? 7.551 15.569 5.685 1.00 53.78 339 SER A CA 1
ATOM 2445 C C . SER A 1 339 ? 7.621 16.453 6.934 1.00 53.78 339 SER A C 1
ATOM 2447 O O . SER A 1 339 ? 6.672 17.181 7.217 1.00 53.78 339 SER A O 1
ATOM 2449 N N . GLY A 1 340 ? 8.731 16.426 7.679 1.00 49.03 340 GLY A N 1
ATOM 2450 C CA . GLY A 1 340 ? 8.966 17.331 8.820 1.00 49.03 340 GLY A CA 1
ATOM 2451 C C . GLY A 1 340 ? 9.175 18.796 8.405 1.00 49.03 340 GLY A C 1
ATOM 2452 O O . GLY A 1 340 ? 9.967 19.513 9.012 1.00 49.03 340 GLY A O 1
ATOM 2453 N N . ALA A 1 341 ? 8.561 19.217 7.301 1.00 48.56 341 ALA A N 1
ATOM 2454 C CA . ALA A 1 341 ? 8.719 20.533 6.727 1.00 48.56 341 ALA A CA 1
ATOM 2455 C C . ALA A 1 341 ? 7.892 21.585 7.477 1.00 48.56 341 ALA A C 1
ATOM 2457 O O . ALA A 1 341 ? 6.985 21.278 8.246 1.00 48.56 341 ALA A O 1
ATOM 2458 N N . ALA A 1 342 ? 8.241 22.851 7.245 1.00 56.97 342 ALA A N 1
ATOM 2459 C CA . ALA A 1 342 ? 7.543 24.001 7.804 1.00 56.97 342 ALA A CA 1
ATOM 2460 C C . ALA A 1 342 ? 6.023 23.946 7.514 1.00 56.97 342 ALA A C 1
ATOM 2462 O O . ALA A 1 342 ? 5.641 23.424 6.465 1.00 56.97 342 ALA A O 1
ATOM 2463 N N . PRO A 1 343 ? 5.166 24.545 8.366 1.00 57.75 343 PRO A N 1
ATOM 2464 C CA . PRO A 1 343 ? 3.700 24.477 8.250 1.00 57.75 343 PRO A CA 1
ATOM 2465 C C . PRO A 1 343 ? 3.136 24.763 6.847 1.00 57.75 343 PRO A C 1
ATOM 2467 O O . PRO A 1 343 ? 2.212 24.099 6.393 1.00 57.75 343 PRO A O 1
ATOM 2470 N N . ALA A 1 344 ? 3.746 25.689 6.099 1.00 58.31 344 ALA A N 1
ATOM 2471 C CA . ALA A 1 344 ? 3.332 26.013 4.730 1.00 58.31 344 ALA A CA 1
ATOM 2472 C C . ALA A 1 344 ? 3.395 24.817 3.755 1.00 58.31 344 ALA A C 1
ATOM 2474 O O . ALA A 1 344 ? 2.609 24.747 2.815 1.00 58.31 344 ALA A O 1
ATOM 2475 N N . HIS A 1 345 ? 4.316 23.872 3.960 1.00 67.88 345 HIS A N 1
ATOM 2476 C CA . HIS A 1 345 ? 4.424 22.681 3.116 1.00 67.88 345 HIS A CA 1
ATOM 2477 C C . HIS A 1 345 ? 3.360 21.640 3.466 1.00 67.88 345 HIS A C 1
ATOM 2479 O O . HIS A 1 345 ? 2.896 20.933 2.577 1.00 67.88 345 HIS A O 1
ATOM 2485 N N . LEU A 1 346 ? 2.953 21.556 4.734 1.00 74.12 346 LEU A N 1
ATOM 2486 C CA . LEU A 1 346 ? 1.902 20.637 5.154 1.00 74.12 346 LEU A CA 1
ATOM 2487 C C . LEU A 1 346 ? 0.538 21.067 4.597 1.00 74.12 346 LEU A C 1
ATOM 2489 O O . LEU A 1 346 ? -0.177 20.227 4.063 1.00 74.12 346 LEU A O 1
ATOM 2493 N N . ALA A 1 347 ? 0.224 22.365 4.604 1.00 78.00 347 ALA A N 1
ATOM 2494 C CA . ALA A 1 347 ? -0.983 22.887 3.958 1.00 78.00 347 ALA A CA 1
ATOM 2495 C C . ALA A 1 347 ? -1.058 22.506 2.465 1.00 78.00 347 ALA A C 1
ATOM 2497 O O . ALA A 1 347 ? -2.060 21.949 2.023 1.00 78.00 347 ALA A O 1
ATOM 2498 N N . ALA A 1 348 ? 0.031 22.698 1.711 1.00 79.00 348 ALA A N 1
ATOM 2499 C CA . ALA A 1 348 ? 0.092 22.305 0.301 1.00 79.00 348 ALA A CA 1
ATOM 2500 C C . ALA A 1 348 ? -0.095 20.789 0.097 1.00 79.00 348 ALA A C 1
ATOM 2502 O O . ALA A 1 348 ? -0.777 20.369 -0.834 1.00 79.00 348 ALA A O 1
ATOM 2503 N N . GLN A 1 349 ? 0.466 19.960 0.985 1.00 78.38 349 GLN A N 1
ATOM 2504 C CA . GLN A 1 349 ? 0.266 18.507 0.955 1.00 78.38 349 GLN A CA 1
ATOM 2505 C C . GLN A 1 349 ? -1.186 18.110 1.249 1.00 78.38 349 GLN A C 1
ATOM 2507 O O . GLN A 1 349 ? -1.699 17.165 0.649 1.00 78.38 349 GLN A O 1
ATOM 2512 N N . LEU A 1 350 ? -1.856 18.815 2.163 1.00 84.00 350 LEU A N 1
ATOM 2513 C CA . LEU A 1 350 ? -3.270 18.593 2.461 1.00 84.00 350 LEU A CA 1
ATOM 2514 C C . LEU A 1 350 ? -4.166 19.005 1.286 1.00 84.00 350 LEU A C 1
ATOM 2516 O O . LEU A 1 350 ? -5.132 18.299 0.992 1.00 84.00 350 LEU A O 1
ATOM 2520 N N . ASP A 1 351 ? -3.833 20.090 0.588 1.00 84.94 351 ASP A N 1
ATOM 2521 C CA . ASP A 1 351 ? -4.543 20.519 -0.620 1.00 84.94 351 ASP A CA 1
ATOM 2522 C C . ASP A 1 351 ? -4.341 19.534 -1.781 1.00 84.94 351 ASP A C 1
ATOM 2524 O O . ASP A 1 351 ? -5.309 19.150 -2.437 1.00 84.94 351 ASP A O 1
ATOM 2528 N N . GLU A 1 352 ? -3.115 19.042 -1.993 1.00 83.56 352 GLU A N 1
ATOM 2529 C CA . GLU A 1 352 ? -2.836 17.989 -2.979 1.00 83.56 352 GLU A CA 1
ATOM 2530 C C . GLU A 1 352 ? -3.615 16.707 -2.658 1.00 83.56 352 GLU A C 1
ATOM 2532 O O . GLU A 1 352 ? -4.241 16.113 -3.539 1.00 83.56 352 GLU A O 1
ATOM 2537 N N . ALA A 1 353 ? -3.629 16.297 -1.386 1.00 84.00 353 ALA A N 1
ATOM 2538 C CA . ALA A 1 353 ? -4.397 15.144 -0.940 1.00 84.00 353 ALA A CA 1
ATOM 2539 C C . ALA A 1 353 ? -5.898 15.325 -1.204 1.00 84.00 353 ALA A C 1
ATOM 2541 O O . ALA A 1 353 ? -6.544 14.397 -1.689 1.00 84.00 353 ALA A O 1
ATOM 2542 N N . ARG A 1 354 ? -6.449 16.516 -0.944 1.00 88.06 354 ARG A N 1
ATOM 2543 C CA . ARG A 1 354 ? -7.850 16.835 -1.242 1.00 88.06 354 ARG A CA 1
ATOM 2544 C C . ARG A 1 354 ? -8.136 16.742 -2.738 1.00 88.06 354 ARG A C 1
ATOM 2546 O O . ARG A 1 354 ? -9.078 16.054 -3.117 1.00 88.06 354 ARG A O 1
ATOM 2553 N N . GLY A 1 355 ? -7.293 17.344 -3.577 1.00 90.00 355 GLY A N 1
ATOM 2554 C CA . GLY A 1 355 ? -7.423 17.248 -5.033 1.00 90.00 355 GLY A CA 1
ATOM 2555 C C . GLY A 1 355 ? -7.349 15.801 -5.533 1.00 90.00 355 GLY A C 1
ATOM 2556 O O . GLY A 1 355 ? -8.111 15.403 -6.410 1.00 90.00 355 GLY A O 1
ATOM 2557 N N . ALA A 1 356 ? -6.495 14.970 -4.929 1.00 89.69 356 ALA A N 1
ATOM 2558 C CA . ALA A 1 356 ? -6.418 13.545 -5.240 1.00 89.69 356 ALA A CA 1
ATOM 2559 C C . ALA A 1 356 ? -7.683 12.772 -4.819 1.00 89.69 356 ALA A C 1
ATOM 2561 O O . ALA A 1 356 ? -8.136 11.902 -5.562 1.00 89.69 356 ALA A O 1
ATOM 2562 N N . MET A 1 357 ? -8.272 13.093 -3.662 1.00 92.25 357 MET A N 1
ATOM 2563 C CA . MET A 1 357 ? -9.543 12.515 -3.201 1.00 92.25 357 MET A CA 1
ATOM 2564 C C . MET A 1 357 ? -10.715 12.931 -4.103 1.00 92.25 357 MET A C 1
ATOM 2566 O O . MET A 1 357 ? -11.553 12.101 -4.449 1.00 92.25 357 MET A O 1
ATOM 2570 N N . GLU A 1 358 ? -10.755 14.193 -4.532 1.00 92.50 358 GLU A N 1
ATOM 2571 C CA . GLU A 1 358 ? -11.758 14.708 -5.473 1.00 92.50 358 GLU A CA 1
ATOM 2572 C C . GLU A 1 358 ? -11.628 14.056 -6.856 1.00 92.50 358 GLU A C 1
ATOM 2574 O O . GLU A 1 358 ? -12.629 13.643 -7.440 1.00 92.50 358 GLU A O 1
ATOM 2579 N N . ALA A 1 359 ? -10.402 13.882 -7.358 1.00 92.25 359 ALA A N 1
ATOM 2580 C CA . ALA A 1 359 ? -10.153 13.169 -8.608 1.00 92.25 359 ALA A CA 1
ATOM 2581 C C . ALA A 1 359 ? -10.586 11.697 -8.521 1.00 92.25 359 ALA A C 1
ATOM 2583 O O . ALA A 1 359 ? -11.226 11.182 -9.439 1.00 92.25 359 ALA A O 1
ATOM 2584 N N . ALA A 1 360 ? -10.291 11.031 -7.401 1.00 93.81 360 ALA A N 1
ATOM 2585 C CA . ALA A 1 360 ? -10.726 9.661 -7.153 1.00 93.81 360 ALA A CA 1
ATOM 2586 C C . ALA A 1 360 ? -12.256 9.525 -7.104 1.00 93.81 360 ALA A C 1
ATOM 2588 O O . ALA A 1 360 ? -12.785 8.502 -7.526 1.00 93.81 360 ALA A O 1
ATOM 2589 N N . ALA A 1 361 ? -12.971 10.548 -6.635 1.00 95.94 361 ALA A N 1
ATOM 2590 C CA . ALA A 1 361 ? -14.431 10.574 -6.596 1.00 95.94 361 ALA A CA 1
ATOM 2591 C C . ALA A 1 361 ? -15.090 10.736 -7.981 1.00 95.94 361 ALA A C 1
ATOM 2593 O O . ALA A 1 361 ? -16.287 10.487 -8.112 1.00 95.94 361 ALA A O 1
ATOM 2594 N N . ALA A 1 362 ? -14.339 11.136 -9.009 1.00 96.44 362 ALA A N 1
ATOM 2595 C CA . ALA A 1 362 ? -14.843 11.285 -10.370 1.00 96.44 362 ALA A CA 1
ATOM 2596 C C . ALA A 1 362 ? -14.634 10.007 -11.211 1.00 96.44 362 ALA A C 1
ATOM 2598 O O . ALA A 1 362 ? -13.709 9.238 -10.942 1.00 96.44 362 ALA A O 1
ATOM 2599 N N . PRO A 1 363 ? -15.447 9.778 -12.261 1.00 97.12 363 PRO A N 1
ATOM 2600 C CA . PRO A 1 363 ? -15.163 8.766 -13.277 1.00 97.12 363 PRO A CA 1
ATOM 2601 C C . PRO A 1 363 ? -13.800 8.995 -13.942 1.00 97.12 363 PRO A C 1
ATOM 2603 O O . PRO A 1 363 ? -13.503 10.105 -14.381 1.00 97.12 363 PRO A O 1
ATOM 2606 N N . GLN A 1 364 ? -12.995 7.941 -14.054 1.00 96.06 364 GLN A N 1
ATOM 2607 C CA . GLN A 1 364 ? -11.665 7.962 -14.671 1.00 96.06 364 GLN A CA 1
ATOM 2608 C C . GLN A 1 364 ? -11.556 6.895 -15.763 1.00 96.06 364 GLN A C 1
ATOM 2610 O O . GLN A 1 364 ? -12.366 5.966 -15.841 1.00 96.06 364 GLN A O 1
ATOM 2615 N N . SER A 1 365 ? -10.536 7.021 -16.613 1.00 95.44 365 SER A N 1
ATOM 2616 C CA . SER A 1 365 ? -10.171 6.004 -17.602 1.00 95.44 365 SER A CA 1
ATOM 2617 C C . SER A 1 365 ? -8.683 5.706 -17.512 1.00 95.44 365 SER A C 1
ATOM 2619 O O . SER A 1 365 ? -7.883 6.611 -17.697 1.00 95.44 365 SER A O 1
ATOM 2621 N N . PHE A 1 366 ? -8.315 4.453 -17.258 1.00 94.25 366 PHE A N 1
ATOM 2622 C CA . PHE A 1 366 ? -6.916 4.067 -17.060 1.00 94.25 366 PHE A CA 1
ATOM 2623 C C . PHE A 1 366 ? -6.604 2.696 -17.662 1.00 94.25 366 PHE A C 1
ATOM 2625 O O . PHE A 1 366 ? -7.498 1.908 -17.981 1.00 94.25 366 PHE A O 1
ATOM 2632 N N . PHE A 1 367 ? -5.316 2.397 -17.826 1.00 92.75 367 PHE A N 1
ATOM 2633 C CA . PHE A 1 36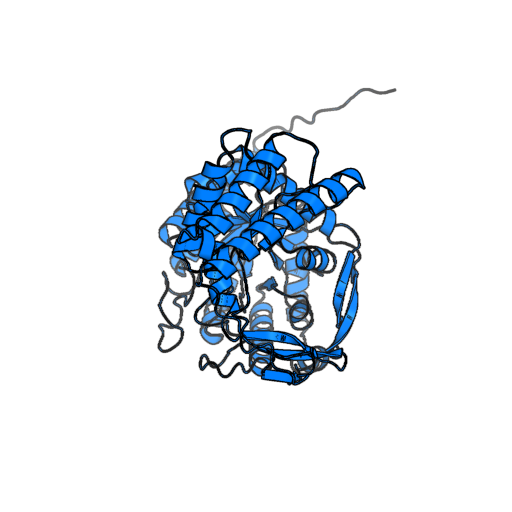7 ? -4.863 1.106 -18.338 1.00 92.75 367 PHE A CA 1
ATOM 2634 C C . PHE A 1 367 ? -4.924 0.026 -17.255 1.00 92.75 367 PHE A C 1
ATOM 2636 O O . PHE A 1 367 ? -4.383 0.189 -16.160 1.00 92.75 367 PHE A O 1
ATOM 2643 N N . GLY A 1 368 ? -5.524 -1.113 -17.585 1.00 93.38 368 GLY A N 1
ATOM 2644 C CA . GLY A 1 368 ? -5.590 -2.286 -16.720 1.00 93.38 368 GLY A CA 1
ATOM 2645 C C . GLY A 1 368 ? -5.521 -3.582 -17.517 1.00 93.38 368 GLY A C 1
ATOM 2646 O O . GLY A 1 368 ? -5.073 -3.611 -18.665 1.00 93.38 368 GLY A O 1
ATOM 2647 N N . VAL A 1 369 ? -5.982 -4.669 -16.901 1.00 94.94 369 VAL A N 1
ATOM 2648 C CA . VAL A 1 369 ? -6.109 -5.974 -17.556 1.00 94.94 369 VAL A CA 1
ATOM 2649 C C . VAL A 1 369 ? -7.480 -6.581 -17.287 1.00 94.94 369 VAL A C 1
ATOM 2651 O O . VAL A 1 369 ? -8.070 -6.380 -16.227 1.00 94.94 369 VAL A O 1
ATOM 2654 N N . THR A 1 370 ? -7.989 -7.335 -18.255 1.00 95.31 370 THR A N 1
ATOM 2655 C CA . THR A 1 370 ? -9.197 -8.150 -18.101 1.00 95.31 370 THR A CA 1
ATOM 2656 C C . THR A 1 370 ? -8.935 -9.362 -17.204 1.00 95.31 370 THR A C 1
ATOM 2658 O O . THR A 1 370 ? -7.789 -9.743 -16.952 1.00 95.31 370 THR A O 1
ATOM 2661 N N . SER A 1 371 ? -10.004 -10.056 -16.805 1.00 93.56 371 SER A N 1
ATOM 2662 C CA . SER A 1 371 ? -9.914 -11.339 -16.097 1.00 93.56 371 SER A CA 1
ATOM 2663 C C . SER A 1 371 ? -9.135 -12.409 -16.874 1.00 93.56 371 SER A C 1
ATOM 2665 O O . SER A 1 371 ? -8.572 -13.315 -16.269 1.00 93.56 371 SER A O 1
ATOM 2667 N N . ASN A 1 372 ? -9.057 -12.292 -18.202 1.00 95.00 372 ASN A N 1
ATOM 2668 C CA . ASN A 1 372 ? -8.315 -13.213 -19.065 1.00 95.00 372 ASN A CA 1
ATOM 2669 C C . ASN A 1 372 ? -6.849 -12.791 -19.265 1.00 95.00 372 ASN A C 1
ATOM 2671 O O . ASN A 1 372 ? -6.133 -13.417 -20.039 1.00 95.00 372 ASN A O 1
ATOM 2675 N N . GLY A 1 373 ? -6.395 -11.735 -18.584 1.00 93.69 373 GLY A N 1
ATOM 2676 C CA . GLY A 1 373 ? -5.023 -11.242 -18.678 1.00 93.69 373 GLY A CA 1
ATOM 2677 C C . GLY A 1 373 ? -4.746 -10.403 -19.925 1.00 93.69 373 GLY A C 1
ATOM 2678 O O . GLY A 1 373 ? -3.591 -10.139 -20.214 1.00 93.69 373 GLY A O 1
ATOM 2679 N N . LEU A 1 374 ? -5.764 -9.973 -20.674 1.00 95.50 374 LEU A N 1
ATOM 2680 C CA . LEU A 1 374 ? -5.581 -9.063 -21.814 1.00 95.50 374 LEU A CA 1
ATOM 2681 C C . LEU A 1 374 ? -5.538 -7.608 -21.352 1.00 95.50 374 LEU A C 1
ATOM 2683 O O . LEU A 1 374 ? -6.336 -7.229 -20.496 1.00 95.50 374 LEU A O 1
ATOM 2687 N N . ALA A 1 375 ? -4.671 -6.799 -21.953 1.00 94.38 375 ALA A N 1
ATOM 2688 C CA . ALA A 1 375 ? -4.637 -5.352 -21.798 1.00 94.38 375 ALA A CA 1
ATOM 2689 C C . ALA A 1 375 ? -6.020 -4.743 -22.054 1.00 94.38 375 ALA A C 1
ATOM 2691 O O . ALA A 1 375 ? -6.715 -5.122 -22.997 1.00 94.38 375 ALA A O 1
ATOM 2692 N N . ALA A 1 376 ? -6.416 -3.800 -21.205 1.00 94.12 376 ALA A N 1
ATOM 2693 C CA . ALA A 1 376 ? -7.734 -3.190 -21.252 1.00 94.12 376 ALA A CA 1
ATOM 2694 C C . ALA A 1 376 ? -7.681 -1.703 -20.905 1.00 94.12 376 ALA A C 1
ATOM 2696 O O . ALA A 1 376 ? -6.823 -1.253 -20.144 1.00 94.12 376 ALA A O 1
ATOM 2697 N N . ILE A 1 377 ? -8.660 -0.966 -21.425 1.00 95.88 377 ILE A N 1
ATOM 2698 C CA . ILE A 1 377 ? -9.034 0.350 -20.911 1.00 95.88 377 ILE A CA 1
ATOM 2699 C C . ILE A 1 377 ? -10.132 0.111 -19.877 1.00 95.88 377 ILE A C 1
ATOM 2701 O O . ILE A 1 377 ? -11.149 -0.515 -20.178 1.00 95.88 377 ILE A O 1
ATOM 2705 N N . VAL A 1 378 ? -9.906 0.569 -18.652 1.00 95.62 378 VAL A N 1
ATOM 2706 C CA . VAL A 1 378 ? -10.855 0.462 -17.545 1.00 95.62 378 VAL A CA 1
ATOM 2707 C C . VAL A 1 378 ? -11.538 1.807 -17.370 1.00 95.62 378 VAL A C 1
ATOM 2709 O O . VAL A 1 378 ? -10.859 2.819 -17.231 1.00 95.62 378 VAL A O 1
ATOM 2712 N N . HIS A 1 379 ? -12.870 1.804 -17.346 1.00 97.25 379 HIS A N 1
ATOM 2713 C CA . HIS A 1 379 ? -13.682 2.970 -17.007 1.00 97.25 379 HIS A CA 1
ATOM 2714 C C . HIS A 1 379 ? -14.251 2.791 -15.604 1.00 97.25 379 HIS A C 1
ATOM 2716 O O . HIS A 1 379 ? -14.945 1.808 -15.335 1.00 97.25 379 HIS A O 1
ATOM 2722 N N . SER A 1 380 ? -13.947 3.723 -14.709 1.00 97.19 380 SER A N 1
ATOM 2723 C CA . SER A 1 380 ? -14.467 3.723 -13.345 1.00 97.19 380 SER A CA 1
ATOM 2724 C C . SER A 1 380 ? -15.655 4.670 -13.195 1.00 97.19 380 SER A C 1
ATOM 2726 O O . SER A 1 380 ? -15.917 5.518 -14.047 1.00 97.19 380 SER A O 1
ATOM 2728 N N . THR A 1 381 ? -16.373 4.537 -12.084 1.00 97.62 381 THR A N 1
ATOM 2729 C CA . THR A 1 381 ? -17.508 5.404 -11.734 1.00 97.62 381 THR A CA 1
ATOM 2730 C C . THR A 1 381 ? -17.179 6.424 -10.646 1.00 97.62 381 THR A C 1
ATOM 2732 O O . THR A 1 381 ? -18.045 7.226 -10.312 1.00 97.62 381 THR A O 1
ATOM 2735 N N . GLY A 1 382 ? -15.963 6.393 -10.094 1.00 97.31 382 GLY A N 1
ATOM 2736 C CA . GLY A 1 382 ? -15.569 7.193 -8.938 1.00 97.31 382 GLY A CA 1
ATOM 2737 C C . GLY A 1 382 ? -15.676 6.435 -7.611 1.00 97.31 382 GLY A C 1
ATOM 2738 O O . GLY A 1 382 ? -16.496 5.528 -7.451 1.00 97.31 382 GLY A O 1
ATOM 2739 N N . ASN A 1 383 ? -14.837 6.833 -6.654 1.00 97.75 383 ASN A N 1
ATOM 2740 C CA . ASN A 1 383 ? -14.765 6.307 -5.296 1.00 97.75 383 ASN A CA 1
ATOM 2741 C C . ASN A 1 383 ? -14.730 7.461 -4.281 1.00 97.75 383 ASN A C 1
ATOM 2743 O O . ASN A 1 383 ? -13.739 8.184 -4.171 1.00 97.75 383 ASN A O 1
ATOM 2747 N N . HIS A 1 384 ? -15.819 7.622 -3.529 1.00 95.88 384 HIS A N 1
ATOM 2748 C CA . HIS A 1 384 ? -15.951 8.659 -2.500 1.00 95.88 384 HIS A CA 1
ATOM 2749 C C . HIS A 1 384 ? -15.360 8.244 -1.147 1.00 95.88 384 HIS A C 1
ATOM 2751 O O . HIS A 1 384 ? -15.139 9.092 -0.284 1.00 95.88 384 HIS A O 1
ATOM 2757 N N . ASP A 1 385 ? -15.079 6.955 -0.960 1.00 97.06 385 ASP A N 1
ATOM 2758 C CA . ASP A 1 385 ? -14.656 6.386 0.313 1.00 97.06 385 ASP A CA 1
ATOM 2759 C C . ASP A 1 385 ? -13.133 6.455 0.456 1.00 97.06 385 ASP A C 1
ATOM 2761 O O . ASP A 1 385 ? -12.442 5.442 0.583 1.00 97.06 385 ASP A O 1
ATOM 2765 N N . THR A 1 386 ? -12.587 7.669 0.401 1.00 96.88 386 THR A N 1
ATOM 2766 C CA . THR A 1 386 ? -11.141 7.899 0.436 1.00 96.88 386 THR A CA 1
ATOM 2767 C C . THR A 1 386 ? -10.686 8.587 1.720 1.00 96.88 386 THR A C 1
ATOM 2769 O O . THR A 1 386 ? -11.440 9.301 2.382 1.00 96.88 386 THR A O 1
ATOM 2772 N N . ALA A 1 387 ? -9.428 8.362 2.096 1.00 96.19 387 ALA A N 1
ATOM 2773 C CA . ALA A 1 387 ? -8.772 9.092 3.175 1.00 96.19 387 ALA A CA 1
ATOM 2774 C C . ALA A 1 387 ? -7.293 9.318 2.869 1.00 96.19 387 ALA A C 1
ATOM 2776 O O . ALA A 1 387 ? -6.650 8.517 2.188 1.00 96.19 387 ALA A O 1
ATOM 2777 N N . LEU A 1 388 ? -6.724 10.374 3.440 1.00 95.00 388 LEU A N 1
ATOM 2778 C CA . LEU A 1 388 ? -5.287 10.609 3.406 1.00 95.00 388 LEU A CA 1
ATOM 2779 C C . LEU A 1 388 ? -4.582 9.682 4.406 1.00 95.00 388 LEU A C 1
ATOM 2781 O O . LEU A 1 388 ? -4.853 9.725 5.607 1.00 95.00 388 LEU A O 1
ATOM 2785 N N . VAL A 1 389 ? -3.643 8.865 3.929 1.00 94.12 389 VAL A N 1
ATOM 2786 C CA . VAL A 1 389 ? -2.758 8.066 4.787 1.00 94.12 389 VAL A CA 1
ATOM 2787 C C . VAL A 1 389 ? -1.460 8.838 5.000 1.00 94.12 389 VAL A C 1
ATOM 2789 O O . VAL A 1 389 ? -0.617 8.914 4.105 1.00 94.12 389 VAL A O 1
ATOM 2792 N N . MET A 1 390 ? -1.293 9.412 6.190 1.00 90.56 390 MET A N 1
ATOM 2793 C CA . MET A 1 390 ? -0.129 10.230 6.534 1.00 90.56 390 MET A CA 1
ATOM 2794 C C . MET A 1 390 ? 1.022 9.334 6.996 1.00 90.56 390 MET A C 1
ATOM 2796 O O . MET A 1 390 ? 1.049 8.877 8.138 1.00 90.56 390 MET A O 1
ATOM 2800 N N . GLY A 1 391 ? 1.956 9.057 6.085 1.00 81.62 391 GLY A N 1
ATOM 2801 C CA . GLY A 1 391 ? 3.228 8.395 6.383 1.00 81.62 391 GLY A CA 1
ATOM 2802 C C . GLY A 1 391 ? 4.271 9.372 6.917 1.00 81.62 391 GLY A C 1
ATOM 2803 O O . GLY A 1 391 ? 4.113 10.576 6.765 1.00 81.62 391 GLY A O 1
ATOM 2804 N N . GLY A 1 392 ? 5.372 8.890 7.493 1.00 69.12 392 GLY A N 1
ATOM 2805 C CA . GLY A 1 392 ? 6.517 9.769 7.763 1.00 69.12 392 GLY A CA 1
ATOM 2806 C C . GLY A 1 392 ? 7.480 9.861 6.590 1.00 69.12 392 GLY A C 1
ATOM 2807 O O . GLY A 1 392 ? 7.682 8.887 5.865 1.00 69.12 392 GLY A O 1
ATOM 2808 N N . GLY A 1 393 ? 8.098 11.032 6.446 1.00 66.50 393 GLY A N 1
ATOM 2809 C CA . GLY A 1 393 ? 9.260 11.252 5.585 1.00 66.50 393 GLY A CA 1
ATOM 2810 C C . GLY A 1 393 ? 10.579 11.325 6.360 1.00 66.50 393 GLY A C 1
ATOM 2811 O O . GLY A 1 393 ? 10.632 11.138 7.578 1.00 66.50 393 GLY A O 1
ATOM 2812 N N . SER A 1 394 ? 11.656 11.649 5.642 1.00 58.84 394 SER A N 1
ATOM 2813 C CA . SER A 1 394 ? 12.961 11.945 6.245 1.00 58.84 394 SER A CA 1
ATOM 2814 C C . SER A 1 394 ? 12.833 13.056 7.298 1.00 58.84 394 SER A C 1
ATOM 2816 O O . SER A 1 394 ? 12.247 14.106 7.029 1.00 58.84 394 SER A O 1
ATOM 2818 N N . GLY A 1 395 ? 13.342 12.806 8.508 1.00 62.75 395 GLY A N 1
ATOM 2819 C CA . GLY A 1 395 ? 13.263 13.738 9.641 1.00 62.75 395 GLY A CA 1
ATOM 2820 C C . GLY A 1 395 ? 11.913 13.792 10.367 1.00 62.75 395 GLY A C 1
ATOM 2821 O O . GLY A 1 395 ? 11.757 14.622 11.255 1.00 62.75 395 GLY A O 1
ATOM 2822 N N . SER A 1 396 ? 10.946 12.935 10.016 1.00 72.56 396 SER A N 1
ATOM 2823 C CA . SER A 1 396 ? 9.694 12.803 10.771 1.00 72.56 396 SER A CA 1
ATOM 2824 C C . SER A 1 396 ? 9.921 12.071 12.098 1.00 72.56 396 SER A C 1
ATOM 2826 O O . SER A 1 396 ? 10.539 11.006 12.130 1.00 72.56 396 SER A O 1
ATOM 2828 N N . ASP A 1 397 ? 9.367 12.634 13.167 1.00 84.75 397 ASP A N 1
ATOM 2829 C CA . ASP A 1 397 ? 9.364 12.128 14.540 1.00 84.75 397 ASP A CA 1
ATOM 2830 C C . ASP A 1 397 ? 7.931 12.086 15.113 1.00 84.75 397 ASP A C 1
ATOM 2832 O O . ASP A 1 397 ? 6.948 12.359 14.417 1.00 84.75 397 ASP A O 1
ATOM 2836 N N . VAL A 1 398 ? 7.791 11.736 16.395 1.00 88.69 398 VAL A N 1
ATOM 2837 C CA . VAL A 1 398 ? 6.483 11.679 17.071 1.00 88.69 398 VAL A CA 1
ATOM 2838 C C . VAL A 1 398 ? 5.788 13.045 17.053 1.00 88.69 398 VAL A C 1
ATOM 2840 O O . VAL A 1 398 ? 4.629 13.141 16.648 1.00 88.69 398 VAL A O 1
ATOM 2843 N N . ALA A 1 399 ? 6.494 14.110 17.438 1.00 88.81 399 ALA A N 1
ATOM 2844 C CA . ALA A 1 399 ? 5.920 15.446 17.580 1.00 88.81 399 ALA A CA 1
ATOM 2845 C C . ALA A 1 399 ? 5.401 16.004 16.245 1.00 88.81 399 ALA A C 1
ATOM 2847 O O . ALA A 1 399 ? 4.276 16.503 16.176 1.00 88.81 399 ALA A O 1
ATOM 2848 N N . SER A 1 400 ? 6.183 15.873 15.173 1.00 86.12 400 SER A N 1
ATOM 2849 C CA . SER A 1 400 ? 5.792 16.318 13.832 1.00 86.12 400 SER A CA 1
ATOM 2850 C C . SER A 1 400 ? 4.584 15.549 13.292 1.00 86.12 400 SER A C 1
ATOM 2852 O O . SER A 1 400 ? 3.698 16.161 12.697 1.00 86.12 400 SER A O 1
ATOM 2854 N N . ARG A 1 401 ? 4.468 14.238 13.551 1.00 88.25 401 ARG A N 1
ATOM 2855 C CA . ARG A 1 401 ? 3.287 13.457 13.133 1.00 88.25 401 ARG A CA 1
ATOM 2856 C C . ARG A 1 401 ? 2.030 13.815 13.920 1.00 88.25 401 ARG A C 1
ATOM 2858 O O . ARG A 1 401 ? 0.953 13.887 13.333 1.00 88.25 401 ARG A O 1
ATOM 2865 N N . VAL A 1 402 ? 2.152 14.084 15.220 1.00 90.88 402 VAL A N 1
ATOM 2866 C CA . VAL A 1 402 ? 1.027 14.569 16.039 1.00 90.88 402 VAL A CA 1
ATOM 2867 C C . VAL A 1 402 ? 0.573 15.950 15.566 1.00 90.88 402 VAL A C 1
ATOM 2869 O O . VAL A 1 402 ? -0.628 16.189 15.433 1.00 90.88 402 VAL A O 1
ATOM 2872 N N . ALA A 1 403 ? 1.513 16.852 15.269 1.00 89.12 403 ALA A N 1
ATOM 2873 C CA . ALA A 1 403 ? 1.204 18.165 14.711 1.00 89.12 403 ALA A CA 1
ATOM 2874 C C . ALA A 1 403 ? 0.480 18.044 13.361 1.00 89.12 403 ALA A C 1
ATOM 2876 O O . ALA A 1 403 ? -0.569 18.661 13.181 1.00 89.12 403 ALA A O 1
ATOM 2877 N N . ALA A 1 404 ? 0.964 17.172 12.469 1.00 87.75 404 ALA A N 1
ATOM 2878 C CA . ALA A 1 404 ? 0.316 16.914 11.187 1.00 87.75 404 ALA A CA 1
ATOM 2879 C C . ALA A 1 404 ? -1.109 16.364 11.344 1.00 87.75 404 ALA A C 1
ATOM 2881 O O . ALA A 1 404 ? -2.033 16.827 10.677 1.00 87.75 404 ALA A O 1
ATOM 2882 N N . ALA A 1 405 ? -1.319 15.438 12.285 1.00 91.00 405 ALA A N 1
ATOM 2883 C CA . ALA A 1 405 ? -2.648 14.924 12.601 1.00 91.00 405 ALA A CA 1
ATOM 2884 C C . ALA A 1 405 ? -3.597 16.020 13.118 1.00 91.00 405 ALA A C 1
ATOM 2886 O O . ALA A 1 405 ? -4.768 16.051 12.736 1.00 91.00 405 ALA A O 1
ATOM 2887 N N . ARG A 1 406 ? -3.104 16.944 13.955 1.00 91.25 406 ARG A N 1
ATOM 2888 C CA . ARG A 1 406 ? -3.884 18.099 14.434 1.00 91.25 406 ARG A CA 1
ATOM 2889 C C . ARG A 1 406 ? -4.252 19.056 13.304 1.00 91.25 406 ARG A C 1
ATOM 2891 O O . ARG A 1 406 ? -5.397 19.497 13.241 1.00 91.25 406 ARG A O 1
ATOM 2898 N N . GLU A 1 407 ? -3.314 19.355 12.413 1.00 89.50 407 GLU A N 1
ATOM 2899 C CA . GLU A 1 407 ? -3.545 20.259 11.285 1.00 89.50 407 GLU A CA 1
ATOM 2900 C C . GLU A 1 407 ? -4.535 19.663 10.280 1.00 89.50 407 GLU A C 1
ATOM 2902 O O . GLU A 1 407 ? -5.511 20.317 9.917 1.00 89.50 407 GLU A O 1
ATOM 2907 N N . ALA A 1 408 ? -4.380 18.385 9.925 1.00 89.00 408 ALA A N 1
ATOM 2908 C CA . ALA A 1 408 ? -5.327 17.690 9.057 1.00 89.00 408 ALA A CA 1
ATOM 2909 C C . ALA A 1 408 ? -6.736 17.615 9.676 1.00 89.00 408 ALA A C 1
ATOM 2911 O O . ALA A 1 408 ? -7.739 17.826 8.987 1.00 89.00 408 ALA A O 1
ATOM 2912 N N . ARG A 1 409 ? -6.817 17.386 10.999 1.00 89.31 409 ARG A N 1
ATOM 2913 C CA . ARG A 1 409 ? -8.075 17.452 11.761 1.00 89.31 409 ARG A CA 1
ATOM 2914 C C . ARG A 1 409 ? -8.710 18.842 11.669 1.00 89.31 409 ARG A C 1
ATOM 2916 O O . ARG A 1 409 ? -9.920 18.918 11.465 1.00 89.31 409 ARG A O 1
ATOM 2923 N N . ALA A 1 410 ? -7.929 19.914 11.800 1.00 89.00 410 ALA A N 1
ATOM 2924 C CA . ALA A 1 410 ? -8.413 21.289 11.670 1.00 89.00 410 ALA A CA 1
ATOM 2925 C C . ALA A 1 410 ? -8.862 21.623 10.234 1.00 89.00 410 ALA A C 1
ATOM 2927 O O . ALA A 1 410 ? -9.866 22.306 10.052 1.00 89.00 410 ALA A O 1
ATOM 2928 N N . ALA A 1 411 ? -8.174 21.084 9.224 1.00 89.00 411 ALA A N 1
ATOM 2929 C CA . ALA A 1 411 ? -8.488 21.255 7.803 1.00 89.00 411 ALA A CA 1
ATOM 2930 C C . ALA A 1 411 ? -9.685 20.413 7.312 1.00 89.00 411 ALA A C 1
ATOM 2932 O O . ALA A 1 411 ? -10.056 20.470 6.134 1.00 89.00 411 ALA A O 1
ATOM 2933 N N . GLY A 1 412 ? -10.286 19.601 8.185 1.00 90.12 412 GLY A N 1
ATOM 2934 C CA . GLY A 1 412 ? -11.454 18.801 7.835 1.00 90.12 412 GLY A CA 1
ATOM 2935 C C . GLY A 1 412 ? -11.151 17.595 6.933 1.00 90.12 412 GLY A C 1
ATOM 2936 O O . GLY A 1 412 ? -12.079 17.062 6.331 1.00 90.12 412 GLY A O 1
ATOM 2937 N N . VAL A 1 413 ? -9.891 17.161 6.819 1.00 90.62 413 VAL A N 1
ATOM 2938 C CA . VAL A 1 413 ? -9.478 16.064 5.925 1.00 90.62 413 VAL A CA 1
ATOM 2939 C C . VAL A 1 413 ? -9.518 14.732 6.670 1.00 90.62 413 VAL A C 1
ATOM 2941 O O . VAL A 1 413 ? -8.880 14.590 7.712 1.00 90.62 413 VAL A O 1
ATOM 2944 N N . ALA A 1 414 ? -10.247 13.745 6.139 1.00 93.62 414 ALA A N 1
ATOM 2945 C CA . ALA A 1 414 ? -10.280 12.393 6.694 1.00 93.62 414 ALA A CA 1
ATOM 2946 C C . ALA A 1 414 ? -8.887 11.752 6.618 1.00 93.62 414 ALA A C 1
ATOM 2948 O O . ALA A 1 414 ? -8.319 11.625 5.532 1.00 93.62 414 ALA A O 1
ATOM 2949 N N . THR A 1 415 ? -8.339 11.341 7.764 1.00 94.81 415 THR A N 1
ATOM 2950 C CA . THR A 1 415 ? -6.956 10.855 7.849 1.00 94.81 415 THR A CA 1
ATOM 2951 C C . THR A 1 415 ? -6.804 9.520 8.560 1.00 94.81 415 THR A C 1
ATOM 2953 O O . THR A 1 415 ? -7.497 9.212 9.531 1.00 94.81 415 THR A O 1
ATOM 2956 N N . VAL A 1 416 ? -5.828 8.744 8.096 1.00 96.69 416 VAL A N 1
ATOM 2957 C CA . VAL A 1 416 ? -5.256 7.594 8.796 1.00 96.69 416 VAL A CA 1
ATOM 2958 C C . VAL A 1 416 ? -3.780 7.893 9.032 1.00 96.69 416 VAL A C 1
ATOM 2960 O O . VAL A 1 416 ? -3.038 8.135 8.082 1.00 96.69 416 VAL A O 1
ATOM 2963 N N . VAL A 1 417 ? -3.332 7.896 10.285 1.00 95.19 417 VAL A N 1
ATOM 2964 C CA . VAL A 1 417 ? -1.922 8.171 10.606 1.00 95.19 417 VAL A CA 1
ATOM 2965 C C . VAL A 1 417 ? -1.139 6.866 10.579 1.00 95.19 417 VAL A C 1
ATOM 2967 O O . VAL A 1 417 ? -1.418 5.963 11.364 1.00 95.19 417 VAL A O 1
ATOM 2970 N N . ASP A 1 418 ? -0.152 6.740 9.695 1.00 94.06 418 ASP A N 1
ATOM 2971 C CA . ASP A 1 418 ? 0.814 5.648 9.794 1.00 94.06 418 ASP A CA 1
ATOM 2972 C C . ASP A 1 418 ? 1.749 5.947 10.959 1.00 94.06 418 ASP A C 1
ATOM 2974 O O . ASP A 1 418 ? 2.385 7.000 10.998 1.00 94.06 418 ASP A O 1
ATOM 2978 N N . CYS A 1 419 ? 1.810 5.050 11.935 1.00 93.75 419 CYS A N 1
ATOM 2979 C CA . CYS A 1 419 ? 2.637 5.211 13.121 1.00 93.75 419 CYS A CA 1
ATOM 2980 C C . CYS A 1 419 ? 4.031 4.586 12.948 1.00 93.75 419 CYS A C 1
ATOM 2982 O O . CYS A 1 419 ? 4.911 4.826 13.773 1.00 93.75 419 CYS A O 1
ATOM 2984 N N . GLY A 1 420 ? 4.243 3.807 11.882 1.00 88.81 420 GLY A N 1
ATOM 2985 C CA . GLY A 1 420 ? 5.494 3.108 11.605 1.00 88.81 420 GLY A CA 1
ATOM 2986 C C . GLY A 1 420 ? 6.346 3.793 10.533 1.00 88.81 420 GLY A C 1
ATOM 2987 O O . GLY A 1 420 ? 6.327 5.016 10.355 1.00 88.81 420 GLY A O 1
ATOM 2988 N N . GLY A 1 421 ? 7.112 2.985 9.802 1.00 82.19 421 GLY A N 1
ATOM 2989 C CA . GLY A 1 421 ? 7.964 3.412 8.690 1.00 82.19 421 GLY A CA 1
ATOM 2990 C C . GLY A 1 421 ? 9.449 3.184 8.963 1.00 82.19 421 GLY A C 1
ATOM 2991 O O . GLY A 1 421 ? 9.845 2.907 10.090 1.00 82.19 421 GLY A O 1
ATOM 2992 N N . ASP A 1 422 ? 10.269 3.304 7.919 1.00 74.31 422 ASP A N 1
ATOM 2993 C CA . ASP A 1 422 ? 11.691 2.918 7.947 1.00 74.31 422 ASP A CA 1
ATOM 2994 C C . ASP A 1 422 ? 12.528 3.747 8.938 1.00 74.31 422 ASP A C 1
ATOM 2996 O O . ASP A 1 422 ? 13.553 3.285 9.432 1.00 74.31 422 ASP A O 1
ATOM 3000 N N . THR A 1 423 ? 12.079 4.965 9.252 1.00 70.69 423 THR A N 1
ATOM 3001 C CA . THR A 1 423 ? 12.754 5.894 10.169 1.00 70.69 423 THR A CA 1
ATOM 3002 C C . THR A 1 423 ? 12.195 5.874 11.593 1.00 70.69 423 THR A C 1
ATOM 3004 O O . THR A 1 423 ? 12.779 6.507 12.469 1.00 70.69 423 THR A O 1
ATOM 3007 N N . MET A 1 424 ? 11.085 5.169 11.849 1.00 80.62 424 MET A N 1
ATOM 3008 C CA . MET A 1 424 ? 10.464 5.117 13.176 1.00 80.62 424 MET A CA 1
ATOM 3009 C C . MET A 1 424 ? 10.894 3.868 13.934 1.00 80.62 424 MET A C 1
ATOM 3011 O O . MET A 1 424 ? 10.649 2.740 13.509 1.00 80.62 424 MET A O 1
ATOM 3015 N N . ALA A 1 425 ? 11.495 4.076 15.104 1.00 83.31 425 ALA A N 1
ATOM 3016 C CA . ALA A 1 425 ? 11.766 2.997 16.043 1.00 83.31 425 ALA A CA 1
ATOM 3017 C C . ALA A 1 425 ? 10.460 2.446 16.644 1.00 83.31 425 ALA A C 1
ATOM 3019 O O . ALA A 1 425 ? 9.483 3.177 16.823 1.00 83.31 425 ALA A O 1
ATOM 3020 N N . SER A 1 426 ? 10.463 1.171 17.040 1.00 82.31 426 SER A N 1
ATOM 3021 C CA . SER A 1 426 ? 9.291 0.512 17.634 1.00 82.31 426 SER A CA 1
ATOM 3022 C C . SER A 1 426 ? 8.776 1.223 18.896 1.00 82.31 426 SER A C 1
ATOM 3024 O O . SER A 1 426 ? 7.569 1.300 19.111 1.00 82.31 426 SER A O 1
ATOM 3026 N N . THR A 1 427 ? 9.670 1.796 19.710 1.00 85.94 427 THR A N 1
ATOM 3027 C CA . THR A 1 427 ? 9.306 2.587 20.899 1.00 85.94 427 THR A CA 1
ATOM 3028 C C . THR A 1 427 ? 8.610 3.899 20.536 1.00 85.94 427 THR A C 1
ATOM 3030 O O .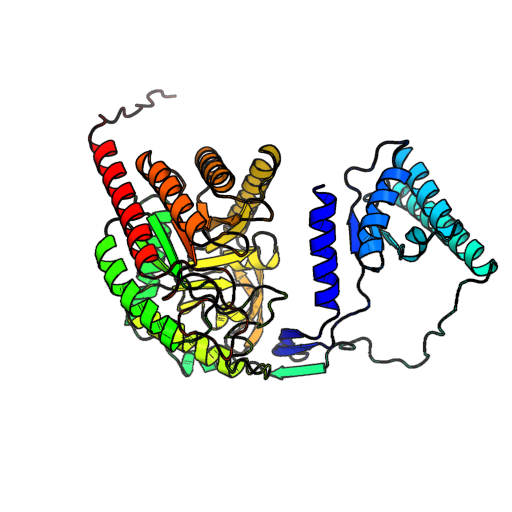 THR A 1 427 ? 7.580 4.221 21.124 1.00 85.94 427 THR A O 1
ATOM 3033 N N . ALA A 1 428 ? 9.107 4.609 19.520 1.00 89.50 428 ALA A N 1
ATOM 3034 C CA . ALA A 1 428 ? 8.510 5.851 19.027 1.00 89.50 428 ALA A CA 1
ATOM 3035 C C . ALA A 1 428 ? 7.115 5.621 18.419 1.00 89.50 428 ALA A C 1
ATOM 3037 O O . ALA A 1 428 ? 6.224 6.451 18.579 1.00 89.50 428 ALA A O 1
ATOM 3038 N N . GLN A 1 429 ? 6.885 4.471 17.772 1.00 93.19 429 GLN A N 1
ATOM 3039 C CA . GLN A 1 429 ? 5.549 4.094 17.297 1.00 93.19 429 GLN A CA 1
ATOM 3040 C C . GLN A 1 429 ? 4.546 3.969 18.460 1.00 93.19 429 GLN A C 1
ATOM 3042 O O . GLN A 1 429 ? 3.419 4.447 18.346 1.00 93.19 429 GLN A O 1
ATOM 3047 N N . ALA A 1 430 ? 4.938 3.347 19.577 1.00 89.88 430 ALA A N 1
ATOM 3048 C CA . ALA A 1 430 ? 4.069 3.204 20.749 1.00 89.88 430 ALA A CA 1
ATOM 3049 C C . ALA A 1 430 ? 3.772 4.556 21.428 1.00 89.88 430 ALA A C 1
ATOM 3051 O O . ALA A 1 430 ? 2.635 4.815 21.834 1.00 89.88 430 ALA A O 1
ATOM 3052 N N . GLU A 1 431 ? 4.774 5.434 21.503 1.00 93.25 431 GLU A N 1
ATOM 3053 C CA . GLU A 1 431 ? 4.615 6.809 21.986 1.00 93.25 431 GLU A CA 1
ATOM 3054 C C . GLU A 1 431 ? 3.631 7.595 21.108 1.00 93.25 431 GLU A C 1
ATOM 3056 O O . GLU A 1 431 ? 2.670 8.173 21.614 1.00 93.25 431 GLU A O 1
ATOM 3061 N N . LEU A 1 432 ? 3.790 7.525 19.784 1.00 94.56 432 LEU A N 1
ATOM 3062 C CA . LEU A 1 432 ? 2.888 8.175 18.837 1.00 94.56 432 LEU A CA 1
ATOM 3063 C C . LEU A 1 432 ? 1.444 7.684 18.971 1.00 94.56 432 LEU A C 1
ATOM 3065 O O . LEU A 1 432 ? 0.527 8.499 18.972 1.00 94.56 432 LEU A O 1
ATOM 3069 N N . VAL A 1 433 ? 1.216 6.377 19.132 1.00 96.19 433 VAL A N 1
ATOM 3070 C CA . VAL A 1 433 ? -0.140 5.853 19.376 1.00 96.19 433 VAL A CA 1
ATOM 3071 C C . VAL A 1 433 ? -0.742 6.443 20.652 1.00 96.19 433 VAL A C 1
ATOM 3073 O O . VAL A 1 433 ? -1.923 6.782 20.661 1.00 96.19 433 VAL A O 1
ATOM 3076 N N . THR A 1 434 ? 0.059 6.605 21.705 1.00 95.38 434 THR A N 1
ATOM 3077 C CA . THR A 1 434 ? -0.395 7.202 22.970 1.00 95.38 434 THR A CA 1
ATOM 3078 C C . THR A 1 434 ? -0.795 8.667 22.784 1.00 95.38 434 THR A C 1
ATOM 3080 O O . THR A 1 434 ? -1.844 9.087 23.269 1.00 95.38 434 THR A O 1
ATOM 3083 N N . GLU A 1 435 ? -0.014 9.445 22.034 1.00 96.25 435 GLU A N 1
ATOM 3084 C CA . GLU A 1 435 ? -0.354 10.839 21.725 1.00 96.25 435 GLU A CA 1
ATOM 3085 C C . GLU A 1 435 ? -1.590 10.957 20.820 1.00 96.25 435 GLU A C 1
ATOM 3087 O O . GLU A 1 435 ? -2.456 11.803 21.050 1.00 96.25 435 GLU A O 1
ATOM 3092 N N . LEU A 1 436 ? -1.735 10.079 19.824 1.00 96.50 436 LEU A N 1
ATOM 3093 C CA . LEU A 1 436 ? -2.932 10.038 18.979 1.00 96.50 436 LEU A CA 1
ATOM 3094 C C . LEU A 1 436 ? -4.177 9.607 19.765 1.00 96.50 436 LEU A C 1
ATOM 3096 O O . LEU A 1 436 ? -5.263 10.118 19.501 1.00 96.50 436 LEU A O 1
ATOM 3100 N N . ALA A 1 437 ? -4.037 8.720 20.754 1.00 97.19 437 ALA A N 1
ATOM 3101 C CA . ALA A 1 437 ? -5.130 8.343 21.645 1.00 97.19 437 ALA A CA 1
ATOM 3102 C C . ALA A 1 437 ? -5.664 9.562 22.418 1.00 97.19 437 ALA A C 1
ATOM 3104 O O . ALA A 1 437 ? -6.876 9.754 22.467 1.00 97.19 437 ALA A O 1
ATOM 3105 N N . LYS A 1 438 ? -4.791 10.458 22.902 1.00 95.94 438 LYS A N 1
ATOM 3106 C CA . LYS A 1 438 ? -5.214 11.728 23.526 1.00 95.94 438 LYS A CA 1
ATOM 3107 C C . LYS A 1 438 ? -6.023 12.603 22.561 1.00 95.94 438 LYS A C 1
ATOM 3109 O O . LYS A 1 438 ? -7.062 13.134 22.937 1.00 95.94 438 LYS A O 1
ATOM 3114 N N . LEU A 1 439 ? -5.614 12.698 21.289 1.00 94.00 439 LEU A N 1
ATOM 3115 C CA . LEU A 1 439 ? -6.401 13.422 20.276 1.00 94.00 439 LEU A CA 1
ATOM 3116 C C . LEU A 1 439 ? -7.790 12.807 20.062 1.00 94.00 439 LEU A C 1
ATOM 3118 O O . LEU A 1 439 ? -8.743 13.533 19.782 1.00 94.00 439 LEU A O 1
ATOM 3122 N N . VAL A 1 440 ? -7.905 11.480 20.167 1.00 96.12 440 VAL A N 1
ATOM 3123 C CA . VAL A 1 440 ? -9.188 10.770 20.084 1.00 96.12 440 VAL A CA 1
ATOM 3124 C C . VAL A 1 440 ? -10.060 11.066 21.307 1.00 96.12 440 VAL A C 1
ATOM 3126 O O . VAL A 1 440 ? -11.254 11.301 21.126 1.00 96.12 440 VAL A O 1
ATOM 3129 N N . GLU A 1 441 ? -9.486 11.120 22.514 1.00 95.44 441 GLU A N 1
ATOM 3130 C CA . GLU A 1 441 ? -10.186 11.493 23.759 1.00 95.44 441 GLU A CA 1
ATOM 3131 C C . GLU A 1 441 ? -10.746 12.921 23.710 1.00 95.44 441 GLU A C 1
ATOM 3133 O O . GLU A 1 441 ? -11.882 13.159 24.119 1.00 95.44 441 GLU A O 1
ATOM 3138 N N . GLU A 1 442 ? -9.993 13.853 23.118 1.00 91.25 442 GLU A N 1
ATOM 3139 C CA . GLU A 1 442 ? -10.423 15.225 22.797 1.00 91.25 442 GLU A CA 1
ATOM 3140 C C . GLU A 1 442 ? -11.498 15.283 21.681 1.00 91.25 442 GLU A C 1
ATOM 3142 O O . GLU A 1 442 ? -11.879 16.363 21.216 1.00 91.25 442 GLU A O 1
ATOM 3147 N N . GLY A 1 443 ? -11.960 14.126 21.203 1.00 88.31 443 GLY A N 1
ATOM 3148 C CA . GLY A 1 443 ? -12.867 13.941 20.079 1.00 88.31 443 GLY A CA 1
ATOM 3149 C C . GLY A 1 443 ? -12.112 13.684 18.776 1.00 88.31 443 GLY A C 1
ATOM 3150 O O . GLY A 1 443 ? -11.486 14.577 18.223 1.00 88.31 443 GLY A O 1
ATOM 3151 N N . ARG A 1 444 ? -12.243 12.485 18.202 1.00 84.12 444 ARG A N 1
ATOM 3152 C CA . ARG A 1 444 ? -11.497 12.070 16.993 1.00 84.12 444 ARG A CA 1
ATOM 3153 C C . ARG A 1 444 ? -11.579 13.029 15.788 1.00 84.12 444 ARG A C 1
ATOM 3155 O O . ARG A 1 444 ? -10.649 13.089 14.991 1.00 84.12 444 ARG A O 1
ATOM 3162 N N . GLY A 1 445 ? -12.675 13.776 15.619 1.00 88.50 445 GLY A N 1
ATOM 3163 C CA . GLY A 1 445 ? -12.887 14.631 14.445 1.00 88.50 445 GLY A CA 1
ATOM 3164 C C . GLY A 1 445 ? -12.701 13.856 13.133 1.00 88.50 445 GLY A C 1
ATOM 3165 O O . GLY A 1 445 ? -13.395 12.869 12.891 1.00 88.50 445 GLY A O 1
ATOM 3166 N N . GLN A 1 446 ? -11.751 14.300 12.307 1.00 91.75 446 GLN A N 1
ATOM 3167 C CA . GLN A 1 446 ? -11.395 13.664 11.034 1.00 91.75 446 GLN A CA 1
ATOM 3168 C C . GLN A 1 446 ? -10.222 12.673 11.126 1.00 91.75 446 GLN A C 1
ATOM 3170 O O . GLN A 1 446 ? -9.824 12.103 10.112 1.00 91.75 446 GLN A O 1
ATOM 3175 N N . LEU A 1 447 ? -9.684 12.414 12.322 1.00 95.38 447 LEU A N 1
ATOM 3176 C CA . LEU A 1 447 ? -8.779 11.287 12.542 1.00 95.38 447 LEU A CA 1
ATOM 3177 C C . LEU A 1 447 ? -9.608 9.995 12.503 1.00 95.38 447 LEU A C 1
ATOM 3179 O O . LEU A 1 447 ? -10.332 9.668 13.444 1.00 95.38 447 LEU A O 1
ATOM 3183 N N . ARG A 1 448 ? -9.554 9.291 11.371 1.00 97.06 448 ARG A N 1
ATOM 3184 C CA . ARG A 1 448 ? -10.357 8.092 11.095 1.00 97.06 448 ARG A CA 1
ATOM 3185 C C . ARG A 1 448 ? -9.660 6.807 11.503 1.00 97.06 448 ARG A C 1
ATOM 3187 O O . ARG A 1 448 ? -10.341 5.819 11.769 1.00 97.06 448 ARG A O 1
ATOM 3194 N N . GLY A 1 449 ? -8.334 6.812 11.599 1.00 97.50 449 GLY A N 1
ATOM 3195 C CA . GLY A 1 449 ? -7.608 5.631 12.034 1.00 97.50 449 GLY A CA 1
ATOM 3196 C C . GLY A 1 449 ? -6.114 5.795 12.205 1.00 97.50 449 GLY A C 1
ATOM 3197 O O . GLY A 1 449 ? -5.549 6.873 12.022 1.00 97.50 449 GLY A O 1
ATOM 3198 N N . VAL A 1 450 ? -5.480 4.671 12.518 1.00 97.81 450 VAL A N 1
ATOM 3199 C CA . VAL A 1 450 ? -4.026 4.523 12.566 1.00 97.81 450 VAL A CA 1
ATOM 3200 C C . VAL A 1 450 ? -3.571 3.301 11.773 1.00 97.81 450 VAL A C 1
ATOM 3202 O O . VAL A 1 450 ? -4.331 2.348 11.588 1.00 97.81 450 VAL A O 1
ATOM 3205 N N . CYS A 1 451 ? -2.316 3.305 11.335 1.00 96.88 451 CYS A N 1
ATOM 3206 C CA . CYS A 1 451 ? -1.636 2.151 10.761 1.00 96.88 451 CYS A CA 1
ATOM 3207 C C . CYS A 1 451 ? -0.429 1.772 11.627 1.00 96.88 451 CYS A C 1
ATOM 3209 O O . CYS A 1 451 ? 0.410 2.612 11.938 1.00 96.88 451 CYS A O 1
ATOM 3211 N N . LEU A 1 452 ? -0.361 0.506 12.039 1.00 96.94 452 LEU A N 1
ATOM 3212 C CA . LEU A 1 452 ? 0.632 -0.032 12.961 1.00 96.94 452 LEU A CA 1
ATOM 3213 C C . LEU A 1 452 ? 1.501 -1.066 12.244 1.00 96.94 452 LEU A C 1
ATOM 3215 O O . LEU A 1 452 ? 1.008 -2.106 11.797 1.00 96.94 452 LEU A O 1
ATOM 3219 N N . SER A 1 453 ? 2.810 -0.816 12.199 1.00 95.88 453 SER A N 1
ATOM 3220 C CA . SER A 1 453 ? 3.797 -1.833 11.835 1.00 95.88 453 SER A CA 1
ATOM 3221 C C . SER A 1 453 ? 4.002 -2.770 13.017 1.00 95.88 453 SER A C 1
ATOM 3223 O O . SER A 1 453 ? 4.670 -2.421 13.989 1.00 95.88 453 SER A O 1
ATOM 3225 N N . SER A 1 454 ? 3.382 -3.944 12.950 1.00 96.25 454 SER A N 1
ATOM 3226 C CA . SER A 1 454 ? 3.254 -4.904 14.047 1.00 96.25 454 SER A CA 1
ATOM 3227 C C . SER A 1 454 ? 3.548 -6.315 13.551 1.00 96.25 454 SER A C 1
ATOM 3229 O O . SER A 1 454 ? 3.074 -6.707 12.488 1.00 96.25 454 SER A O 1
ATOM 3231 N N . TYR A 1 455 ? 4.312 -7.089 14.317 1.00 96.94 455 TYR A N 1
ATOM 3232 C CA . TYR A 1 455 ? 4.516 -8.509 14.040 1.00 96.94 455 TYR A CA 1
ATOM 3233 C C . TYR A 1 455 ? 4.524 -9.310 15.350 1.00 96.94 455 TYR A C 1
ATOM 3235 O O . TYR A 1 455 ? 4.055 -8.821 16.379 1.00 96.94 455 TYR A O 1
ATOM 3243 N N . LEU A 1 456 ? 5.011 -10.554 15.339 1.00 97.69 456 LEU A N 1
ATOM 3244 C CA . LEU A 1 456 ? 5.080 -11.348 16.570 1.00 97.69 456 LEU A CA 1
ATOM 3245 C C . LEU A 1 456 ? 6.206 -10.865 17.495 1.00 97.69 456 LEU A C 1
ATOM 3247 O O . LEU A 1 456 ? 6.012 -10.808 18.710 1.00 97.69 456 LEU A O 1
ATOM 3251 N N . LEU A 1 457 ? 7.349 -10.489 16.918 1.00 96.31 457 LEU A N 1
ATOM 3252 C CA . LEU A 1 457 ? 8.551 -10.013 17.599 1.00 96.31 457 LEU A CA 1
ATOM 3253 C C . LEU A 1 457 ? 8.868 -8.566 17.204 1.00 96.31 457 LEU A C 1
ATOM 3255 O O . LEU A 1 457 ? 8.590 -8.126 16.087 1.00 96.31 457 LEU A O 1
ATOM 3259 N N . SER A 1 458 ? 9.480 -7.837 18.136 1.00 95.00 458 SER A N 1
ATOM 3260 C CA . SER A 1 458 ? 9.829 -6.427 17.961 1.00 95.00 458 SER A CA 1
ATOM 3261 C C . SER A 1 458 ? 11.089 -6.250 17.110 1.00 95.00 458 SER A C 1
ATOM 3263 O O . SER A 1 458 ? 11.974 -7.106 17.088 1.00 95.00 458 SER A O 1
ATOM 3265 N N . GLY A 1 459 ? 11.196 -5.096 16.457 1.00 91.94 459 GLY A N 1
ATOM 3266 C CA . GLY A 1 459 ? 12.361 -4.677 15.686 1.00 91.94 459 GLY A CA 1
ATOM 3267 C C . GLY A 1 459 ? 12.330 -5.122 14.225 1.00 91.94 459 GLY A C 1
ATOM 3268 O O . GLY A 1 459 ? 11.271 -5.383 13.648 1.00 91.94 459 GLY A O 1
ATOM 3269 N N . ALA A 1 460 ? 13.515 -5.135 13.619 1.00 92.06 460 ALA A N 1
ATOM 3270 C CA . ALA A 1 460 ? 13.752 -5.582 12.254 1.00 92.06 460 ALA A CA 1
ATOM 3271 C C . ALA A 1 460 ? 15.091 -6.319 12.160 1.00 92.06 460 ALA A C 1
ATOM 3273 O O . ALA A 1 460 ? 16.028 -6.031 12.908 1.00 92.06 460 ALA A O 1
ATOM 3274 N N . GLN A 1 461 ? 15.184 -7.239 11.207 1.00 90.94 461 GLN A N 1
ATOM 3275 C CA . GLN A 1 461 ? 16.374 -8.024 10.911 1.00 90.94 461 GLN A CA 1
ATOM 3276 C C . GLN A 1 461 ? 16.886 -7.753 9.498 1.00 90.94 461 GLN A C 1
ATOM 3278 O O . GLN A 1 461 ? 16.145 -7.339 8.606 1.00 90.94 461 GLN A O 1
ATOM 3283 N N . ARG A 1 462 ? 18.184 -7.995 9.297 1.00 84.81 462 ARG A N 1
ATOM 3284 C CA . ARG A 1 462 ? 18.811 -7.908 7.978 1.00 84.81 462 ARG A CA 1
ATOM 3285 C C . ARG A 1 462 ? 18.697 -9.253 7.271 1.00 84.81 462 ARG A C 1
ATOM 3287 O O . ARG A 1 462 ? 19.168 -10.255 7.796 1.00 84.81 462 ARG A O 1
ATOM 3294 N N . GLY A 1 463 ? 18.164 -9.234 6.054 1.00 77.25 463 GLY A N 1
ATOM 3295 C CA . GLY A 1 463 ? 18.010 -10.431 5.230 1.00 77.25 463 GLY A CA 1
ATOM 3296 C C . GLY A 1 463 ? 16.714 -11.188 5.516 1.00 77.25 463 GLY A C 1
ATOM 3297 O O . GLY A 1 463 ? 16.053 -10.979 6.530 1.00 77.25 463 GLY A O 1
ATOM 3298 N N . VAL A 1 464 ? 16.336 -12.042 4.566 1.00 77.75 464 VAL A N 1
ATOM 3299 C CA . VAL A 1 464 ? 15.053 -12.768 4.579 1.00 77.75 464 VAL A CA 1
ATOM 3300 C C . VAL A 1 464 ? 15.250 -14.273 4.810 1.00 77.75 464 VAL A C 1
ATOM 3302 O O . VAL A 1 464 ? 14.296 -14.977 5.138 1.00 77.75 464 VAL A O 1
ATOM 3305 N N . SER A 1 465 ? 16.483 -14.775 4.654 1.00 77.25 465 SER A N 1
ATOM 3306 C CA . SER A 1 465 ? 16.863 -16.162 4.938 1.00 77.25 465 SER A CA 1
ATOM 3307 C C . SER A 1 465 ? 18.390 -16.304 5.116 1.00 77.25 465 SER A C 1
ATOM 3309 O O . SER A 1 465 ? 19.124 -15.815 4.253 1.00 77.25 465 SER A O 1
ATOM 3311 N N . PRO A 1 466 ? 18.889 -16.966 6.185 1.00 75.19 466 PRO A N 1
ATOM 3312 C CA . PRO A 1 466 ? 18.140 -17.387 7.371 1.00 75.19 466 PRO A CA 1
ATOM 3313 C C . PRO A 1 466 ? 17.704 -16.163 8.195 1.00 75.19 466 PRO A C 1
ATOM 3315 O O . PRO A 1 466 ? 18.437 -15.182 8.290 1.00 75.19 466 PRO A O 1
ATOM 3318 N N . GLY A 1 467 ? 16.512 -16.218 8.788 1.00 83.00 467 GLY A N 1
ATOM 3319 C CA . GLY A 1 467 ? 15.960 -15.145 9.616 1.00 83.00 467 GLY A CA 1
ATOM 3320 C C . GLY A 1 467 ? 15.141 -15.695 10.781 1.00 83.00 467 GLY A C 1
ATOM 3321 O O . GLY A 1 467 ? 14.750 -16.862 10.787 1.00 83.00 467 GLY A O 1
ATOM 3322 N N . VAL A 1 468 ? 14.892 -14.855 11.779 1.00 90.62 468 VAL A N 1
ATOM 3323 C CA . VAL A 1 468 ? 14.032 -15.145 12.926 1.00 90.62 468 VAL A CA 1
ATOM 3324 C C . VAL A 1 468 ? 12.572 -14.996 12.496 1.00 90.62 468 VAL A C 1
ATOM 3326 O O . VAL A 1 468 ? 12.134 -13.892 12.166 1.00 90.62 468 VAL A O 1
ATOM 3329 N N . SER A 1 469 ? 11.812 -16.093 12.507 1.00 92.19 469 SER A N 1
ATOM 3330 C CA . SER A 1 469 ? 10.369 -16.068 12.240 1.00 92.19 469 SER A CA 1
ATOM 3331 C C . SER A 1 469 ? 9.656 -15.111 13.195 1.00 92.19 469 SER A C 1
ATOM 3333 O O . SER A 1 469 ? 9.918 -15.103 14.398 1.00 92.19 469 SER A O 1
ATOM 3335 N N . GLY A 1 470 ? 8.754 -14.288 12.664 1.00 93.50 470 GLY A N 1
ATOM 3336 C CA . GLY A 1 470 ? 8.010 -13.314 13.467 1.00 93.50 470 GLY A CA 1
ATOM 3337 C C . GLY A 1 470 ? 8.717 -11.985 13.688 1.00 93.50 470 GLY A C 1
ATOM 3338 O O . GLY A 1 470 ? 8.110 -11.105 14.293 1.00 93.50 470 GLY A O 1
ATOM 3339 N N . MET A 1 471 ? 9.942 -11.801 13.184 1.00 95.06 471 MET A N 1
ATOM 3340 C CA . MET A 1 471 ? 10.642 -10.514 13.174 1.00 95.06 471 MET A CA 1
ATOM 3341 C C . MET A 1 471 ? 10.674 -9.924 11.758 1.00 95.06 471 MET A C 1
ATOM 3343 O O . MET A 1 471 ? 10.930 -10.624 10.781 1.00 95.06 471 MET A O 1
ATOM 3347 N N . SER A 1 472 ? 10.416 -8.620 11.635 1.00 93.94 472 SER A N 1
ATOM 3348 C CA . SER A 1 472 ? 10.299 -7.954 10.331 1.00 93.94 472 SER A CA 1
ATOM 3349 C C . SER A 1 472 ? 11.601 -7.998 9.534 1.00 93.94 472 SER A C 1
ATOM 3351 O O . SER A 1 472 ? 12.656 -7.655 10.055 1.00 93.94 472 SER A O 1
ATOM 3353 N N . VAL A 1 473 ? 11.522 -8.325 8.246 1.00 92.44 473 VAL A N 1
ATOM 3354 C CA . 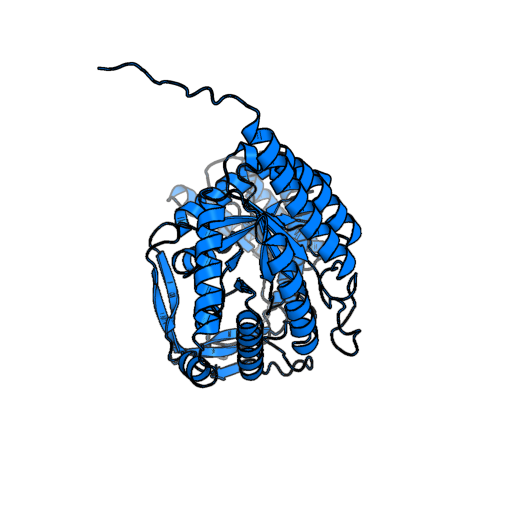VAL A 1 473 ? 12.654 -8.272 7.295 1.00 92.44 473 VAL A CA 1
ATOM 3355 C C . VAL A 1 473 ? 12.792 -6.909 6.594 1.00 92.44 473 VAL A C 1
ATOM 3357 O O . VAL A 1 473 ? 13.579 -6.760 5.662 1.00 92.44 473 VAL A O 1
ATOM 3360 N N . SER A 1 474 ? 11.971 -5.928 6.988 1.00 90.50 474 SER A N 1
ATOM 3361 C CA . SER A 1 474 ? 11.905 -4.589 6.388 1.00 90.50 474 SER A CA 1
ATOM 3362 C C . SER A 1 474 ? 11.940 -3.500 7.471 1.00 90.50 474 SER A C 1
ATOM 3364 O O . SER A 1 474 ? 12.917 -3.415 8.210 1.00 90.50 474 SER A O 1
ATOM 3366 N N . ALA A 1 475 ? 10.897 -2.675 7.601 1.00 90.38 475 ALA A N 1
ATOM 3367 C CA . ALA A 1 475 ? 10.813 -1.650 8.638 1.00 90.38 475 ALA A CA 1
ATOM 3368 C C . ALA A 1 475 ? 10.607 -2.271 10.035 1.00 90.38 475 ALA A C 1
ATOM 3370 O O . ALA A 1 475 ? 9.940 -3.312 10.141 1.00 90.38 475 ALA A O 1
ATOM 3371 N N . PRO A 1 476 ? 11.106 -1.633 11.113 1.00 91.81 476 PRO A N 1
ATOM 3372 C CA . PRO A 1 476 ? 10.870 -2.081 12.483 1.00 91.81 476 PRO A CA 1
ATOM 3373 C C . PRO A 1 476 ? 9.382 -2.245 12.801 1.00 91.81 476 PRO A C 1
ATOM 3375 O O . PRO A 1 476 ? 8.556 -1.401 12.448 1.00 91.81 476 PRO A O 1
ATOM 3378 N N . CYS A 1 477 ? 9.044 -3.339 13.481 1.00 95.00 477 CYS A N 1
ATOM 3379 C CA . CYS A 1 477 ? 7.700 -3.590 13.993 1.00 95.00 477 CYS A CA 1
ATOM 3380 C C . CYS A 1 477 ? 7.680 -3.557 15.527 1.00 95.00 477 CYS A C 1
ATOM 3382 O O . CYS A 1 477 ? 8.701 -3.785 16.177 1.00 95.00 477 CYS A O 1
ATOM 3384 N N . ILE A 1 478 ? 6.521 -3.269 16.115 1.00 96.50 478 ILE A N 1
ATOM 3385 C CA . ILE A 1 478 ? 6.257 -3.574 17.529 1.00 96.50 478 ILE A CA 1
ATOM 3386 C C . ILE A 1 478 ? 5.907 -5.058 17.680 1.00 96.50 478 ILE A C 1
ATOM 3388 O O . ILE A 1 478 ? 5.399 -5.669 16.735 1.00 96.50 478 ILE A O 1
ATOM 3392 N N . ASP A 1 479 ? 6.170 -5.630 18.855 1.00 96.88 479 ASP A N 1
ATOM 3393 C CA . ASP A 1 479 ? 5.780 -7.012 19.152 1.00 96.88 479 ASP A CA 1
ATOM 3394 C C . ASP A 1 479 ? 4.275 -7.151 19.439 1.00 96.88 479 ASP A C 1
ATOM 3396 O O . ASP A 1 479 ? 3.511 -6.177 19.490 1.00 96.88 479 ASP A O 1
ATOM 3400 N N . TRP A 1 480 ? 3.837 -8.393 19.648 1.00 97.94 480 TRP A N 1
ATOM 3401 C CA . TRP A 1 480 ? 2.441 -8.705 19.934 1.00 97.94 480 TRP A CA 1
ATOM 3402 C C . TRP A 1 480 ? 1.909 -8.034 21.213 1.00 97.94 480 TRP A C 1
ATOM 3404 O O . TRP A 1 480 ? 0.793 -7.511 21.215 1.00 97.94 480 TRP A O 1
ATOM 3414 N N . THR A 1 481 ? 2.695 -7.997 22.289 1.00 97.62 481 THR A N 1
ATOM 3415 C CA . THR A 1 481 ? 2.278 -7.402 23.570 1.00 97.62 481 THR A CA 1
ATOM 3416 C C . THR A 1 481 ? 2.047 -5.900 23.417 1.00 97.62 481 THR A C 1
ATOM 3418 O O . THR A 1 481 ? 1.016 -5.367 23.835 1.00 97.62 481 THR A O 1
ATOM 3421 N N . GLN A 1 482 ? 2.978 -5.218 22.751 1.00 97.44 482 GLN A N 1
ATOM 3422 C CA . GLN A 1 482 ? 2.874 -3.803 22.409 1.00 97.44 482 GLN A CA 1
ATOM 3423 C C . GLN A 1 482 ? 1.688 -3.536 21.475 1.00 97.44 482 GLN A C 1
ATOM 3425 O O . GLN A 1 482 ? 0.989 -2.537 21.636 1.00 97.44 482 GLN A O 1
ATOM 3430 N N . THR A 1 483 ? 1.412 -4.446 20.539 1.00 98.25 483 THR A N 1
ATOM 3431 C CA . THR A 1 483 ? 0.258 -4.359 19.631 1.00 98.25 483 THR A CA 1
ATOM 3432 C C . THR A 1 483 ? -1.063 -4.396 20.394 1.00 98.25 483 THR A C 1
ATOM 3434 O O . THR A 1 483 ? -1.925 -3.544 20.174 1.00 98.25 483 THR A O 1
ATOM 3437 N N . GLN A 1 484 ? -1.217 -5.336 21.332 1.00 98.44 484 GLN A N 1
ATOM 3438 C CA . GLN A 1 484 ? -2.407 -5.407 22.181 1.00 98.44 484 GLN A CA 1
ATOM 3439 C C . GLN A 1 484 ? -2.579 -4.132 23.010 1.00 98.44 484 GLN A C 1
ATOM 3441 O O . GLN A 1 484 ? -3.682 -3.592 23.078 1.00 98.44 484 GLN A O 1
ATOM 3446 N N . ALA A 1 485 ? -1.497 -3.637 23.617 1.00 98.19 485 ALA A N 1
ATOM 3447 C CA . ALA A 1 485 ? -1.524 -2.408 24.403 1.00 98.19 485 ALA A CA 1
ATOM 3448 C C . ALA A 1 485 ? -1.955 -1.198 23.556 1.00 98.19 485 ALA A C 1
ATOM 3450 O O . ALA A 1 485 ? -2.848 -0.458 23.963 1.00 98.19 485 ALA A O 1
ATOM 3451 N N . ALA A 1 486 ? -1.390 -1.044 22.355 1.00 98.12 486 ALA A N 1
ATOM 3452 C CA . ALA A 1 486 ? -1.717 0.032 21.422 1.00 98.12 486 ALA A CA 1
ATOM 3453 C C . ALA A 1 486 ? -3.202 0.025 21.018 1.00 98.12 486 ALA A C 1
ATOM 3455 O O . ALA A 1 486 ? -3.891 1.036 21.149 1.00 98.12 486 ALA A O 1
ATOM 3456 N N . VAL A 1 487 ? -3.728 -1.121 20.575 1.00 98.56 487 VAL A N 1
ATOM 3457 C CA . VAL A 1 487 ? -5.132 -1.235 20.141 1.00 98.56 487 VAL A CA 1
ATOM 3458 C C . VAL A 1 487 ? -6.101 -1.030 21.312 1.00 98.56 487 VAL A C 1
ATOM 3460 O O . VAL A 1 487 ? -7.113 -0.345 21.161 1.00 98.56 487 VAL A O 1
ATOM 3463 N N . ARG A 1 488 ? -5.785 -1.559 22.503 1.00 98.56 488 ARG A N 1
ATOM 3464 C CA . ARG A 1 488 ? -6.601 -1.352 23.712 1.00 98.56 488 ARG A CA 1
ATOM 3465 C C . ARG A 1 488 ? -6.593 0.099 24.184 1.00 98.56 488 ARG A C 1
ATOM 3467 O O . ARG A 1 488 ? -7.634 0.573 24.634 1.00 98.56 488 ARG A O 1
ATOM 3474 N N . ALA A 1 489 ? -5.467 0.802 24.060 1.00 98.25 489 ALA A N 1
ATOM 3475 C CA . ALA A 1 489 ? -5.377 2.227 24.372 1.00 98.25 489 ALA A CA 1
ATOM 3476 C C . ALA A 1 489 ? -6.278 3.059 23.446 1.00 98.25 489 ALA A C 1
ATOM 3478 O O . ALA A 1 489 ? -7.041 3.895 23.922 1.00 98.25 489 ALA A O 1
ATOM 3479 N N . LEU A 1 490 ? -6.279 2.768 22.140 1.00 98.38 490 LEU A N 1
ATOM 3480 C CA . LEU A 1 490 ? -7.186 3.415 21.185 1.00 98.38 490 LEU A CA 1
ATOM 3481 C C . LEU A 1 490 ? -8.658 3.120 21.502 1.00 98.38 490 LEU A C 1
ATOM 3483 O O . LEU A 1 490 ? -9.488 4.026 21.481 1.00 98.38 490 LEU A O 1
ATOM 3487 N N . ALA A 1 491 ? -8.986 1.873 21.848 1.00 98.56 491 ALA A N 1
ATOM 3488 C CA . ALA A 1 491 ? -10.338 1.516 22.265 1.00 98.56 491 ALA A CA 1
ATOM 3489 C C . ALA A 1 491 ? -10.754 2.258 23.550 1.00 98.56 491 ALA A C 1
ATOM 3491 O O . ALA A 1 491 ? -11.867 2.771 23.645 1.00 98.56 491 ALA A O 1
ATOM 3492 N N . ALA A 1 492 ? -9.858 2.375 24.534 1.00 98.25 492 ALA A N 1
ATOM 3493 C CA . ALA A 1 492 ? -10.113 3.153 25.743 1.00 98.25 492 ALA A CA 1
ATOM 3494 C C . ALA A 1 492 ? -10.371 4.633 25.424 1.00 98.25 492 ALA A C 1
ATOM 3496 O O . ALA A 1 492 ? -11.358 5.182 25.909 1.00 98.25 492 ALA A O 1
ATOM 3497 N N . ALA A 1 493 ? -9.569 5.232 24.542 1.00 98.06 493 ALA A N 1
ATOM 3498 C CA . ALA A 1 493 ? -9.742 6.614 24.109 1.00 98.06 493 ALA A CA 1
ATOM 3499 C C . ALA A 1 493 ? -11.110 6.868 23.453 1.00 98.06 493 ALA A C 1
ATOM 3501 O O . ALA A 1 493 ? -11.784 7.848 23.777 1.00 98.06 493 ALA A O 1
ATOM 3502 N N . VAL A 1 494 ? -11.574 5.957 22.587 1.00 97.75 494 VAL A N 1
ATOM 3503 C CA . VAL A 1 494 ? -12.919 6.039 21.988 1.00 97.75 494 VAL A CA 1
ATOM 3504 C C . VAL A 1 494 ? -14.012 5.968 23.065 1.00 97.75 494 VAL A C 1
ATOM 3506 O O . VAL A 1 494 ? -14.964 6.747 23.020 1.00 97.75 494 VAL A O 1
ATOM 3509 N N . ARG A 1 495 ? -13.882 5.094 24.077 1.00 97.19 495 ARG A N 1
ATOM 3510 C CA . ARG A 1 495 ? -14.847 5.030 25.199 1.00 97.19 495 ARG A CA 1
ATOM 3511 C C . ARG A 1 495 ? -14.869 6.318 26.020 1.00 97.19 495 ARG A C 1
ATOM 3513 O O . ARG A 1 495 ? -15.952 6.784 26.371 1.00 97.19 495 ARG A O 1
ATOM 3520 N N . THR A 1 496 ? -13.707 6.904 26.294 1.00 96.81 496 THR A N 1
ATOM 3521 C CA . THR A 1 496 ? -13.591 8.193 26.992 1.00 96.81 496 THR A CA 1
ATOM 3522 C C . THR A 1 496 ? -14.259 9.320 26.197 1.00 96.81 496 THR A C 1
ATOM 3524 O O . THR A 1 496 ? -15.011 10.113 26.760 1.00 96.81 496 THR A O 1
ATOM 3527 N N . ALA A 1 497 ? -14.066 9.363 24.877 1.00 94.50 497 ALA A N 1
ATOM 3528 C CA . ALA A 1 497 ? -14.718 10.352 24.017 1.00 94.50 497 ALA A CA 1
ATOM 3529 C C . ALA A 1 497 ? -16.254 10.197 23.989 1.00 94.50 497 ALA A C 1
ATOM 3531 O O . ALA A 1 497 ? -16.990 11.186 23.963 1.00 94.50 497 ALA A O 1
ATOM 3532 N N . ARG A 1 498 ? -16.766 8.959 24.040 1.00 94.06 498 ARG A N 1
ATOM 3533 C CA . ARG A 1 498 ? -18.213 8.696 24.139 1.00 94.06 498 ARG A CA 1
ATOM 3534 C C . ARG A 1 498 ? -18.802 9.255 25.431 1.00 94.06 498 ARG A C 1
ATOM 3536 O O . ARG A 1 498 ? -19.817 9.948 25.375 1.00 94.06 498 ARG A O 1
ATOM 3543 N N . SER A 1 499 ? -18.167 8.997 26.576 1.00 91.50 499 SER A N 1
ATOM 3544 C CA . SER A 1 499 ? -18.685 9.433 27.879 1.00 91.50 499 SER A CA 1
ATOM 3545 C C . SER A 1 499 ? -18.662 10.956 28.050 1.00 91.50 499 SER A C 1
ATOM 3547 O O . SER A 1 499 ? -19.608 11.523 28.605 1.00 91.50 499 SER A O 1
ATOM 3549 N N . SER A 1 500 ? -17.645 11.638 27.510 1.00 85.38 500 SER A N 1
ATOM 3550 C CA . SER A 1 500 ? -17.563 13.103 27.528 1.00 85.38 500 SER A CA 1
ATOM 3551 C C . SER A 1 500 ? -18.632 13.761 26.643 1.00 85.38 500 SER A C 1
ATOM 3553 O O . SER A 1 500 ? -19.194 14.790 27.020 1.00 85.38 500 SER A O 1
ATOM 3555 N N . SER A 1 501 ? -18.997 13.135 25.517 1.00 73.38 501 SER A N 1
ATOM 3556 C CA . SER A 1 501 ? -20.053 13.633 24.622 1.00 73.38 501 SER A CA 1
ATOM 3557 C C . SER A 1 501 ? -21.465 13.547 25.221 1.00 73.38 501 SER A C 1
ATOM 3559 O O . SER A 1 501 ? -22.292 14.427 24.983 1.00 73.38 501 SER A O 1
ATOM 3561 N N . THR A 1 502 ? -21.740 12.540 26.059 1.00 61.75 502 THR A N 1
ATOM 3562 C CA . THR A 1 502 ? -23.049 12.349 26.710 1.00 61.75 502 THR A CA 1
ATOM 3563 C C . THR A 1 502 ? -23.332 13.318 27.868 1.00 61.75 502 THR A C 1
ATOM 3565 O O . THR A 1 502 ? -24.469 13.394 28.327 1.00 61.75 502 THR A O 1
ATOM 3568 N N . GLY A 1 503 ? -22.331 14.079 28.333 1.00 45.56 503 GLY A N 1
ATOM 3569 C CA . GLY A 1 503 ? -22.456 15.039 29.440 1.00 45.56 503 GLY A CA 1
ATOM 3570 C C . GLY A 1 503 ? -22.724 16.496 29.035 1.00 45.56 503 GLY A C 1
ATOM 3571 O O . GLY A 1 503 ? -22.964 17.331 29.907 1.00 45.56 503 GLY A O 1
ATOM 3572 N N . ALA A 1 504 ? -22.694 16.831 27.740 1.00 38.03 504 ALA A N 1
ATOM 3573 C CA . ALA A 1 504 ? -22.902 18.198 27.259 1.00 38.03 504 ALA A CA 1
ATOM 3574 C C . ALA A 1 504 ? -24.338 18.381 26.723 1.00 38.03 504 ALA A C 1
ATOM 3576 O O . ALA A 1 504 ? -24.728 17.681 25.785 1.00 38.03 504 ALA A O 1
ATOM 3577 N N . PRO A 1 505 ? -25.150 19.324 27.245 1.00 36.88 505 PRO A N 1
ATOM 3578 C CA . PRO A 1 505 ? -26.450 19.609 26.655 1.00 36.88 505 PRO A CA 1
ATOM 3579 C C . PRO A 1 505 ? -26.237 20.157 25.241 1.00 36.88 505 PRO A C 1
ATOM 3581 O O . PRO A 1 505 ? -25.590 21.188 25.046 1.00 36.88 505 PRO A O 1
ATOM 3584 N N . ALA A 1 506 ? -26.778 19.455 24.246 1.00 37.50 506 ALA A N 1
ATOM 3585 C CA . ALA A 1 506 ? -26.702 19.846 22.848 1.00 37.50 506 ALA A CA 1
ATOM 3586 C C . ALA A 1 506 ? -27.328 21.238 22.648 1.00 37.50 506 ALA A C 1
ATOM 3588 O O . ALA A 1 506 ? -28.550 21.382 22.555 1.00 37.50 506 ALA A O 1
ATOM 3589 N N . LYS A 1 507 ? -26.498 22.282 22.526 1.00 37.97 507 LYS A N 1
ATOM 3590 C CA . LYS A 1 507 ? -26.914 23.551 21.920 1.00 37.97 507 LYS A CA 1
ATOM 3591 C C . LYS A 1 507 ? -27.168 23.287 20.437 1.00 37.97 507 LYS A C 1
ATOM 3593 O O . LYS A 1 507 ? -26.292 23.468 19.599 1.00 37.97 507 LYS A O 1
ATOM 3598 N N . ARG A 1 508 ? -28.385 22.845 20.107 1.00 35.22 508 ARG A N 1
ATOM 3599 C CA . ARG A 1 508 ? -28.907 22.937 18.741 1.00 35.22 508 ARG A CA 1
ATOM 3600 C C . ARG A 1 508 ? -28.911 24.415 18.359 1.00 35.22 508 ARG A C 1
ATOM 3602 O O . ARG A 1 508 ? -29.745 25.176 18.847 1.00 35.22 508 ARG A O 1
ATOM 3609 N N . ALA A 1 509 ? -27.977 24.814 17.500 1.00 36.84 509 ALA A N 1
ATOM 3610 C CA . ALA A 1 509 ? -28.067 26.067 16.772 1.00 36.84 509 ALA A CA 1
ATOM 3611 C C . ALA A 1 509 ? -29.324 25.992 15.897 1.00 36.84 509 ALA A C 1
ATOM 3613 O O . ALA A 1 509 ? -29.383 25.286 14.894 1.00 36.84 509 ALA A O 1
ATOM 3614 N N . ARG A 1 510 ? -30.382 26.650 16.367 1.00 33.91 510 ARG A N 1
ATOM 3615 C CA . ARG A 1 510 ? -31.622 26.856 15.634 1.00 33.91 510 ARG A CA 1
ATOM 3616 C C . ARG A 1 510 ? -31.337 27.982 14.644 1.00 33.91 510 ARG A C 1
ATOM 3618 O O . ARG A 1 510 ? -31.406 29.149 15.013 1.00 33.91 510 ARG A O 1
ATOM 3625 N N . THR A 1 511 ? -30.974 27.644 13.413 1.00 35.75 511 THR A N 1
ATOM 3626 C CA . THR A 1 511 ? -30.982 28.620 12.320 1.00 35.75 511 THR A CA 1
ATOM 3627 C C . THR A 1 511 ? -32.448 28.893 11.987 1.00 35.75 511 THR A C 1
ATOM 3629 O O . THR A 1 511 ? -33.116 28.087 11.345 1.00 35.75 511 THR A O 1
ATOM 3632 N N . ILE A 1 512 ? -32.976 29.981 12.544 1.00 40.78 512 ILE A N 1
ATOM 3633 C CA . ILE A 1 512 ? -34.266 30.579 12.190 1.00 40.78 512 ILE A CA 1
ATOM 3634 C C . ILE A 1 512 ? -33.963 31.832 11.362 1.00 40.78 512 ILE A C 1
ATOM 3636 O O . ILE A 1 512 ? -33.149 32.648 11.786 1.00 40.78 512 ILE A O 1
ATOM 3640 N N . GLY A 1 513 ? -34.666 31.979 10.235 1.00 32.75 513 GLY A N 1
ATOM 3641 C CA . GLY A 1 513 ? -34.734 33.186 9.395 1.00 32.75 513 GLY A CA 1
ATOM 3642 C C . GLY A 1 513 ? -34.349 32.864 7.946 1.00 32.75 513 GLY A C 1
ATOM 3643 O O . GLY A 1 513 ? -33.166 32.711 7.682 1.00 32.75 513 GLY A O 1
ATOM 3644 N N . SER A 1 514 ? -35.240 32.496 7.017 1.00 40.47 514 SER A N 1
ATOM 3645 C CA . SER A 1 514 ? -36.486 33.096 6.485 1.00 40.47 514 SER A CA 1
ATOM 3646 C C . SER A 1 514 ? -36.277 34.172 5.410 1.00 40.47 514 SER A C 1
ATOM 3648 O O . SER A 1 514 ? -35.684 35.206 5.713 1.00 40.47 514 SER A O 1
ATOM 3650 N N . ALA A 1 515 ? -36.967 33.931 4.284 1.00 36.72 515 ALA A N 1
ATOM 3651 C CA . ALA A 1 515 ? -37.323 34.784 3.139 1.00 36.72 515 ALA A CA 1
ATOM 3652 C C . ALA A 1 515 ? -36.403 34.681 1.918 1.00 36.72 515 ALA A C 1
ATOM 3654 O O . ALA A 1 515 ? -35.298 35.262 1.944 1.00 36.72 515 ALA A O 1
#